Protein AF-A0A9P0KYS7-F1 (afdb_monomer)

Nearest PDB structures (foldseek):
  7zx8-assembly1_c  TM=5.394E-01  e=1.519E-13  Homo sapiens
  7zwc-assembly1_c  TM=5.217E-01  e=3.693E-13  Homo sapiens
  8iuh-assembly1_4  TM=6.454E-01  e=2.682E-11  Homo sapiens
  7xur-assembly1_A  TM=4.101E-01  e=2.513E-07  Homo sapiens
  6kks-assembly1_A  TM=5.461E-01  e=3.068E-04  Arabidopsis thaliana

Foldseek 3Di:
DDDDDDDDDDDDDDDDPDDDPPVPDDDDDLPPDDDPVRVVVLVVDPDPVVSVVSSVVVVVVVVVVVVVVVVVVVVVVVVVVVVVVVVVVVVVVVPPPVPPPPVDPPPDPPPDAPPVRDGDPDDPVRVVCVVVVNDDSVVPDPQDDQDPVNLVLLQVLQLVQQLVLLL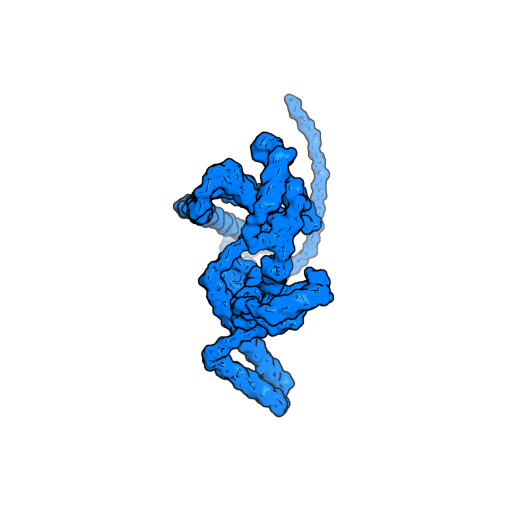VVLVVLLVVLVVVDDDPVSVVVNVVSVVVNVVSVVPDRDFDDQPDCPSGDLCCSCCPRVVVSDHSVRSVVCCNQPRRPLADPDDDDPVLLVLLVVLCVVVVVDDLQVSVVVSVRSHHSVVSNCCCVPPVVQQADPDDDDPVNVVLLVVQQVVQPDDPDGPLVVSVVVPRHHDSVRSVVSVCCVVVVDPDPPVVPVVVVVVPD

Organism: Acanthoscelides obtectus (NCBI:txid200917)

Mean predicted aligned error: 20.01 Å

pLDDT: mean 72.78, std 17.34, range [31.64, 92.88]

Radius of gyration: 39.05 Å; Cα contacts (8 Å, |Δi|>4): 188; chains: 1; bounding box: 80×92×109 Å

Sequence (369 aa):
MISDEDDDGDGYNFEIPELLNIKSVYKYDPLASLRPEEKLVIDSCHDLDLKKLLLLNRTRRLHLIKLYKKLKDLLIECKQNIIEKHELVKKAKNMKLQQIYSKSWRLGAPYFKDTQYYFSPLNVDTLRKKENNELSVYDFVMTQKWSSTDCEKMVSSVTFNYNLNLQMAIKKEIATLTRNGITNGDNEQIRELQRQLERFDDNKTEWPPLNSDEHIDWERISEKFLNTKYSAFECRSFWHMYLHPKINKNQWTAKEDSNLKQLVTKYRFQNWSEISESLGSKRTCLQVCKHYFTDLHRHFKVGSFTQEEDDLLISLIRKYQMGNHIPWAKIVKHFKDRKRTQLYQRSLEYVSGYSCRSYINMRLLHFYI

InterPro domains:
  IPR001005 SANT/Myb domain [PF00249] (249-293)
  IPR001005 SANT/Myb domain [PF00249] (303-346)
  IPR001005 SANT/Myb domain [PS50090] (244-296)
  IPR001005 SANT/Myb domain [PS50090] (297-351)
  IPR001005 SANT/Myb domain [SM00717] (178-245)
  IPR001005 SANT/Myb domain [SM00717] (248-298)
  IPR001005 SANT/Myb domain [SM00717] (301-353)
  IPR001005 SANT/Myb domain [cd00167] (252-293)
  IPR001005 SANT/Myb domain [cd00167] (304-346)
  IPR009057 Homedomain-like superfamily [SSF46689] (246-345)
  IPR017930 Myb domain [PS51294] (244-302)
  IPR051575 Myb-like DNA-binding [PTHR46621] (56-346)

Solvent-accessible surface area (backbone atoms only — not comparable to full-atom values): 22838 Å² total; per-residue (Å²): 139,87,77,87,84,89,90,82,88,78,86,82,84,75,84,79,78,78,81,74,73,71,89,77,77,73,97,71,72,89,75,81,81,61,55,75,68,59,47,51,57,55,68,70,47,84,51,70,67,61,43,50,49,55,53,50,53,50,53,52,52,54,50,50,52,52,53,52,49,52,52,51,53,52,53,50,50,55,52,50,54,50,50,53,52,51,50,52,52,50,48,57,65,67,45,70,68,71,76,76,72,58,90,58,81,72,91,49,84,75,84,57,57,51,102,82,68,48,68,68,79,82,50,69,70,56,51,52,33,55,76,69,69,49,91,48,81,84,72,61,70,81,75,75,83,85,46,73,70,55,51,55,48,49,54,53,46,54,32,53,44,28,50,51,40,46,52,50,51,50,54,48,51,45,53,49,51,69,69,73,57,85,46,79,68,53,54,54,51,43,53,50,52,51,53,54,55,58,54,56,72,64,80,56,83,61,73,76,60,87,94,55,65,78,53,54,60,43,59,60,42,17,50,75,75,47,68,59,74,45,52,32,67,55,52,52,50,46,36,70,64,71,62,47,86,78,51,55,82,70,83,86,47,74,67,57,53,54,52,49,54,54,44,38,62,74,48,68,78,49,63,44,60,61,46,24,59,74,64,66,64,45,45,34,32,64,58,50,49,49,46,38,60,69,66,73,58,55,70,47,71,88,69,84,83,49,72,68,57,48,54,51,49,52,52,48,45,69,72,56,45,57,86,95,46,69,62,55,79,64,55,35,73,75,39,88,37,52,52,63,68,57,54,53,56,55,45,48,54,66,75,63,76,53,95,61,98,64,68,78,63,63,69,63,58,74,78,66,125

Secondary structure (DSSP, 8-state):
-PPP-----------------GGGS----TTTT--HHHHHHHHS---HHHHHHHHHHHHHHHHHHHHHHHHHHHHHHHHHHHHHHHHHHHHHHHS-------SS----S---B-TT-PBPPPPHHHHHHHHTTPPPGGG---PPPPPHHHHHHHHHHHHHHHHHHHHHHHHHHHHHHHHS---HHHHHHHHHHHHHHHHHHSS--PPPPTT--TT--HHHHHHHHSTTSS-HHHHHHHIIIII-TTS--SPPPHHHHHHHHHHHHHTTT--HHHHHHHH-SS--HHHHHHHIIIIIS--S--SPPPHHHHHHHHHHHHHH-BTTB--HHHHHHH-SS--HHHHHHHHHHHHT----TTTTGGGTTSS--

Structure (mmCIF, N/CA/C/O backbone):
data_AF-A0A9P0KYS7-F1
#
_entry.id 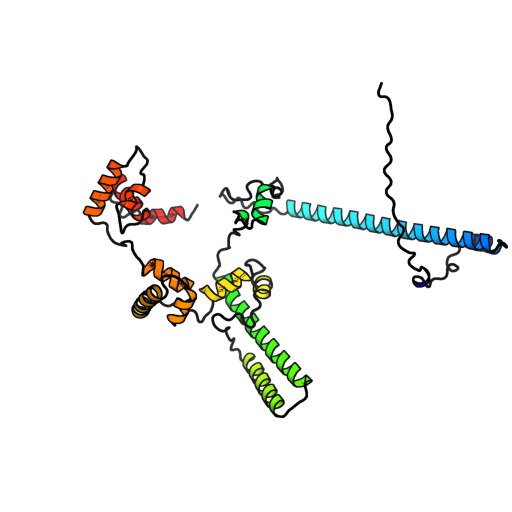  AF-A0A9P0KYS7-F1
#
loop_
_atom_site.group_PDB
_atom_site.id
_atom_site.type_symbol
_atom_site.label_atom_id
_atom_site.label_alt_id
_atom_site.label_comp_id
_atom_site.label_asym_id
_atom_site.label_entity_id
_atom_site.label_seq_id
_atom_site.pdbx_PDB_ins_code
_atom_site.Cartn_x
_atom_site.Cartn_y
_atom_site.Cartn_z
_atom_site.occupancy
_atom_site.B_iso_or_equiv
_atom_site.auth_seq_id
_atom_site.auth_comp_id
_atom_site.auth_asym_id
_atom_site.auth_atom_id
_atom_site.pdbx_PDB_model_num
ATOM 1 N N . MET A 1 1 ? 19.614 66.823 26.997 1.00 35.09 1 MET A N 1
ATOM 2 C CA . MET A 1 1 ? 18.310 67.491 27.151 1.00 35.09 1 MET A CA 1
ATOM 3 C C . MET A 1 1 ? 17.333 66.721 26.290 1.00 35.09 1 MET A C 1
ATOM 5 O O . MET A 1 1 ? 17.270 66.955 25.095 1.00 35.09 1 MET A O 1
ATOM 9 N N . ILE A 1 2 ? 16.727 65.695 26.883 1.00 32.94 2 ILE A N 1
ATOM 10 C CA . ILE A 1 2 ? 15.569 64.992 26.334 1.00 32.94 2 ILE A CA 1
ATOM 11 C C . ILE A 1 2 ? 14.418 65.557 27.153 1.00 32.94 2 ILE A C 1
ATOM 13 O O . ILE A 1 2 ? 14.479 65.504 28.380 1.00 32.94 2 ILE A O 1
ATOM 17 N N . SER A 1 3 ? 13.493 66.215 26.474 1.00 34.06 3 SER A N 1
ATOM 18 C CA . SER A 1 3 ? 12.264 66.757 27.032 1.00 34.06 3 SER A CA 1
ATOM 19 C C . SER A 1 3 ? 11.135 65.772 26.756 1.00 34.06 3 SER A C 1
ATOM 21 O O . SER A 1 3 ? 10.974 65.331 25.616 1.00 34.06 3 SER A O 1
ATOM 23 N N . ASP A 1 4 ? 10.423 65.456 27.834 1.00 36.91 4 ASP A N 1
ATOM 24 C CA . ASP A 1 4 ? 9.061 64.920 27.916 1.00 36.91 4 ASP A CA 1
ATOM 25 C C . ASP A 1 4 ? 8.129 65.719 26.973 1.00 36.91 4 ASP A C 1
ATOM 27 O O . ASP A 1 4 ? 8.432 66.868 26.651 1.00 36.91 4 ASP A O 1
ATOM 31 N N . GLU A 1 5 ? 7.047 65.219 26.390 1.00 37.59 5 GLU A N 1
ATOM 32 C CA . GLU A 1 5 ? 5.890 64.461 26.876 1.00 37.59 5 GLU A CA 1
ATOM 33 C C . GLU A 1 5 ? 5.070 64.169 25.594 1.00 37.59 5 GLU A C 1
ATOM 35 O O . GLU A 1 5 ? 5.115 64.992 24.684 1.00 37.59 5 GLU A O 1
ATOM 40 N N . ASP A 1 6 ? 4.365 63.038 25.498 1.00 34.81 6 ASP A N 1
ATOM 41 C CA . ASP A 1 6 ? 3.056 62.941 24.818 1.00 34.81 6 ASP A CA 1
ATOM 42 C C . ASP A 1 6 ? 2.442 61.565 25.141 1.00 34.81 6 ASP A C 1
ATOM 44 O O . ASP A 1 6 ? 2.893 60.507 24.693 1.00 34.81 6 ASP A O 1
ATOM 48 N N . ASP A 1 7 ? 1.454 61.627 26.033 1.00 36.50 7 ASP A N 1
ATOM 49 C CA . ASP A 1 7 ? 0.603 60.567 26.568 1.00 36.50 7 ASP A CA 1
ATOM 50 C C . ASP A 1 7 ? -0.697 60.549 25.753 1.00 36.50 7 ASP A C 1
ATOM 52 O O . ASP A 1 7 ? -1.575 61.385 25.965 1.00 36.50 7 ASP A O 1
ATOM 56 N N . ASP A 1 8 ? -0.813 59.619 24.802 1.00 37.38 8 ASP A N 1
ATOM 57 C CA . ASP A 1 8 ? -2.058 59.362 24.076 1.00 37.38 8 ASP A CA 1
ATOM 58 C C . ASP A 1 8 ? -2.747 58.124 24.658 1.00 37.38 8 ASP A C 1
ATOM 60 O O . ASP A 1 8 ? -2.317 56.976 24.496 1.00 37.38 8 ASP A O 1
ATOM 64 N N . GLY A 1 9 ? -3.850 58.387 25.356 1.00 37.72 9 GLY A N 1
ATOM 65 C CA . GLY A 1 9 ? -4.782 57.380 25.823 1.00 37.72 9 GLY A CA 1
ATOM 66 C C . GLY A 1 9 ? -5.600 56.783 24.682 1.00 37.72 9 GLY A C 1
ATOM 67 O O . GLY A 1 9 ? -6.242 57.505 23.928 1.00 37.72 9 GLY A O 1
ATOM 68 N N . ASP A 1 10 ? -5.680 55.453 24.653 1.00 35.09 10 ASP A N 1
ATOM 69 C CA . ASP A 1 10 ? -6.738 54.728 23.955 1.00 35.09 10 ASP A CA 1
ATOM 70 C C . ASP A 1 10 ? -7.430 53.762 24.920 1.00 35.09 10 ASP A C 1
ATOM 72 O O . ASP A 1 10 ? -6.844 52.831 25.486 1.00 35.09 10 ASP A O 1
ATOM 76 N N . GLY A 1 11 ? -8.713 54.043 25.142 1.00 35.03 11 GLY A N 1
ATOM 77 C CA . GLY A 1 11 ? -9.594 53.312 26.032 1.00 35.03 11 GLY A CA 1
ATOM 78 C C . GLY A 1 11 ? -9.946 51.928 25.500 1.00 35.03 11 GLY A C 1
ATOM 79 O O . GLY A 1 11 ? -10.516 51.780 24.422 1.00 35.03 11 GLY A O 1
ATOM 80 N N . TYR A 1 12 ? -9.717 50.909 26.327 1.00 34.38 12 TYR A N 1
ATOM 81 C CA . TYR A 1 12 ? -10.378 49.617 26.179 1.00 34.38 12 TYR A CA 1
ATOM 82 C C . TYR A 1 12 ? -11.597 49.561 27.094 1.00 34.38 12 TYR A C 1
ATOM 84 O O . TYR A 1 12 ? -11.515 49.315 28.297 1.00 34.38 12 TYR A O 1
ATOM 92 N N . ASN A 1 13 ? -12.742 49.820 26.473 1.00 34.69 13 ASN A N 1
ATOM 93 C CA . ASN A 1 13 ? -14.074 49.682 27.031 1.00 34.69 13 ASN A CA 1
ATOM 94 C C . ASN A 1 13 ? -14.401 48.181 27.169 1.00 34.69 13 ASN A C 1
ATOM 96 O O . ASN A 1 13 ? -14.653 47.508 26.172 1.00 34.69 13 ASN A O 1
ATOM 100 N N . PHE A 1 14 ? -14.360 47.635 28.387 1.00 31.64 14 PHE A N 1
ATOM 101 C CA . PHE A 1 14 ? -14.895 46.300 28.670 1.00 31.64 14 PHE A CA 1
ATOM 102 C C . PHE A 1 14 ? -16.313 46.444 29.220 1.00 31.64 14 PHE A C 1
ATOM 104 O O . PHE A 1 14 ? -16.513 46.733 30.400 1.00 31.64 14 PHE A O 1
ATOM 111 N N . GLU A 1 15 ? -17.298 46.228 28.352 1.00 33.81 15 GLU A N 1
ATOM 112 C CA . GLU A 1 15 ? -18.671 45.953 28.764 1.00 33.81 15 GLU A CA 1
ATOM 113 C C . GLU A 1 15 ? -18.682 44.734 29.697 1.00 33.81 15 GLU A C 1
ATOM 115 O O . GLU A 1 15 ? -18.071 43.705 29.408 1.00 33.81 15 GLU A O 1
ATOM 120 N N . ILE A 1 16 ? -19.350 44.869 30.844 1.00 35.06 16 ILE A N 1
ATOM 121 C CA . ILE A 1 16 ? -19.498 43.828 31.865 1.00 35.06 16 ILE A CA 1
ATOM 122 C C . ILE A 1 16 ? -20.650 42.908 31.432 1.00 35.06 16 ILE A C 1
ATOM 124 O O . ILE A 1 16 ? -21.796 43.361 31.449 1.00 35.06 16 ILE A O 1
ATOM 128 N N . PRO A 1 17 ? -20.413 41.628 31.088 1.00 35.84 17 PRO A N 1
ATOM 129 C CA . PRO A 1 17 ? -21.502 40.691 30.850 1.00 35.84 17 PRO A CA 1
ATOM 130 C C . PRO A 1 17 ? -22.248 40.406 32.157 1.00 35.84 17 PRO A C 1
ATOM 132 O O . PRO A 1 17 ? -21.639 40.291 33.224 1.00 35.84 17 PRO A O 1
ATOM 135 N N . GLU A 1 18 ? -23.571 40.308 32.044 1.00 37.12 18 GLU A N 1
ATOM 136 C CA . GLU A 1 18 ? -24.545 40.129 33.118 1.00 37.12 18 GLU A CA 1
ATOM 137 C C . GLU A 1 18 ? -24.082 39.223 34.267 1.00 37.12 18 GLU A C 1
ATOM 139 O O . GLU A 1 18 ? -23.594 38.104 34.094 1.00 37.12 18 GLU A O 1
ATOM 144 N N . LEU A 1 19 ? -24.309 39.739 35.476 1.00 40.22 19 LEU A N 1
ATOM 145 C CA . LEU A 1 19 ? -24.118 39.093 36.767 1.00 40.22 19 LEU A CA 1
ATOM 146 C C . LEU A 1 19 ? -24.635 37.645 36.771 1.00 40.22 19 LEU A C 1
ATOM 148 O O . LEU A 1 19 ? -25.825 37.385 36.957 1.00 40.22 19 LEU A O 1
ATOM 152 N N . LEU A 1 20 ? -23.708 36.690 36.683 1.00 36.91 20 LEU A N 1
ATOM 153 C CA . LEU A 1 20 ? -23.935 35.308 37.096 1.00 36.91 20 LEU A CA 1
ATOM 154 C C . LEU A 1 20 ? -24.492 35.303 38.526 1.00 36.91 20 LEU A C 1
ATOM 156 O O . LEU A 1 20 ? -23.838 35.742 39.470 1.00 36.91 20 LEU A O 1
ATOM 160 N N . ASN A 1 21 ? -25.724 34.814 38.671 1.00 40.28 21 ASN A N 1
ATOM 161 C CA . ASN A 1 21 ? -26.480 34.765 39.918 1.00 40.28 21 ASN A CA 1
ATOM 162 C C . ASN A 1 21 ? -25.754 33.918 40.987 1.00 40.28 21 ASN A C 1
ATOM 164 O O . ASN A 1 21 ? -25.852 32.688 41.036 1.00 40.28 21 ASN A O 1
ATOM 168 N N . ILE A 1 22 ? -25.046 34.620 41.877 1.00 39.34 22 ILE A N 1
ATOM 169 C CA . ILE A 1 22 ? -24.164 34.092 42.933 1.00 39.34 22 ILE A CA 1
ATOM 170 C C . ILE A 1 22 ? -24.930 33.279 43.999 1.00 39.34 22 ILE A C 1
ATOM 172 O O . ILE A 1 22 ? -24.318 32.561 44.790 1.00 39.34 22 ILE A O 1
ATOM 176 N N . LYS A 1 23 ? -26.272 33.306 44.015 1.00 39.03 23 LYS A N 1
ATOM 177 C CA . LYS A 1 23 ? -27.077 32.551 44.996 1.00 39.03 23 LYS A CA 1
ATOM 178 C C . LYS A 1 23 ? -27.044 31.029 44.809 1.00 39.03 23 LYS A C 1
ATOM 180 O O . LYS A 1 23 ? -27.479 30.320 45.709 1.00 39.03 23 LYS A O 1
ATOM 185 N N . SER A 1 24 ? -26.534 30.515 43.688 1.00 37.75 24 SER A N 1
ATOM 186 C CA . SER A 1 24 ? -26.600 29.077 43.381 1.00 37.75 24 SER A CA 1
ATOM 187 C C . SER A 1 24 ? -25.355 28.263 43.753 1.00 37.75 24 SER A C 1
ATOM 189 O O . SER A 1 24 ? -25.425 27.038 43.718 1.00 37.75 24 SER A O 1
ATOM 191 N N . VAL A 1 25 ? -24.227 28.887 44.126 1.00 39.12 25 VAL A N 1
ATOM 192 C CA . VAL A 1 25 ? -22.947 28.151 44.096 1.00 39.12 25 VAL A CA 1
ATOM 193 C C . VAL A 1 25 ? -22.444 27.662 45.457 1.00 39.12 25 VAL A C 1
ATOM 195 O O . VAL A 1 25 ? -21.746 26.655 45.473 1.00 39.12 25 VAL A O 1
ATOM 198 N N . TYR A 1 26 ? -22.796 28.242 46.614 1.00 42.28 26 TYR A N 1
ATOM 199 C CA . TYR A 1 26 ? -22.200 27.752 47.873 1.00 42.28 26 TYR A CA 1
ATOM 200 C C . TYR A 1 26 ? -23.136 27.701 49.079 1.00 42.28 26 TYR A C 1
ATOM 202 O O . TYR A 1 26 ? -23.501 28.702 49.688 1.00 42.28 26 TYR A O 1
ATOM 210 N N . LYS A 1 27 ? -23.422 26.456 49.462 1.00 44.34 27 LYS A N 1
ATOM 211 C CA . LYS A 1 27 ? -24.006 26.001 50.720 1.00 44.34 27 LYS A CA 1
ATOM 212 C C . LYS A 1 27 ? -22.870 25.849 51.748 1.00 44.34 27 LYS A C 1
ATOM 214 O O . LYS A 1 27 ? -22.409 24.739 51.970 1.00 44.34 27 LYS A O 1
ATOM 219 N N . TYR A 1 28 ? -22.342 26.945 52.301 1.00 44.84 28 TYR A N 1
ATOM 220 C CA . TYR A 1 28 ? -21.402 26.895 53.436 1.00 44.84 28 TYR A CA 1
ATOM 221 C C . TYR A 1 28 ? -21.565 28.113 54.351 1.00 44.84 28 TYR A C 1
ATOM 223 O O . TYR A 1 28 ? -21.567 29.252 53.887 1.00 44.84 28 TYR A O 1
ATOM 231 N N . ASP A 1 29 ? -21.706 27.835 55.647 1.00 47.44 29 ASP A N 1
ATOM 232 C CA . ASP A 1 29 ? -22.069 28.778 56.705 1.00 47.44 29 ASP A CA 1
ATOM 233 C C . ASP A 1 29 ? -20.899 29.731 57.064 1.00 47.44 29 ASP A C 1
ATOM 235 O O . ASP A 1 29 ? -19.845 29.267 57.520 1.00 47.44 29 ASP A O 1
ATOM 239 N N . PRO A 1 30 ? -21.040 31.059 56.868 1.00 48.50 30 PRO A N 1
ATOM 240 C CA . PRO A 1 30 ? -20.003 32.057 57.155 1.00 48.50 30 PRO A CA 1
ATOM 241 C C . PRO A 1 30 ? -19.582 32.154 58.631 1.00 48.50 30 PRO A C 1
ATOM 243 O O . PRO A 1 30 ? -18.582 32.809 58.933 1.00 48.50 30 PRO A O 1
ATOM 246 N N . LEU A 1 31 ? -20.328 31.534 59.550 1.00 49.84 31 LEU A N 1
ATOM 247 C CA . LEU A 1 31 ? -20.130 31.645 60.999 1.00 49.84 31 LEU A CA 1
ATOM 248 C C . LEU A 1 31 ? -19.216 30.559 61.596 1.00 49.84 31 LEU A C 1
ATOM 250 O O . LEU A 1 31 ? -18.765 30.696 62.732 1.00 49.84 31 LEU A O 1
ATOM 254 N N . ALA A 1 32 ? -18.900 29.497 60.848 1.00 52.81 32 ALA A N 1
ATOM 255 C CA . ALA A 1 32 ? -18.210 28.323 61.395 1.00 52.81 32 ALA A CA 1
ATOM 256 C C . ALA A 1 32 ? -16.689 28.502 61.610 1.00 52.81 32 ALA A C 1
ATOM 258 O O . ALA A 1 32 ? -16.068 27.686 62.283 1.00 52.81 32 ALA A O 1
ATOM 259 N N . SER A 1 33 ? -16.072 29.556 61.056 1.00 54.66 33 SER A N 1
ATOM 260 C CA . SER A 1 33 ? -14.607 29.754 61.058 1.00 54.66 33 SER A CA 1
ATOM 261 C C . SER A 1 33 ? -14.175 31.125 61.608 1.00 54.66 33 SER A C 1
ATOM 263 O O . SER A 1 33 ? -13.232 31.749 61.103 1.00 54.66 33 SER A O 1
ATOM 265 N N . LEU A 1 34 ? -14.887 31.624 62.620 1.00 56.59 34 LEU A N 1
ATOM 266 C CA . LEU A 1 34 ? -14.552 32.858 63.336 1.00 56.59 34 LEU A CA 1
ATOM 267 C C . LEU A 1 34 ? -13.492 32.593 64.412 1.00 56.59 34 LEU A C 1
ATOM 269 O O . LEU A 1 34 ? -13.646 31.678 65.219 1.00 56.59 34 LEU A O 1
ATOM 273 N N . ARG A 1 35 ? -12.443 33.425 64.472 1.00 58.50 35 ARG A N 1
ATOM 274 C CA . ARG A 1 35 ? -11.609 33.492 65.681 1.00 58.50 35 ARG A CA 1
ATOM 275 C C . ARG A 1 35 ? -12.441 34.106 66.818 1.00 58.50 35 ARG A C 1
ATOM 277 O O . ARG A 1 35 ? -13.253 34.988 66.528 1.00 58.50 35 ARG A O 1
ATOM 284 N N . PRO A 1 36 ? -12.254 33.695 68.084 1.00 58.53 36 PRO A N 1
ATOM 285 C CA . PRO A 1 36 ? -13.068 34.171 69.210 1.00 58.53 36 PRO A CA 1
ATOM 286 C C . PRO A 1 36 ? -13.144 35.704 69.314 1.00 58.53 36 PRO A C 1
ATOM 288 O O . PRO A 1 36 ? -14.212 36.258 69.550 1.00 58.53 36 PRO A O 1
ATOM 291 N N . GLU A 1 37 ? -12.037 36.390 69.034 1.00 60.97 37 GLU A N 1
ATOM 292 C CA . GLU A 1 37 ? -11.921 37.856 69.042 1.00 60.97 37 GLU A CA 1
ATOM 293 C C . GLU A 1 37 ? -12.726 38.530 67.916 1.00 60.97 37 GLU A C 1
ATOM 295 O O . GLU A 1 37 ? -13.356 39.563 68.117 1.00 60.97 37 GLU A O 1
ATOM 300 N N . GLU A 1 38 ? -12.764 37.923 66.727 1.00 62.22 38 GLU A N 1
ATOM 301 C CA . GLU A 1 38 ? -13.504 38.444 65.569 1.00 62.22 38 GLU A CA 1
ATOM 302 C C . GLU A 1 38 ? -15.013 38.267 65.750 1.00 62.22 38 GLU A C 1
ATOM 304 O O . GLU A 1 38 ? -15.795 39.120 65.334 1.00 62.22 38 GLU A O 1
ATOM 309 N N . LYS A 1 39 ? -15.416 37.176 66.412 1.00 62.66 39 LYS A N 1
ATOM 310 C CA . LYS A 1 39 ? -16.805 36.938 66.809 1.00 62.66 39 LYS A CA 1
ATOM 311 C C . LYS A 1 39 ? -17.268 37.996 67.812 1.00 62.66 39 LYS A C 1
ATOM 313 O O . LYS A 1 39 ? -18.334 38.569 67.631 1.00 62.66 39 LYS A O 1
ATOM 318 N N . LEU A 1 40 ? -16.414 38.340 68.779 1.00 65.38 40 LEU A N 1
ATOM 319 C CA . LEU A 1 40 ? -16.687 39.378 69.775 1.00 65.38 40 LEU A CA 1
ATOM 320 C C . LEU A 1 40 ? -16.900 40.770 69.148 1.00 65.38 40 LEU A C 1
ATOM 322 O O . LEU A 1 40 ? -17.782 41.505 69.576 1.00 65.38 40 LEU A O 1
ATOM 326 N N . VAL A 1 41 ? -16.121 41.125 68.120 1.00 67.88 41 VAL A N 1
ATOM 327 C CA . VAL A 1 41 ? -16.233 42.413 67.400 1.00 67.88 41 VAL A CA 1
ATOM 328 C C . VAL A 1 41 ? -17.473 42.468 66.499 1.00 67.88 41 VAL A C 1
ATOM 330 O O . VAL A 1 41 ? -18.102 43.512 66.356 1.00 67.88 41 VAL A O 1
ATOM 333 N N . ILE A 1 42 ? -17.849 41.342 65.891 1.00 64.12 42 ILE A N 1
ATOM 334 C CA . ILE A 1 42 ? -19.049 41.241 65.046 1.00 64.12 42 ILE A CA 1
ATOM 335 C C . ILE A 1 42 ? -20.330 41.210 65.897 1.00 64.12 42 ILE A C 1
ATOM 337 O O . ILE A 1 42 ? -21.377 41.694 65.456 1.00 64.12 42 ILE A O 1
ATOM 341 N N . ASP A 1 43 ? -20.262 40.659 67.109 1.00 66.50 43 ASP A N 1
ATOM 342 C CA . ASP A 1 43 ? -21.394 40.568 68.035 1.00 66.50 43 ASP A CA 1
ATOM 343 C C . ASP A 1 43 ? -21.564 41.821 68.909 1.00 66.50 43 ASP A C 1
ATOM 345 O O . ASP A 1 43 ? -22.685 42.118 69.310 1.00 66.50 43 ASP A O 1
ATOM 349 N N . SER A 1 44 ? -20.511 42.618 69.126 1.00 68.44 44 SER A N 1
ATOM 350 C CA . SER A 1 44 ? -20.610 43.930 69.790 1.00 68.44 44 SER A CA 1
ATOM 351 C C . SER A 1 44 ? -21.157 45.044 68.884 1.00 68.44 44 SER A C 1
ATOM 353 O O . SER A 1 44 ? -21.560 46.108 69.365 1.00 68.44 44 SER A O 1
ATOM 355 N N . CYS A 1 45 ? -21.219 44.806 67.572 1.00 66.81 45 CYS A N 1
ATOM 356 C CA . CYS A 1 45 ? -21.690 45.769 66.586 1.00 66.81 45 CYS A CA 1
ATOM 357 C C . CYS A 1 45 ? -23.226 45.721 66.452 1.00 66.81 45 CYS A C 1
ATOM 359 O O . CYS A 1 45 ? -23.779 44.755 65.926 1.00 66.81 45 CYS A O 1
ATOM 361 N N . HIS A 1 46 ? -23.911 46.762 66.940 1.00 64.88 46 HIS A N 1
ATOM 362 C CA . HIS A 1 46 ? -25.381 46.857 66.957 1.00 64.88 46 HIS A CA 1
ATOM 363 C C . HIS A 1 46 ? -25.977 47.413 65.649 1.00 64.88 46 HIS A C 1
ATOM 365 O O . HIS A 1 46 ? -27.176 47.275 65.414 1.00 64.88 46 HIS A O 1
ATOM 371 N N . ASP A 1 47 ? -25.149 48.017 64.790 1.00 77.12 47 ASP A N 1
ATOM 372 C CA . ASP A 1 47 ? -25.554 48.519 63.476 1.00 77.12 47 ASP A CA 1
ATOM 373 C C . ASP A 1 47 ? -25.551 47.384 62.436 1.00 77.12 47 ASP A C 1
ATOM 375 O O . ASP A 1 47 ? -24.530 46.737 62.165 1.00 77.12 47 ASP A O 1
ATOM 379 N N . LEU A 1 48 ? -26.726 47.137 61.855 1.00 73.31 48 LEU A N 1
ATOM 380 C CA . LEU A 1 48 ? -26.980 46.023 60.951 1.00 73.31 48 LEU A CA 1
ATOM 381 C C . LEU A 1 48 ? -26.219 46.154 59.623 1.00 73.31 48 LEU A C 1
ATOM 383 O O . LEU A 1 48 ? -25.791 45.139 59.064 1.00 73.31 48 LEU A O 1
ATOM 387 N N . ASP A 1 49 ? -26.028 47.370 59.113 1.00 75.88 49 ASP A N 1
ATOM 388 C CA . ASP A 1 49 ? -25.375 47.580 57.818 1.00 75.88 49 ASP A CA 1
ATOM 389 C C . ASP A 1 49 ? -23.853 47.505 57.939 1.00 75.88 49 ASP A C 1
ATOM 391 O O . ASP A 1 49 ? -23.187 46.881 57.103 1.00 75.88 49 ASP A O 1
ATOM 395 N N . LEU A 1 50 ? -23.305 47.996 59.051 1.00 73.62 50 LEU A N 1
ATOM 396 C CA . LEU A 1 50 ? -21.895 47.812 59.383 1.00 73.62 50 LEU A CA 1
ATOM 397 C C . LEU A 1 50 ? -21.557 46.324 59.588 1.00 73.62 50 LEU A C 1
ATOM 399 O O . LEU A 1 50 ? -20.549 45.836 59.067 1.00 73.62 50 LEU A O 1
ATOM 403 N N . LYS A 1 51 ? -22.440 45.558 60.246 1.00 75.69 51 LYS A N 1
ATOM 404 C CA . LYS A 1 51 ? -22.284 44.102 60.418 1.00 75.69 51 LYS A CA 1
ATOM 405 C C . LYS A 1 51 ? -22.256 43.354 59.078 1.00 75.69 51 LYS A C 1
ATOM 407 O O . LYS A 1 51 ? -21.409 42.475 58.883 1.00 75.69 51 LYS A O 1
ATOM 412 N N . LYS A 1 52 ? -23.115 43.727 58.118 1.00 74.75 52 LYS A N 1
ATOM 413 C CA . LYS A 1 52 ? -23.095 43.168 56.749 1.00 74.75 52 LYS A CA 1
ATOM 414 C C . LYS A 1 52 ? -21.787 43.483 56.022 1.00 74.75 52 LYS A C 1
ATOM 416 O O . LYS A 1 52 ? -21.226 42.592 55.382 1.00 74.75 52 LYS A O 1
ATOM 421 N N . LEU A 1 53 ? -21.280 44.713 56.125 1.00 76.69 53 LEU A N 1
ATOM 422 C CA . LEU A 1 53 ? -20.028 45.118 55.475 1.00 76.69 53 LEU A CA 1
ATOM 423 C C . LEU A 1 53 ? -18.807 44.390 56.050 1.00 76.69 53 LEU A C 1
ATOM 425 O O . LEU A 1 53 ? -17.941 43.959 55.285 1.00 76.69 53 LEU A O 1
ATOM 429 N N . LEU A 1 54 ? -18.755 44.184 57.369 1.00 74.12 54 LEU A N 1
ATOM 430 C CA . LEU A 1 54 ? -17.690 43.417 58.024 1.00 74.12 54 LEU A CA 1
ATOM 431 C C . LEU A 1 54 ? -17.679 41.951 57.565 1.00 74.12 54 LEU A C 1
ATOM 433 O O . LEU A 1 54 ? -16.622 41.415 57.213 1.00 74.12 54 LEU A O 1
ATOM 437 N N . LEU A 1 55 ? -18.855 41.320 57.482 1.00 73.75 55 LEU A N 1
ATOM 438 C CA . LEU A 1 55 ? -19.003 39.967 56.937 1.00 73.75 55 LEU A CA 1
ATOM 439 C C . LEU A 1 55 ? -18.609 39.904 55.453 1.00 73.75 55 LEU A C 1
ATOM 441 O O . LEU A 1 55 ? -17.869 39.006 55.046 1.00 73.75 55 LEU A O 1
ATOM 445 N N . LEU A 1 56 ? -19.026 40.882 54.645 1.00 76.62 56 LEU A N 1
ATOM 446 C CA . LEU A 1 56 ? -18.683 40.946 53.224 1.00 76.62 56 LEU A CA 1
ATOM 447 C C . LEU A 1 56 ? -17.169 41.101 53.015 1.00 76.62 56 LEU A C 1
ATOM 449 O O . LEU A 1 56 ? -16.567 40.353 52.242 1.00 76.62 56 LEU A O 1
ATOM 453 N N . ASN A 1 57 ? -16.521 42.015 53.738 1.00 79.12 57 ASN A N 1
ATOM 454 C CA . ASN A 1 57 ? -15.072 42.209 53.673 1.00 79.12 57 ASN A CA 1
ATOM 455 C C . ASN A 1 57 ? -14.325 40.917 54.048 1.00 79.12 57 ASN A C 1
ATOM 457 O O . ASN A 1 57 ? -13.417 40.478 53.337 1.00 79.12 57 ASN A O 1
ATOM 461 N N . ARG A 1 58 ? -14.792 40.219 55.091 1.00 70.00 58 ARG A N 1
ATOM 462 C CA . ARG A 1 58 ? -14.255 38.918 55.499 1.00 70.00 58 ARG A CA 1
ATOM 463 C C . ARG A 1 58 ? -14.395 37.859 54.408 1.00 70.00 58 ARG A C 1
ATOM 465 O O . ARG A 1 58 ? -13.417 37.172 54.107 1.00 70.00 58 ARG A O 1
ATOM 472 N N . THR A 1 59 ? -15.573 37.729 53.798 1.00 73.50 59 THR A N 1
ATOM 473 C CA . THR A 1 59 ? -15.786 36.763 52.705 1.00 73.50 59 THR A CA 1
ATOM 474 C C . THR A 1 59 ? -14.884 37.046 51.506 1.00 73.50 59 THR A C 1
ATOM 476 O O . THR A 1 59 ? -14.277 36.117 50.969 1.00 73.50 59 THR A O 1
ATOM 479 N N . ARG A 1 60 ? -14.694 38.325 51.148 1.00 75.69 60 ARG A N 1
ATOM 480 C CA . ARG A 1 60 ? -13.766 38.741 50.086 1.00 75.69 60 ARG A CA 1
ATOM 481 C C . ARG A 1 60 ? -12.322 38.396 50.436 1.00 75.69 60 ARG A C 1
ATOM 483 O O . ARG A 1 60 ? -11.609 37.837 49.607 1.00 75.69 60 ARG A O 1
ATOM 490 N N . ARG A 1 61 ? -11.904 38.639 51.681 1.00 71.81 61 ARG A N 1
ATOM 491 C CA . ARG A 1 61 ? -10.563 38.288 52.165 1.00 71.81 61 ARG A CA 1
ATOM 492 C C . ARG A 1 61 ? -10.308 36.779 52.118 1.00 71.81 61 ARG A C 1
ATOM 494 O O . ARG A 1 61 ? -9.244 36.357 51.676 1.00 71.81 61 ARG A O 1
ATOM 501 N N . LEU A 1 62 ? -11.279 35.955 52.518 1.00 70.62 62 LEU A N 1
ATOM 502 C CA . LEU A 1 62 ? -11.170 34.494 52.415 1.00 70.62 62 LEU A CA 1
ATOM 503 C C . LEU A 1 62 ? -11.095 34.025 50.957 1.00 70.62 62 LEU A C 1
ATOM 505 O O . LEU A 1 62 ? -10.326 33.115 50.646 1.00 70.62 62 LEU A O 1
ATOM 509 N N . HIS A 1 63 ? -11.858 34.651 50.061 1.00 75.56 63 HIS A N 1
ATOM 510 C CA . HIS A 1 63 ? -11.799 34.351 48.633 1.00 75.56 63 HIS A CA 1
ATOM 511 C C . HIS A 1 63 ? -10.425 34.690 48.035 1.00 75.56 63 HIS A C 1
ATOM 513 O O . HIS A 1 63 ? -9.831 33.849 47.361 1.00 75.56 63 HIS A O 1
ATOM 519 N N . LEU A 1 64 ? -9.871 35.861 48.365 1.00 74.19 64 LEU A N 1
ATOM 520 C CA . LEU A 1 64 ? -8.523 36.268 47.955 1.00 74.19 64 LEU A CA 1
ATOM 521 C C . LEU A 1 64 ? -7.449 35.285 48.436 1.00 74.19 64 LEU A C 1
ATOM 523 O O . LEU A 1 64 ? -6.580 34.899 47.659 1.00 74.19 64 LEU A O 1
ATOM 527 N N . ILE A 1 65 ? -7.535 34.816 49.685 1.00 70.69 65 ILE A N 1
ATOM 528 C CA . ILE A 1 65 ? -6.597 33.820 50.227 1.00 70.69 65 ILE A CA 1
ATOM 529 C C . ILE A 1 65 ? -6.693 32.492 49.460 1.00 70.69 65 ILE A C 1
ATOM 531 O O . ILE A 1 65 ? -5.667 31.884 49.152 1.00 70.69 65 ILE A O 1
ATOM 535 N N . LYS A 1 66 ? -7.907 32.044 49.109 1.00 71.25 66 LYS A N 1
ATOM 536 C CA . LYS A 1 66 ? -8.107 30.823 48.308 1.00 71.25 66 LYS A CA 1
ATOM 537 C C . LYS A 1 66 ? -7.542 30.963 46.893 1.00 71.25 66 LYS A C 1
ATOM 539 O O . LYS A 1 66 ? -6.860 30.051 46.431 1.00 71.25 66 LYS A O 1
ATOM 544 N N . LEU A 1 67 ? -7.789 32.092 46.225 1.00 74.19 67 LEU A N 1
ATOM 545 C CA . LEU A 1 67 ? -7.240 32.368 44.893 1.00 74.19 67 LEU A CA 1
ATOM 546 C C . LEU A 1 67 ? -5.712 32.420 44.916 1.00 74.19 67 LEU A C 1
ATOM 548 O O . LEU A 1 67 ? -5.066 31.791 44.082 1.00 74.19 67 LEU A O 1
ATOM 552 N N . TYR A 1 68 ? -5.135 33.094 45.910 1.00 70.81 68 TYR A N 1
ATOM 553 C CA . TYR A 1 68 ? -3.689 33.160 46.092 1.00 70.81 68 TYR A CA 1
ATOM 554 C C . TYR A 1 68 ? -3.067 31.774 46.298 1.00 70.81 68 TYR A C 1
ATOM 556 O O . TYR A 1 68 ? -2.033 31.469 45.705 1.00 70.81 68 TYR A O 1
ATOM 564 N N . LYS A 1 69 ? -3.716 30.909 47.090 1.00 69.94 69 LYS A N 1
ATOM 565 C CA . LYS A 1 69 ? -3.280 29.519 47.269 1.00 69.94 69 LYS A CA 1
ATOM 566 C C . LYS A 1 69 ? -3.314 28.750 45.945 1.00 69.94 69 LYS A C 1
ATOM 568 O O . LYS A 1 69 ? -2.303 28.176 45.566 1.00 69.94 69 LYS A O 1
ATOM 573 N N . LYS A 1 70 ? -4.418 28.834 45.195 1.00 78.31 70 LYS A N 1
ATOM 574 C CA . LYS A 1 70 ? -4.554 28.170 43.887 1.00 78.31 70 LYS A CA 1
ATOM 575 C C . LYS A 1 70 ? -3.490 28.630 42.883 1.00 78.31 70 LYS A C 1
ATOM 577 O O . LYS A 1 70 ? -2.940 27.814 42.154 1.00 78.31 70 LYS A O 1
ATOM 582 N N . LEU A 1 71 ? -3.183 29.927 42.859 1.00 72.00 71 LEU A N 1
ATOM 583 C CA . LEU A 1 71 ? -2.169 30.494 41.967 1.00 72.00 71 LEU A CA 1
ATOM 584 C C . LEU A 1 71 ? -0.758 30.023 42.355 1.00 72.00 71 LEU A C 1
ATOM 586 O O . LEU A 1 71 ? 0.040 29.687 41.482 1.00 72.00 71 LEU A O 1
ATOM 590 N N . LYS A 1 72 ? -0.467 29.920 43.658 1.00 66.88 72 LYS A N 1
ATOM 591 C CA . LYS A 1 72 ? 0.777 29.312 44.151 1.00 66.88 72 LYS A CA 1
ATOM 592 C C . LYS A 1 72 ? 0.901 27.839 43.777 1.00 66.88 72 LYS A C 1
ATOM 594 O O . LYS A 1 72 ? 1.971 27.442 43.328 1.00 66.88 72 LYS A O 1
ATOM 599 N N . ASP A 1 73 ? -0.167 27.065 43.935 1.00 71.00 73 ASP A N 1
ATOM 600 C CA . ASP A 1 73 ? -0.172 25.635 43.615 1.00 71.00 73 ASP A CA 1
ATOM 601 C C . ASP A 1 73 ? 0.090 25.414 42.111 1.00 71.00 73 ASP A C 1
ATOM 603 O O . ASP A 1 73 ? 0.980 24.647 41.748 1.00 71.00 73 ASP A O 1
ATOM 607 N N . LEU A 1 74 ? -0.566 26.191 41.238 1.00 80.88 74 LEU A N 1
ATOM 608 C CA . LEU A 1 74 ? -0.307 26.180 39.789 1.00 80.88 74 LEU A CA 1
ATOM 609 C C . LEU A 1 74 ? 1.131 26.587 39.438 1.00 80.88 74 LEU A C 1
ATOM 611 O O . LEU A 1 74 ? 1.748 26.021 38.539 1.00 80.88 74 LEU A O 1
ATOM 615 N N . LEU A 1 75 ? 1.697 27.569 40.144 1.00 77.38 75 LEU A N 1
ATOM 616 C CA . LEU A 1 75 ? 3.077 27.997 39.918 1.00 77.38 75 LEU A CA 1
ATOM 617 C C . LEU A 1 75 ? 4.087 26.909 40.315 1.00 77.38 75 LEU A C 1
ATOM 619 O O . LEU A 1 75 ? 5.125 26.773 39.666 1.00 77.38 75 LEU A O 1
ATOM 623 N N . ILE A 1 76 ? 3.791 26.133 41.360 1.00 76.19 76 ILE A N 1
ATOM 624 C CA . ILE A 1 76 ? 4.595 24.972 41.759 1.00 76.19 76 ILE A CA 1
ATOM 625 C C . ILE A 1 76 ? 4.518 23.886 40.680 1.00 76.19 76 ILE A C 1
ATOM 627 O O . ILE A 1 76 ? 5.562 23.393 40.253 1.00 76.19 76 ILE A O 1
ATOM 631 N N . GLU A 1 77 ? 3.319 23.580 40.185 1.00 80.06 77 GLU A N 1
ATOM 632 C CA . GLU A 1 77 ? 3.100 22.596 39.119 1.00 80.06 77 GLU A CA 1
ATOM 633 C C . GLU A 1 77 ? 3.835 22.981 37.824 1.00 80.06 77 GLU A C 1
ATOM 635 O O . GLU A 1 77 ? 4.575 22.182 37.251 1.00 80.06 77 GLU A O 1
ATOM 640 N N . CYS A 1 78 ? 3.741 24.245 37.398 1.00 74.62 78 CYS A N 1
ATOM 641 C CA . CYS A 1 78 ? 4.483 24.751 36.242 1.00 74.62 78 CYS A CA 1
ATOM 642 C C . CYS A 1 78 ? 6.001 24.593 36.410 1.00 74.62 78 CYS A C 1
ATOM 644 O O . CYS A 1 78 ? 6.687 24.192 35.469 1.00 74.62 78 CYS A O 1
ATOM 646 N N . LYS A 1 79 ? 6.542 24.876 37.603 1.00 78.44 79 LYS A N 1
ATOM 647 C CA . LYS A 1 79 ? 7.974 24.690 37.884 1.00 78.44 79 LYS A CA 1
ATOM 648 C C . LYS A 1 79 ? 8.382 23.218 37.825 1.00 78.44 79 LYS A C 1
ATOM 650 O O . LYS A 1 79 ? 9.425 22.917 37.251 1.00 78.44 79 LYS A O 1
ATOM 655 N N . GLN A 1 80 ? 7.568 22.315 38.370 1.00 79.44 80 GLN A N 1
ATOM 656 C CA . GLN A 1 80 ? 7.810 20.870 38.305 1.00 79.44 80 GLN A CA 1
ATOM 657 C C . GLN A 1 80 ? 7.798 20.366 36.857 1.00 79.44 80 GLN A C 1
ATOM 659 O O . GLN A 1 80 ? 8.748 19.709 36.437 1.00 79.44 80 GLN A O 1
ATOM 664 N N . ASN A 1 81 ? 6.811 20.784 36.061 1.00 80.00 81 ASN A N 1
ATOM 665 C CA . ASN A 1 81 ? 6.716 20.446 34.639 1.00 80.00 81 ASN A CA 1
ATOM 666 C C . ASN A 1 81 ? 7.931 20.931 33.832 1.00 80.00 81 ASN A C 1
ATOM 668 O O . ASN A 1 81 ? 8.392 20.243 32.920 1.00 80.00 81 ASN A O 1
ATOM 672 N N . ILE A 1 82 ? 8.464 22.118 34.145 1.00 79.50 82 ILE A N 1
ATOM 673 C CA . ILE A 1 82 ? 9.687 22.623 33.507 1.00 79.50 82 ILE A CA 1
ATOM 674 C C . ILE A 1 82 ? 10.879 21.729 33.858 1.00 79.50 82 ILE A C 1
ATOM 676 O O . ILE A 1 82 ? 11.630 21.363 32.957 1.00 79.50 82 ILE A O 1
ATOM 680 N N . ILE A 1 83 ? 11.040 21.358 35.133 1.00 81.12 83 ILE A N 1
ATOM 681 C CA . ILE A 1 83 ? 12.139 20.497 35.596 1.00 81.12 83 ILE A CA 1
ATOM 682 C C . ILE A 1 83 ? 12.068 19.125 34.921 1.00 81.12 83 ILE A C 1
ATOM 684 O O . ILE A 1 83 ? 13.058 18.693 34.333 1.00 81.12 83 ILE A O 1
ATOM 688 N N . GLU A 1 84 ? 10.898 18.484 34.920 1.00 82.06 84 GLU A N 1
ATOM 689 C CA . GLU A 1 84 ? 10.690 17.171 34.301 1.00 82.06 84 GLU A CA 1
ATOM 690 C C . GLU A 1 84 ? 11.017 17.198 32.800 1.00 82.06 84 GLU A C 1
ATOM 692 O O . GLU A 1 84 ? 11.782 16.370 32.300 1.00 82.06 84 GLU A O 1
ATOM 697 N N . LYS A 1 85 ? 10.534 18.215 32.072 1.00 78.38 85 LYS A N 1
ATOM 698 C CA . LYS A 1 85 ? 10.884 18.404 30.655 1.00 78.38 85 LYS A CA 1
ATOM 699 C C . LYS A 1 85 ? 12.384 18.616 30.458 1.00 78.38 85 LYS A C 1
ATOM 701 O O . LYS A 1 85 ? 12.959 18.071 29.515 1.00 78.38 85 LYS A O 1
ATOM 706 N N . HIS A 1 86 ? 13.037 19.376 31.335 1.00 78.19 86 HIS A N 1
ATOM 707 C CA . HIS A 1 86 ? 14.479 19.609 31.258 1.00 78.19 86 HIS A CA 1
ATOM 708 C C . HIS A 1 86 ? 15.285 18.322 31.493 1.00 78.19 86 HIS A C 1
ATOM 710 O O . HIS A 1 86 ? 16.294 18.092 30.817 1.00 78.19 86 HIS A O 1
ATOM 716 N N . GLU A 1 87 ? 14.838 17.463 32.410 1.00 80.25 87 GLU A N 1
ATOM 717 C CA . GLU A 1 87 ? 15.432 16.148 32.653 1.00 80.25 87 GLU A CA 1
ATOM 718 C C . GLU A 1 87 ? 15.224 15.195 31.478 1.00 80.25 87 GLU A C 1
ATOM 720 O O . GLU A 1 87 ? 16.179 14.532 31.069 1.00 80.25 87 GLU A O 1
ATOM 725 N N . LEU A 1 88 ? 14.034 15.176 30.870 1.00 77.00 88 LEU A N 1
ATOM 726 C CA . LEU A 1 88 ? 13.770 14.412 29.648 1.00 77.00 88 LEU A CA 1
ATOM 727 C C . LEU A 1 88 ? 14.697 14.844 28.507 1.00 77.00 88 LEU A C 1
ATOM 729 O O . LEU A 1 88 ? 15.308 13.993 27.860 1.00 77.00 88 LEU A O 1
ATOM 733 N N . VAL A 1 89 ? 14.886 16.152 28.305 1.00 73.00 89 VAL A N 1
ATOM 734 C CA . VAL A 1 89 ? 15.826 16.687 27.304 1.00 73.00 89 VAL A CA 1
ATOM 735 C C . VAL A 1 89 ? 17.269 16.300 27.635 1.00 73.00 89 VAL A C 1
ATOM 737 O O . VAL A 1 89 ? 18.025 15.907 26.747 1.00 73.00 89 VAL A O 1
ATOM 740 N N . LYS A 1 90 ? 17.677 16.365 28.907 1.00 75.94 90 LYS A N 1
ATOM 741 C CA . LYS A 1 90 ? 19.023 15.954 29.340 1.00 75.94 90 LYS A CA 1
ATOM 742 C C . LYS A 1 90 ? 19.244 14.452 29.138 1.00 75.94 90 LYS A C 1
ATOM 744 O O . LYS A 1 90 ? 20.305 14.048 28.666 1.00 75.94 90 LYS A O 1
ATOM 749 N N . LYS A 1 91 ? 18.238 13.626 29.429 1.00 76.19 91 LYS A N 1
ATOM 750 C CA . LYS A 1 91 ? 18.258 12.178 29.197 1.00 76.19 91 LYS A CA 1
ATOM 751 C C . LYS A 1 91 ? 18.296 11.855 27.705 1.00 76.19 91 LYS A C 1
ATOM 753 O O . LYS A 1 91 ? 19.071 10.990 27.321 1.00 76.19 91 LYS A O 1
ATOM 758 N N . ALA A 1 92 ? 17.564 12.591 26.869 1.00 66.88 92 ALA A N 1
ATOM 759 C CA . ALA A 1 92 ? 17.616 12.473 25.412 1.00 66.88 92 ALA A CA 1
ATOM 760 C C . ALA A 1 92 ? 18.976 12.889 24.824 1.00 66.88 92 ALA A C 1
ATOM 762 O O . ALA A 1 92 ? 19.410 12.304 23.840 1.00 66.88 92 ALA A O 1
ATOM 763 N N . LYS A 1 93 ? 19.675 13.858 25.434 1.00 65.12 93 LYS A N 1
ATOM 764 C CA . LYS A 1 93 ? 21.057 14.225 25.064 1.00 65.12 93 LYS A CA 1
ATOM 765 C C . LYS A 1 93 ? 22.092 13.187 25.520 1.00 65.12 93 LYS A C 1
ATOM 767 O O . LYS A 1 93 ? 23.081 12.971 24.827 1.00 65.12 93 LYS A O 1
ATOM 772 N N . ASN A 1 94 ? 21.880 12.569 26.686 1.00 63.75 94 ASN A N 1
ATOM 773 C CA . ASN A 1 94 ? 22.788 11.570 27.268 1.00 63.75 94 ASN A CA 1
ATOM 774 C C . ASN A 1 94 ? 22.593 10.167 26.690 1.00 63.75 94 ASN A C 1
ATOM 776 O O . ASN A 1 94 ? 23.555 9.405 26.578 1.00 63.75 94 ASN A O 1
ATOM 780 N N . MET A 1 95 ? 21.364 9.822 26.301 1.00 58.16 95 MET A N 1
ATOM 781 C CA . MET A 1 95 ? 21.143 8.792 25.303 1.00 58.16 95 MET A CA 1
ATOM 782 C C . MET A 1 95 ? 21.885 9.285 24.075 1.00 58.16 95 MET A C 1
ATOM 784 O O . MET A 1 95 ? 21.427 10.189 23.388 1.00 58.16 95 MET A O 1
ATOM 788 N N . LYS A 1 96 ? 23.064 8.716 23.821 1.00 48.69 96 LYS A N 1
ATOM 789 C CA . LYS A 1 96 ? 23.650 8.739 22.492 1.00 48.69 96 LYS A CA 1
ATOM 790 C C . LYS A 1 96 ? 22.549 8.214 21.573 1.00 48.69 96 LYS A C 1
ATOM 792 O O . LYS A 1 96 ? 22.423 7.003 21.408 1.00 48.69 96 LYS A O 1
ATOM 797 N N . LEU A 1 97 ? 21.749 9.108 20.983 1.00 48.34 97 LEU A N 1
ATOM 798 C CA . LEU A 1 97 ? 21.267 8.917 19.630 1.00 48.34 97 LEU A CA 1
ATOM 799 C C . LEU A 1 97 ? 22.529 8.453 18.939 1.00 48.34 97 LEU A C 1
ATOM 801 O O . LEU A 1 97 ? 23.489 9.224 18.855 1.00 48.34 97 LEU A O 1
ATOM 805 N N . GLN A 1 98 ? 22.602 7.157 18.622 1.00 45.25 98 GLN A N 1
ATOM 806 C CA . GLN A 1 98 ? 23.599 6.678 17.695 1.00 45.25 98 GLN A CA 1
ATOM 807 C C . GLN A 1 98 ? 23.500 7.691 16.576 1.00 45.25 98 GLN A C 1
ATOM 809 O O . GLN A 1 98 ? 22.452 7.793 15.936 1.00 45.25 98 GLN A O 1
ATOM 814 N N . GLN A 1 99 ? 24.509 8.554 16.457 1.00 45.72 99 GLN A N 1
ATOM 815 C CA . GLN A 1 99 ? 24.645 9.370 15.282 1.00 45.72 99 GLN A CA 1
ATOM 816 C C . GLN A 1 99 ? 24.707 8.311 14.209 1.00 45.72 99 GLN A C 1
ATOM 818 O O . GLN A 1 99 ? 25.710 7.611 14.060 1.00 45.72 99 GLN A O 1
ATOM 823 N N . ILE A 1 100 ? 23.576 8.110 13.541 1.00 40.62 100 ILE A N 1
ATOM 824 C CA . ILE A 1 100 ? 23.536 7.400 12.295 1.00 40.62 100 ILE A CA 1
ATOM 825 C C . ILE A 1 100 ? 24.280 8.373 11.397 1.00 40.62 100 ILE A C 1
ATOM 827 O O . ILE A 1 100 ? 23.680 9.203 10.715 1.00 40.62 100 ILE A O 1
ATOM 831 N N . TYR A 1 101 ? 25.610 8.312 11.454 1.00 43.72 101 TYR A N 1
ATOM 832 C CA . TYR A 1 101 ? 26.478 8.734 10.387 1.00 43.72 101 TYR A CA 1
ATOM 833 C C . TYR A 1 101 ? 26.102 7.814 9.233 1.00 43.72 101 TYR A C 1
ATOM 835 O O . TYR A 1 101 ? 26.755 6.814 8.946 1.00 43.72 101 TYR A O 1
ATOM 843 N N . SER A 1 102 ? 24.967 8.119 8.604 1.00 42.03 102 SER A N 1
ATOM 844 C CA . SER A 1 102 ? 24.735 7.726 7.236 1.00 42.03 102 SER A CA 1
ATOM 845 C C . SER A 1 102 ? 25.927 8.348 6.520 1.00 42.03 102 SER A C 1
ATOM 847 O O . SER A 1 102 ? 26.002 9.566 6.396 1.00 42.03 102 SER A O 1
ATOM 849 N N . LYS A 1 103 ? 26.904 7.529 6.117 1.00 44.91 103 LYS A N 1
ATOM 850 C CA . LYS A 1 103 ? 28.023 7.957 5.261 1.00 44.91 103 LYS A CA 1
ATOM 851 C C . LYS A 1 103 ? 27.545 8.470 3.892 1.00 44.91 103 LYS A C 1
ATOM 853 O O . LYS A 1 103 ? 28.349 8.818 3.042 1.00 44.91 103 LYS A O 1
ATOM 858 N N . SER A 1 104 ? 26.238 8.556 3.687 1.00 42.28 104 SER A N 1
ATOM 859 C CA . SER A 1 104 ? 25.580 9.359 2.680 1.00 42.28 104 SER A CA 1
ATOM 860 C C . SER A 1 104 ? 25.201 10.711 3.279 1.00 42.28 104 SER A C 1
ATOM 862 O O . SER A 1 104 ? 24.264 10.828 4.072 1.00 42.28 104 SER A O 1
ATOM 864 N N . TRP A 1 105 ? 25.906 11.757 2.851 1.00 40.41 105 TRP A N 1
ATOM 865 C CA . TRP A 1 105 ? 25.362 13.108 2.826 1.00 40.41 105 TRP A CA 1
ATOM 866 C C . TRP A 1 105 ? 23.942 13.025 2.264 1.00 40.41 105 TRP A C 1
ATOM 868 O O . TRP A 1 105 ? 23.758 12.774 1.072 1.00 40.41 105 TRP A O 1
ATOM 878 N N . ARG A 1 106 ? 22.918 13.183 3.106 1.00 47.59 106 ARG A N 1
ATOM 879 C CA . ARG A 1 106 ? 21.556 13.356 2.603 1.00 47.59 106 ARG A CA 1
ATOM 880 C C . ARG A 1 106 ? 21.461 14.792 2.106 1.00 47.59 106 ARG A C 1
ATOM 882 O O . ARG A 1 106 ? 20.948 15.658 2.802 1.00 47.59 106 ARG A O 1
ATOM 889 N N . LEU A 1 107 ? 21.987 15.037 0.904 1.00 44.88 107 LEU A N 1
ATOM 890 C CA . LEU A 1 107 ? 21.552 16.136 0.042 1.00 44.88 107 LEU A CA 1
ATOM 891 C C . LEU A 1 107 ? 20.089 15.858 -0.319 1.00 44.88 107 LEU A C 1
ATOM 893 O O . LEU A 1 107 ? 19.765 15.351 -1.386 1.00 44.88 107 LEU A O 1
ATOM 897 N N . GLY A 1 108 ? 19.208 16.073 0.645 1.00 53.69 108 GLY A N 1
ATOM 898 C CA . GLY A 1 108 ? 17.802 15.745 0.554 1.00 53.69 108 GLY A CA 1
ATOM 899 C C . GLY A 1 108 ? 17.056 16.579 1.572 1.00 53.69 108 GLY A C 1
ATOM 900 O O . GLY A 1 108 ? 17.474 16.675 2.726 1.00 53.69 108 GLY A O 1
ATOM 901 N N . ALA A 1 109 ? 15.988 17.216 1.105 1.00 54.84 109 ALA A N 1
ATOM 902 C CA . ALA A 1 109 ? 15.146 18.085 1.899 1.00 54.84 109 ALA A CA 1
ATOM 903 C C . ALA A 1 109 ? 14.731 17.426 3.236 1.00 54.84 109 ALA A C 1
ATOM 905 O O . ALA A 1 109 ? 14.500 16.213 3.279 1.00 54.84 109 ALA A O 1
ATOM 906 N N . PRO A 1 110 ? 14.602 18.203 4.324 1.00 58.88 110 PRO A N 1
ATOM 907 C CA . PRO A 1 110 ? 14.815 19.649 4.407 1.00 58.88 110 PRO A CA 1
ATOM 908 C C . PRO A 1 110 ? 16.302 20.017 4.510 1.00 58.88 110 PRO A C 1
ATOM 910 O O . PRO A 1 110 ? 17.049 19.449 5.310 1.00 58.88 110 PRO A O 1
ATOM 913 N N . TYR A 1 111 ? 16.703 20.974 3.666 1.00 60.50 111 TYR A N 1
ATOM 914 C CA . TYR A 1 111 ? 18.093 21.390 3.447 1.00 60.50 111 TYR A CA 1
ATOM 915 C C . TYR A 1 111 ? 18.703 22.126 4.645 1.00 60.50 111 TYR A C 1
ATOM 917 O O . TYR A 1 111 ? 19.908 22.037 4.865 1.00 60.50 111 TYR A O 1
ATOM 925 N N . PHE A 1 112 ? 17.871 22.817 5.428 1.00 65.19 112 PHE A N 1
ATOM 926 C CA . PHE A 1 112 ? 18.287 23.575 6.602 1.00 65.19 112 PHE A CA 1
ATOM 927 C C . PHE A 1 112 ? 17.677 22.952 7.852 1.00 65.19 112 PHE A C 1
ATOM 929 O O . PHE A 1 112 ? 16.455 22.849 7.985 1.00 65.19 112 PHE A O 1
ATOM 936 N N . LYS A 1 113 ? 18.554 22.514 8.749 1.00 64.94 113 LYS A N 1
ATOM 937 C CA . LYS A 1 113 ? 18.212 22.028 10.081 1.00 64.94 113 LYS A CA 1
ATOM 938 C C . LYS A 1 113 ? 19.030 22.835 11.073 1.00 64.94 113 LYS A C 1
ATOM 940 O O . LYS A 1 113 ? 20.215 23.065 10.822 1.00 64.94 113 LYS A O 1
ATOM 945 N N . ASP A 1 114 ? 18.414 23.280 12.158 1.00 63.22 114 ASP A N 1
ATOM 946 C CA . ASP A 1 114 ? 19.172 23.892 13.246 1.00 63.22 114 ASP A CA 1
ATOM 947 C C . ASP A 1 114 ? 20.017 22.834 13.988 1.00 63.22 114 ASP A C 1
ATOM 949 O O . ASP A 1 114 ? 19.968 21.633 13.697 1.00 63.22 114 ASP A O 1
ATOM 953 N N . THR A 1 115 ? 20.812 23.264 14.969 1.00 67.44 115 THR A N 1
ATOM 954 C CA . THR A 1 115 ? 21.642 22.364 15.795 1.00 67.44 115 THR A CA 1
ATOM 955 C C . THR A 1 115 ? 20.829 21.336 16.594 1.00 67.44 115 THR A C 1
ATOM 957 O O . THR A 1 115 ? 21.407 20.409 17.165 1.00 67.44 115 THR A O 1
ATOM 960 N N . GLN A 1 116 ? 19.501 21.473 16.625 1.00 66.69 116 GLN A N 1
ATOM 961 C CA . GLN A 1 116 ? 18.544 20.607 17.307 1.00 66.69 116 GLN A CA 1
ATOM 962 C C . GLN A 1 116 ? 17.677 19.791 16.326 1.00 66.69 116 GLN A C 1
ATOM 964 O O . GLN A 1 116 ? 16.769 19.092 16.765 1.00 66.69 116 GLN A O 1
ATOM 969 N N . TYR A 1 117 ? 17.999 19.803 15.026 1.00 60.78 117 TYR A N 1
ATOM 970 C CA . TYR A 1 117 ? 17.270 19.123 13.948 1.00 60.78 117 TYR A CA 1
ATOM 971 C C . TYR A 1 117 ? 15.855 19.657 13.657 1.00 60.78 117 TYR A C 1
ATOM 973 O O . TYR A 1 117 ? 15.117 19.010 12.907 1.00 60.78 117 TYR A O 1
ATOM 981 N N . TYR A 1 118 ? 15.483 20.834 14.164 1.00 61.47 118 TYR A N 1
ATOM 982 C CA . TYR A 1 118 ? 14.245 21.498 13.764 1.00 61.47 118 TYR A CA 1
ATOM 983 C C . TYR A 1 118 ? 14.370 22.091 12.364 1.00 61.47 118 TYR A C 1
ATOM 985 O O . TYR A 1 118 ? 15.430 22.561 11.937 1.00 61.47 118 TYR A O 1
ATOM 993 N N . PHE A 1 119 ? 13.258 22.048 11.639 1.00 67.50 119 PHE A N 1
ATOM 994 C CA . PHE A 1 119 ? 13.146 22.614 10.303 1.00 67.50 119 PHE A CA 1
ATOM 995 C C . PHE A 1 119 ? 12.873 24.112 10.394 1.00 67.50 119 PHE A C 1
ATOM 997 O O . PHE A 1 119 ? 12.190 24.573 11.309 1.00 67.50 119 PHE A O 1
ATOM 1004 N N . SER A 1 120 ? 13.377 24.872 9.424 1.00 69.56 120 SER A N 1
ATOM 1005 C CA . SER A 1 120 ? 12.998 26.276 9.288 1.00 69.56 120 SER A CA 1
ATOM 1006 C C . SER A 1 120 ? 11.478 26.408 9.093 1.00 69.56 120 SER A C 1
ATOM 1008 O O . SER A 1 120 ? 10.884 25.548 8.431 1.00 69.56 120 SER A O 1
ATOM 1010 N N . PRO A 1 121 ?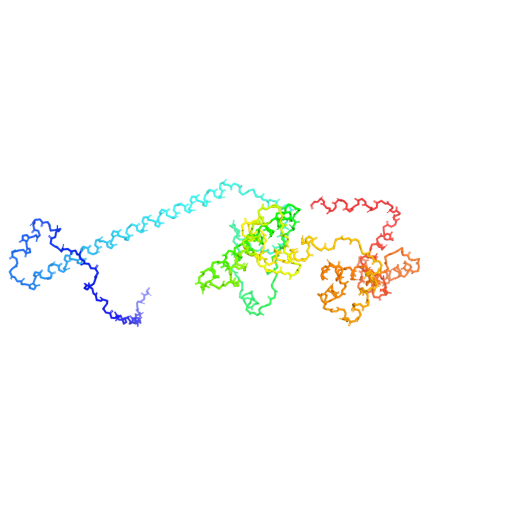 10.851 27.493 9.584 1.00 76.56 121 PRO A N 1
ATOM 1011 C CA . PRO A 1 121 ? 9.470 27.824 9.246 1.00 76.56 121 PRO A CA 1
ATOM 1012 C C . PRO A 1 121 ? 9.234 27.795 7.730 1.00 76.56 121 PRO A C 1
ATOM 1014 O O . PRO A 1 121 ? 10.144 28.072 6.941 1.00 76.56 121 PRO A O 1
ATOM 1017 N N . LEU A 1 122 ? 8.012 27.450 7.316 1.00 75.75 122 LEU A N 1
ATOM 1018 C CA . LEU A 1 122 ? 7.649 27.421 5.899 1.00 75.75 122 LEU A CA 1
ATOM 1019 C C . LEU A 1 122 ? 7.765 28.833 5.312 1.00 75.75 122 LEU A C 1
ATOM 1021 O O . LEU A 1 122 ? 7.202 29.783 5.851 1.00 75.75 122 LEU A O 1
ATOM 1025 N N . ASN A 1 123 ? 8.484 28.964 4.197 1.00 80.56 123 ASN A N 1
ATOM 1026 C CA . ASN A 1 123 ? 8.546 30.222 3.457 1.00 80.56 123 ASN A CA 1
ATOM 1027 C C . ASN A 1 123 ? 7.151 30.569 2.897 1.00 80.56 123 ASN A C 1
ATOM 1029 O O . ASN A 1 123 ? 6.383 29.668 2.552 1.00 80.56 123 ASN A O 1
ATOM 1033 N N . VAL A 1 124 ? 6.861 31.861 2.730 1.00 83.38 124 VAL A N 1
ATOM 1034 C CA . VAL A 1 124 ? 5.634 32.404 2.119 1.00 83.38 124 VAL A CA 1
ATOM 1035 C C . VAL A 1 124 ? 5.329 31.723 0.782 1.00 83.38 124 VAL A C 1
ATOM 1037 O O . VAL A 1 124 ? 4.201 31.315 0.527 1.00 83.38 124 VAL A O 1
ATOM 1040 N N . ASP A 1 125 ? 6.356 31.484 -0.034 1.00 79.31 125 ASP A N 1
ATOM 1041 C CA . ASP A 1 125 ? 6.224 30.760 -1.301 1.00 79.31 125 ASP A CA 1
ATOM 1042 C C . ASP A 1 125 ? 5.752 29.310 -1.134 1.00 79.31 125 ASP A C 1
ATOM 1044 O O . ASP A 1 125 ? 5.012 28.796 -1.967 1.00 79.31 125 ASP A O 1
ATOM 1048 N N . THR A 1 126 ? 6.171 28.637 -0.061 1.00 74.50 126 THR A N 1
ATOM 1049 C CA . THR A 1 126 ? 5.744 27.259 0.233 1.00 74.50 126 THR A CA 1
ATOM 1050 C C . THR A 1 126 ? 4.303 27.228 0.737 1.00 74.50 126 THR A C 1
ATOM 1052 O O . THR A 1 126 ? 3.561 26.319 0.377 1.00 74.50 1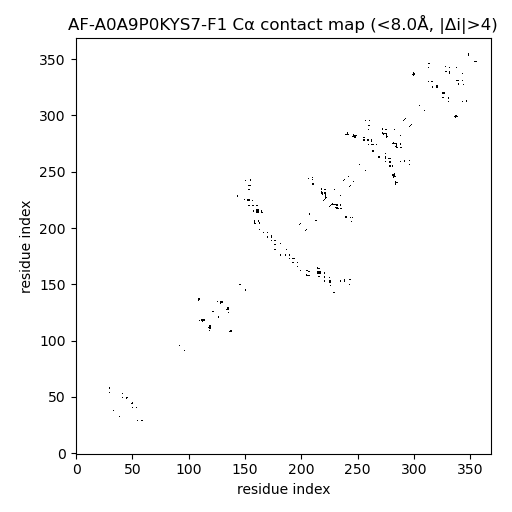26 THR A O 1
ATOM 1055 N N . LEU A 1 127 ? 3.891 28.235 1.515 1.00 81.81 127 LEU A N 1
ATOM 1056 C CA . LEU A 1 127 ? 2.502 28.400 1.955 1.00 81.81 127 LEU A CA 1
ATOM 1057 C C . LEU A 1 127 ? 1.570 28.666 0.766 1.00 81.81 127 LEU A C 1
ATOM 1059 O O . LEU A 1 127 ? 0.601 27.936 0.596 1.00 81.81 127 LEU A O 1
ATOM 1063 N N . ARG A 1 128 ? 1.929 29.601 -0.122 1.00 84.12 128 ARG A N 1
ATOM 1064 C CA . ARG A 1 128 ? 1.174 29.890 -1.352 1.00 84.12 128 ARG A CA 1
ATOM 1065 C C . ARG A 1 128 ? 1.020 28.658 -2.248 1.00 84.12 128 ARG A C 1
ATOM 1067 O O . ARG A 1 128 ? -0.062 28.381 -2.749 1.00 84.12 128 ARG A O 1
ATOM 1074 N N . LYS A 1 129 ? 2.097 27.888 -2.438 1.00 83.69 129 LYS A N 1
ATOM 1075 C CA . LYS A 1 129 ? 2.051 26.637 -3.216 1.00 83.69 129 LYS A CA 1
ATOM 1076 C C . LYS A 1 129 ? 1.112 25.607 -2.599 1.00 83.69 129 LYS A C 1
ATOM 1078 O O . LYS A 1 129 ? 0.359 24.960 -3.319 1.00 83.69 129 LYS A O 1
ATOM 1083 N N . LYS A 1 130 ? 1.134 25.491 -1.269 1.00 81.62 130 LYS A N 1
ATOM 1084 C CA . LYS A 1 130 ? 0.227 24.615 -0.528 1.00 81.62 130 LYS A CA 1
ATOM 1085 C C . LYS A 1 130 ? -1.233 25.055 -0.684 1.00 81.62 130 LYS A C 1
ATOM 1087 O O . LYS A 1 130 ? -2.084 24.202 -0.901 1.00 81.62 130 LYS A O 1
ATOM 1092 N N . GLU A 1 131 ? -1.517 26.356 -0.627 1.00 85.94 131 GLU A N 1
ATOM 1093 C CA . GLU A 1 131 ? -2.859 26.914 -0.878 1.00 85.94 131 GLU A CA 1
ATOM 1094 C C . GLU A 1 131 ? -3.344 26.641 -2.309 1.00 85.94 131 GLU A C 1
ATOM 1096 O O . GLU A 1 131 ? -4.508 26.306 -2.518 1.00 85.94 131 GLU A O 1
ATOM 1101 N N . ASN A 1 132 ? -2.439 26.689 -3.288 1.00 87.62 132 ASN A N 1
ATOM 1102 C CA . ASN A 1 132 ? -2.731 26.379 -4.689 1.00 87.62 132 ASN A CA 1
ATOM 1103 C C . ASN A 1 132 ? -2.802 24.868 -5.001 1.00 87.62 132 ASN A C 1
ATOM 1105 O O . ASN A 1 132 ? -3.004 24.501 -6.159 1.00 87.62 132 ASN A O 1
ATOM 1109 N N . ASN A 1 133 ? -2.623 23.983 -4.009 1.00 79.19 133 ASN A N 1
ATOM 1110 C CA . ASN A 1 133 ? -2.477 22.530 -4.189 1.00 79.19 133 ASN A CA 1
ATOM 1111 C C . ASN A 1 133 ? -1.379 22.138 -5.201 1.00 79.19 133 ASN A C 1
ATOM 1113 O O . ASN A 1 133 ? -1.468 21.110 -5.878 1.00 79.19 133 ASN A O 1
ATOM 1117 N N . GLU A 1 134 ? -0.334 22.957 -5.320 1.00 82.25 134 GLU A N 1
ATOM 1118 C CA . GLU A 1 134 ? 0.831 22.634 -6.136 1.00 82.25 134 GLU A CA 1
ATOM 1119 C C . GLU A 1 134 ? 1.663 21.558 -5.434 1.00 82.25 134 GLU A C 1
ATOM 1121 O O . GLU A 1 134 ? 2.064 21.734 -4.282 1.00 82.25 134 GLU A O 1
ATOM 1126 N N . LEU A 1 135 ? 1.967 20.461 -6.140 1.00 69.00 135 LEU A N 1
ATOM 1127 C CA . LEU A 1 135 ? 2.818 19.405 -5.591 1.00 69.00 135 LEU A CA 1
ATOM 1128 C C . LEU A 1 135 ? 4.199 19.960 -5.234 1.00 69.00 135 LEU A C 1
ATOM 1130 O O . LEU A 1 135 ? 4.954 20.427 -6.092 1.00 69.00 135 LEU A O 1
ATOM 1134 N N . SER A 1 136 ? 4.555 19.830 -3.964 1.00 68.44 136 SER A N 1
ATOM 1135 C CA . SER A 1 136 ? 5.859 20.184 -3.441 1.00 68.44 136 SER A CA 1
ATOM 1136 C C . SER A 1 136 ? 6.733 18.950 -3.254 1.00 68.44 136 SER A C 1
ATOM 1138 O O . SER A 1 136 ? 6.258 17.848 -2.992 1.00 68.44 136 SER A O 1
ATOM 1140 N N . VAL A 1 137 ? 8.056 19.134 -3.316 1.00 63.59 137 VAL A N 1
ATOM 1141 C CA . VAL A 1 137 ? 9.021 18.058 -3.020 1.00 63.59 137 VAL A CA 1
ATOM 1142 C C . VAL A 1 137 ? 8.815 17.505 -1.596 1.00 63.59 137 VAL A C 1
ATOM 1144 O O . VAL A 1 137 ? 9.057 16.326 -1.357 1.00 63.59 137 VAL A O 1
ATOM 1147 N N . TYR A 1 138 ? 8.319 18.339 -0.672 1.00 61.75 138 TYR A N 1
ATOM 1148 C CA . TYR A 1 138 ? 7.995 17.962 0.709 1.00 61.75 138 TYR A CA 1
ATOM 1149 C C . TYR A 1 138 ? 6.763 17.053 0.838 1.00 61.75 138 TYR A C 1
ATOM 1151 O O . TYR A 1 138 ? 6.641 16.363 1.846 1.00 61.75 138 TYR A O 1
ATOM 1159 N N . ASP A 1 139 ? 5.882 17.025 -0.166 1.00 64.44 139 ASP A N 1
ATOM 1160 C CA . ASP A 1 139 ? 4.677 16.185 -0.152 1.00 64.44 139 ASP A CA 1
ATOM 1161 C C . ASP A 1 139 ? 4.992 14.735 -0.543 1.00 64.44 139 ASP A C 1
ATOM 1163 O O . ASP A 1 139 ? 4.229 13.815 -0.242 1.00 64.44 139 ASP A O 1
ATOM 1167 N N . PHE A 1 140 ? 6.147 14.499 -1.174 1.00 59.44 140 PHE A N 1
ATOM 1168 C CA . PHE A 1 140 ? 6.628 13.151 -1.449 1.00 59.44 140 PHE A CA 1
ATOM 1169 C C . PHE A 1 140 ? 7.214 12.545 -0.173 1.00 59.44 140 PHE A C 1
ATOM 1171 O O . PHE A 1 140 ? 8.420 12.585 0.081 1.00 59.44 140 PHE A O 1
ATOM 1178 N N . VAL A 1 141 ? 6.348 11.932 0.631 1.00 61.34 141 VAL A N 1
ATOM 1179 C CA . VAL A 1 141 ? 6.784 11.023 1.690 1.00 61.34 141 VAL A CA 1
ATOM 1180 C C . VAL A 1 141 ? 7.545 9.881 1.021 1.00 61.34 141 VAL A C 1
ATOM 1182 O O . VAL A 1 141 ? 7.003 9.164 0.181 1.00 61.34 141 VAL A O 1
ATOM 1185 N N . MET A 1 142 ? 8.826 9.720 1.361 1.00 58.31 142 MET A N 1
ATOM 1186 C CA . MET A 1 142 ? 9.599 8.567 0.906 1.00 58.31 142 MET A CA 1
ATOM 1187 C C . MET A 1 142 ? 8.939 7.300 1.454 1.00 58.31 142 MET A C 1
ATOM 1189 O O . MET A 1 142 ? 9.109 6.963 2.627 1.00 58.31 142 MET A O 1
ATOM 1193 N N . THR A 1 143 ? 8.184 6.609 0.602 1.00 62.94 143 THR A N 1
ATOM 1194 C CA . THR A 1 143 ? 7.500 5.364 0.952 1.00 62.94 143 THR A CA 1
ATOM 1195 C C . THR A 1 143 ? 8.541 4.336 1.378 1.00 62.94 143 THR A C 1
ATOM 1197 O O . THR A 1 143 ? 9.478 4.035 0.624 1.00 62.94 143 THR A O 1
ATOM 1200 N N . GLN A 1 144 ? 8.406 3.804 2.590 1.00 72.44 144 GLN A N 1
ATOM 1201 C CA . GLN A 1 144 ? 9.312 2.774 3.088 1.00 72.44 144 GLN A CA 1
ATOM 1202 C C . GLN A 1 144 ? 9.176 1.509 2.237 1.00 72.44 144 GLN A C 1
ATOM 1204 O O . GLN A 1 144 ? 8.085 1.137 1.805 1.00 72.44 144 GLN A O 1
ATOM 1209 N N . LYS A 1 145 ? 10.290 0.811 1.999 1.00 79.75 145 LYS A N 1
ATOM 1210 C CA . LYS A 1 145 ? 10.235 -0.481 1.306 1.00 79.75 145 LYS A CA 1
ATOM 1211 C C . LYS A 1 145 ? 9.513 -1.499 2.194 1.00 79.75 145 LYS A C 1
ATOM 1213 O O . LYS A 1 145 ? 9.794 -1.591 3.389 1.00 79.75 145 LYS A O 1
ATOM 1218 N N . TRP A 1 146 ? 8.597 -2.262 1.606 1.00 83.94 146 TRP A N 1
ATOM 1219 C CA . TRP A 1 146 ? 7.913 -3.364 2.282 1.00 83.94 146 TRP A CA 1
ATOM 1220 C C . TRP A 1 146 ? 8.883 -4.529 2.486 1.00 83.94 146 TRP A C 1
ATOM 1222 O O . TRP A 1 146 ? 9.493 -5.005 1.527 1.00 83.94 146 TRP A O 1
ATOM 1232 N N . SER A 1 147 ? 9.055 -4.965 3.735 1.00 87.62 147 SER A N 1
ATOM 1233 C CA . SER A 1 147 ? 9.836 -6.165 4.051 1.00 87.62 147 SER A CA 1
ATOM 1234 C C . SER A 1 147 ? 8.958 -7.419 3.991 1.00 87.62 147 SER A C 1
ATOM 1236 O O . SER A 1 147 ? 7.742 -7.328 4.145 1.00 87.62 147 SER A O 1
ATOM 1238 N N . SER A 1 148 ? 9.559 -8.604 3.818 1.00 87.06 148 SER A N 1
ATOM 1239 C CA . SER A 1 148 ? 8.804 -9.875 3.819 1.00 87.06 148 SER A CA 1
ATOM 1240 C C . SER A 1 148 ? 8.013 -10.069 5.115 1.00 87.06 148 SER A C 1
ATOM 1242 O O . SER A 1 148 ? 6.844 -10.439 5.081 1.00 87.06 148 SER A O 1
ATOM 1244 N N . THR A 1 149 ? 8.614 -9.718 6.255 1.00 88.38 149 THR A N 1
ATOM 1245 C CA . THR A 1 149 ? 7.955 -9.796 7.563 1.00 88.38 149 THR A CA 1
ATOM 1246 C C . THR A 1 149 ? 6.787 -8.823 7.685 1.00 88.38 149 THR A C 1
ATOM 1248 O O . THR A 1 149 ? 5.788 -9.146 8.321 1.00 88.38 149 THR A O 1
ATOM 1251 N N . ASP A 1 150 ? 6.886 -7.635 7.079 1.00 87.81 150 ASP A N 1
ATOM 1252 C CA . ASP A 1 150 ? 5.775 -6.678 7.071 1.00 87.81 150 ASP A CA 1
ATOM 1253 C C . ASP A 1 150 ? 4.632 -7.185 6.184 1.00 87.81 150 ASP A C 1
ATOM 1255 O O . ASP A 1 150 ? 3.471 -7.044 6.554 1.00 87.81 150 ASP A O 1
ATOM 1259 N N . CYS A 1 151 ? 4.943 -7.837 5.058 1.00 88.88 151 CYS A N 1
ATOM 1260 C CA . CYS A 1 151 ? 3.947 -8.471 4.194 1.00 88.88 151 CYS A CA 1
ATOM 1261 C C . CYS A 1 151 ? 3.183 -9.592 4.918 1.00 88.88 151 CYS A C 1
ATOM 1263 O O . CYS A 1 151 ? 1.959 -9.643 4.841 1.00 88.88 151 CYS A O 1
ATOM 1265 N N . GLU A 1 152 ? 3.877 -10.475 5.638 1.00 89.19 152 GLU A N 1
ATOM 1266 C CA . GLU A 1 152 ? 3.254 -11.573 6.397 1.00 89.19 152 GLU A CA 1
ATOM 1267 C C . GLU A 1 152 ? 2.374 -11.061 7.541 1.00 89.19 152 GLU A C 1
ATOM 1269 O O . GLU A 1 152 ? 1.245 -11.530 7.728 1.00 89.19 152 GLU A O 1
ATOM 1274 N N . LYS A 1 153 ? 2.864 -10.051 8.272 1.00 90.25 153 LYS A N 1
ATOM 1275 C CA . LYS A 1 153 ? 2.078 -9.359 9.298 1.00 90.25 153 LYS A CA 1
ATOM 1276 C C . LYS A 1 153 ? 0.838 -8.739 8.686 1.00 90.25 153 LYS A C 1
ATOM 1278 O O . LYS A 1 153 ? -0.251 -8.995 9.170 1.00 90.25 153 LYS A O 1
ATOM 1283 N N . MET A 1 154 ? 0.989 -8.007 7.586 1.00 90.19 154 MET A N 1
ATOM 1284 C CA . MET A 1 154 ? -0.121 -7.369 6.888 1.00 90.19 154 MET A CA 1
ATOM 1285 C C . MET A 1 154 ? -1.197 -8.383 6.486 1.00 90.19 154 MET A C 1
ATOM 1287 O O . MET A 1 154 ? -2.376 -8.166 6.753 1.00 90.19 154 MET A O 1
ATOM 1291 N N . VAL A 1 155 ? -0.799 -9.528 5.923 1.00 90.19 155 VAL A N 1
ATOM 1292 C CA . VAL A 1 155 ? -1.731 -10.608 5.571 1.00 90.19 155 VAL A CA 1
ATOM 1293 C C . VAL A 1 155 ? -2.456 -11.144 6.802 1.00 90.19 155 VAL A C 1
ATOM 1295 O O . VAL A 1 155 ? -3.682 -11.231 6.801 1.00 90.19 155 VAL A O 1
ATOM 1298 N N . SER A 1 156 ? -1.731 -11.439 7.877 1.00 88.81 156 SER A N 1
ATOM 1299 C CA . SER A 1 156 ? -2.327 -11.939 9.122 1.00 88.81 156 SER A CA 1
ATOM 1300 C C . SER A 1 156 ? -3.284 -10.918 9.752 1.00 88.81 156 SER A C 1
ATOM 1302 O O . SER A 1 156 ? -4.388 -11.265 10.166 1.00 88.81 156 SER A O 1
ATOM 1304 N N . SER A 1 157 ? -2.893 -9.644 9.769 1.00 88.62 157 SER A N 1
ATOM 1305 C CA . SER A 1 157 ? -3.640 -8.537 10.367 1.00 88.62 157 SER A CA 1
ATOM 1306 C C . SER A 1 157 ? -4.917 -8.202 9.618 1.00 88.62 157 SER A C 1
ATOM 1308 O O . SER A 1 157 ? -5.956 -8.057 10.257 1.00 88.62 157 SER A O 1
ATOM 1310 N N . VAL A 1 158 ? -4.866 -8.107 8.285 1.00 90.06 158 VAL A N 1
ATOM 1311 C CA . VAL A 1 158 ? -6.059 -7.873 7.453 1.00 90.06 158 VAL A CA 1
ATOM 1312 C C . VAL A 1 158 ? -7.072 -8.981 7.682 1.00 90.06 158 VAL A C 1
ATOM 1314 O O . VAL A 1 158 ? -8.259 -8.731 7.857 1.00 90.06 158 VAL A O 1
ATOM 1317 N N . THR A 1 159 ? -6.586 -10.212 7.742 1.00 88.25 159 THR A N 1
ATOM 1318 C CA . THR A 1 159 ? -7.449 -11.378 7.850 1.00 88.25 159 THR A CA 1
ATOM 1319 C C . THR A 1 159 ? -8.075 -11.468 9.231 1.00 88.25 159 THR A C 1
ATOM 1321 O O . THR A 1 159 ? -9.286 -11.627 9.348 1.00 88.25 159 THR A O 1
ATOM 1324 N N . PHE A 1 160 ? -7.290 -11.263 10.286 1.00 87.94 160 PHE A N 1
ATOM 1325 C CA . PHE A 1 160 ? -7.820 -11.158 11.640 1.00 87.94 160 PHE A CA 1
ATOM 1326 C C . PHE A 1 160 ? -8.846 -10.020 11.769 1.00 87.94 160 PHE A C 1
ATOM 1328 O O . PHE A 1 160 ? -9.916 -10.216 12.338 1.00 87.94 160 PHE A O 1
ATOM 1335 N N . ASN A 1 161 ? -8.542 -8.840 11.220 1.00 90.25 161 ASN A N 1
ATOM 1336 C CA . ASN A 1 161 ? -9.429 -7.680 11.269 1.00 90.25 161 ASN A CA 1
ATOM 1337 C C . ASN A 1 161 ? -10.757 -7.937 10.545 1.00 90.25 161 ASN A C 1
ATOM 1339 O O . ASN A 1 161 ? -11.810 -7.668 11.116 1.00 90.25 161 ASN A O 1
ATOM 1343 N N . TYR A 1 162 ? -10.698 -8.512 9.344 1.00 89.56 162 TYR A N 1
ATOM 1344 C CA . TYR A 1 162 ? -11.870 -8.872 8.555 1.00 89.56 162 TYR A CA 1
ATOM 1345 C C . TYR A 1 162 ? -12.774 -9.863 9.291 1.00 89.56 162 TYR A C 1
ATOM 1347 O O . TYR A 1 162 ? -13.954 -9.585 9.485 1.00 89.56 162 TYR A O 1
ATOM 1355 N N . ASN A 1 163 ? -12.212 -10.978 9.774 1.00 86.69 163 ASN A N 1
ATOM 1356 C CA . ASN A 1 163 ? -12.984 -11.999 10.489 1.00 86.69 163 ASN A CA 1
ATOM 1357 C C . ASN A 1 163 ? -13.600 -11.429 11.777 1.00 86.69 163 ASN A C 1
ATOM 1359 O O . ASN A 1 163 ? -14.771 -11.669 12.062 1.00 86.69 163 ASN A O 1
ATOM 1363 N N . LEU A 1 164 ? -12.853 -10.608 12.525 1.00 87.31 164 LEU A N 1
ATOM 1364 C CA . LEU A 1 164 ? -13.369 -9.951 13.725 1.00 87.31 164 LEU A CA 1
ATOM 1365 C C . LEU A 1 164 ? -14.541 -9.012 13.403 1.00 87.31 164 LEU A C 1
ATOM 1367 O O . LEU A 1 164 ? -15.573 -9.056 14.069 1.00 87.31 164 LEU A O 1
ATOM 1371 N N . ASN A 1 165 ? -14.395 -8.164 12.386 1.00 88.25 165 ASN A N 1
ATOM 1372 C CA . ASN A 1 165 ? -15.427 -7.207 11.998 1.00 88.25 165 ASN A CA 1
ATOM 1373 C C . ASN A 1 165 ? -16.670 -7.901 11.424 1.00 88.25 165 ASN A C 1
ATOM 1375 O O . ASN A 1 165 ? -17.787 -7.458 11.693 1.00 88.25 165 ASN A O 1
ATOM 1379 N N . LEU A 1 166 ? -16.491 -9.001 10.692 1.00 86.69 166 LEU A N 1
ATOM 1380 C CA . LEU A 1 166 ? -17.579 -9.827 10.178 1.00 86.69 166 LEU A CA 1
ATOM 1381 C C . LEU A 1 166 ? -18.362 -10.487 11.323 1.00 86.69 166 LEU A C 1
ATOM 1383 O O . LEU A 1 166 ? -19.581 -10.348 11.395 1.00 86.69 166 LEU A O 1
ATOM 1387 N N . GLN A 1 167 ? -17.671 -11.097 12.293 1.00 85.81 167 GLN A N 1
ATOM 1388 C CA . GLN A 1 167 ? -18.307 -11.631 13.503 1.00 85.81 167 GLN A CA 1
ATOM 1389 C C . GLN A 1 167 ? -19.059 -10.547 14.287 1.00 85.81 167 GLN A C 1
ATOM 1391 O O . GLN A 1 167 ? -20.151 -10.790 14.802 1.00 85.81 167 GLN A O 1
ATOM 1396 N N . MET A 1 168 ? -18.490 -9.342 14.398 1.00 86.88 168 MET A N 1
ATOM 1397 C CA . MET A 1 168 ? -19.154 -8.215 15.058 1.00 86.88 168 MET A CA 1
ATOM 1398 C C . MET A 1 168 ? -20.404 -7.753 14.300 1.00 86.88 168 MET A C 1
ATOM 1400 O O . MET A 1 168 ? -21.401 -7.423 14.943 1.00 86.88 168 MET A O 1
ATOM 1404 N N . ALA A 1 169 ? -20.374 -7.750 12.965 1.00 88.00 169 ALA A N 1
ATOM 1405 C CA . ALA A 1 169 ? -21.528 -7.416 12.134 1.00 88.00 169 ALA A CA 1
ATOM 1406 C C . ALA A 1 169 ? -22.666 -8.430 12.324 1.00 88.00 169 ALA A C 1
ATOM 1408 O O . ALA A 1 169 ? -23.778 -8.024 12.655 1.00 88.00 169 ALA A O 1
ATOM 1409 N N . ILE A 1 170 ? -22.358 -9.730 12.260 1.00 86.38 170 ILE A N 1
ATOM 1410 C CA . ILE A 1 170 ? -23.316 -10.824 12.501 1.00 86.38 170 ILE A CA 1
ATOM 1411 C C . ILE A 1 170 ? -23.923 -10.720 13.909 1.00 86.38 170 ILE A C 1
ATOM 1413 O O . ILE A 1 170 ? -25.140 -10.756 14.082 1.00 86.38 170 ILE A O 1
ATOM 1417 N N . LYS A 1 171 ? -23.093 -10.515 14.944 1.00 87.88 171 LYS A N 1
ATOM 1418 C CA . LYS A 1 171 ? -23.572 -10.331 16.330 1.00 87.88 171 LYS A CA 1
ATOM 1419 C C . LYS A 1 171 ? -24.498 -9.122 16.469 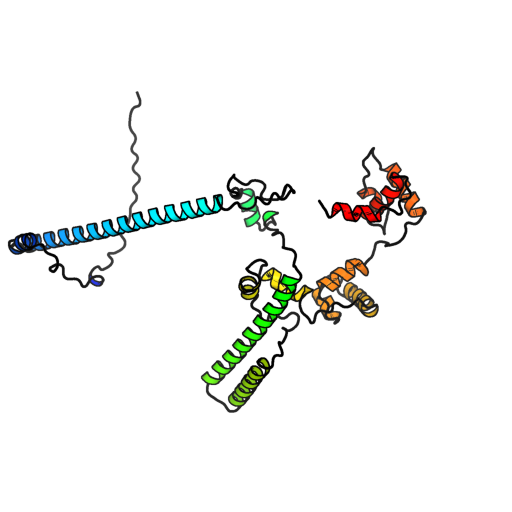1.00 87.88 171 LYS A C 1
ATOM 1421 O O . LYS A 1 171 ? -25.480 -9.179 17.210 1.00 87.88 171 LYS A O 1
ATOM 1426 N N . LYS A 1 172 ? -24.191 -8.023 15.775 1.00 88.50 172 LYS A N 1
ATOM 1427 C CA . LYS A 1 172 ? -25.027 -6.818 15.764 1.00 88.50 172 LYS A CA 1
ATOM 1428 C C . LYS A 1 172 ? -26.369 -7.085 15.082 1.00 88.50 172 LYS A C 1
ATOM 1430 O O . LYS A 1 172 ? -27.387 -6.639 15.601 1.00 88.50 172 LYS A O 1
ATOM 1435 N N . GLU A 1 173 ? -26.370 -7.832 13.983 1.00 86.69 173 GLU A N 1
ATOM 1436 C CA . GLU A 1 173 ? -27.575 -8.217 13.245 1.00 86.69 173 GLU A CA 1
ATOM 1437 C C . GLU A 1 173 ? -28.503 -9.100 14.094 1.00 86.69 173 GLU A C 1
ATOM 1439 O O . GLU A 1 173 ? -29.687 -8.792 14.251 1.00 86.69 173 GLU A O 1
ATOM 1444 N N . ILE A 1 174 ? -27.946 -10.103 14.782 1.00 86.25 174 ILE A N 1
ATOM 1445 C CA . ILE A 1 174 ? -28.681 -10.919 15.763 1.00 86.25 174 ILE A CA 1
ATOM 1446 C C . ILE A 1 174 ? -29.307 -10.030 16.849 1.00 86.25 174 ILE A C 1
ATOM 1448 O O . ILE A 1 174 ? -30.484 -10.182 17.184 1.00 86.25 174 ILE A O 1
ATOM 1452 N N . ALA A 1 175 ? -28.549 -9.072 17.391 1.00 85.81 175 ALA A N 1
ATOM 1453 C CA . ALA A 1 175 ? -29.046 -8.166 18.424 1.00 85.81 175 ALA A CA 1
ATOM 1454 C C . ALA A 1 175 ? -30.175 -7.247 17.921 1.00 85.81 175 ALA A C 1
ATOM 1456 O O . ALA A 1 175 ? -31.093 -6.937 18.683 1.00 85.81 175 ALA A O 1
ATOM 1457 N N . THR A 1 176 ? -30.133 -6.815 16.655 1.00 86.44 176 THR A N 1
ATOM 1458 C CA . THR A 1 176 ? -31.212 -6.020 16.048 1.00 86.44 176 THR A CA 1
ATOM 1459 C C . THR A 1 176 ? -32.473 -6.841 15.808 1.00 86.44 176 THR A C 1
ATOM 1461 O O . THR A 1 176 ? -33.553 -6.388 16.184 1.00 86.44 176 THR A O 1
ATOM 1464 N N . LEU A 1 177 ? -32.344 -8.064 15.284 1.00 82.75 177 LEU A N 1
ATOM 1465 C CA . LEU A 1 177 ? -33.475 -8.974 15.072 1.00 82.75 177 LEU A CA 1
ATOM 1466 C C . LEU A 1 177 ? -34.135 -9.358 16.405 1.00 82.75 177 LEU A C 1
ATOM 1468 O O . LEU A 1 177 ? -35.354 -9.366 16.525 1.00 82.75 177 LEU A O 1
ATOM 1472 N N . THR A 1 178 ? -33.333 -9.549 17.455 1.00 81.94 178 THR A N 1
ATOM 1473 C CA . THR A 1 178 ? -33.839 -9.830 18.809 1.00 81.94 178 THR A CA 1
ATOM 1474 C C . THR A 1 178 ? -34.604 -8.639 19.411 1.00 81.94 178 THR A C 1
ATOM 1476 O O . THR A 1 178 ? -35.536 -8.838 20.188 1.00 81.94 178 THR A O 1
ATOM 1479 N N . ARG A 1 179 ? -34.242 -7.392 19.068 1.00 78.31 179 ARG A N 1
ATOM 1480 C CA . ARG A 1 179 ? -34.919 -6.178 19.569 1.00 78.31 179 ARG A CA 1
ATOM 1481 C C . ARG A 1 179 ? -36.225 -5.852 18.849 1.00 78.31 179 ARG A C 1
ATOM 1483 O O . ARG A 1 179 ? -37.106 -5.280 19.483 1.00 78.31 179 ARG A O 1
ATOM 1490 N N . ASN A 1 180 ? -36.345 -6.175 17.563 1.00 76.06 180 ASN A N 1
ATOM 1491 C CA . ASN A 1 180 ? -37.479 -5.747 16.734 1.00 76.06 180 ASN A CA 1
ATOM 1492 C C . ASN A 1 180 ? -38.751 -6.606 16.903 1.00 76.06 180 ASN A C 1
ATOM 1494 O O . ASN A 1 180 ? -39.771 -6.300 16.292 1.00 76.06 180 ASN A O 1
ATOM 1498 N N . GLY A 1 181 ? -38.727 -7.612 17.784 1.00 63.41 181 GLY A N 1
ATOM 1499 C CA . GLY A 1 181 ? -39.847 -8.527 18.012 1.00 63.41 181 GLY A CA 1
ATOM 1500 C C . GLY A 1 181 ? -39.794 -9.724 17.063 1.00 63.41 181 GLY A C 1
ATOM 1501 O O . GLY A 1 181 ? -39.478 -9.591 15.890 1.00 63.41 181 GLY A O 1
ATOM 1502 N N . ILE A 1 182 ? -40.056 -10.914 17.601 1.00 63.75 182 ILE A N 1
ATOM 1503 C CA . ILE A 1 182 ? -39.741 -12.192 16.956 1.00 63.75 182 ILE A CA 1
ATOM 1504 C C . ILE A 1 182 ? -40.882 -12.621 16.024 1.00 63.75 182 ILE A C 1
ATOM 1506 O O . ILE A 1 182 ? -41.944 -13.026 16.503 1.00 63.75 182 ILE A O 1
ATOM 1510 N N . THR A 1 183 ? -40.663 -12.608 14.708 1.00 64.31 183 THR A N 1
ATOM 1511 C CA . THR A 1 183 ? -41.467 -13.412 13.770 1.00 64.31 183 THR A CA 1
ATOM 1512 C C . THR A 1 183 ? -40.829 -14.794 13.554 1.00 64.31 183 THR A C 1
ATOM 1514 O O . THR A 1 183 ? -39.650 -15.006 13.842 1.00 64.31 183 THR A O 1
ATOM 1517 N N . ASN A 1 184 ? -41.589 -15.772 13.040 1.00 61.44 184 ASN A N 1
ATOM 1518 C CA . ASN A 1 184 ? -41.036 -17.102 12.725 1.00 61.44 184 ASN A CA 1
ATOM 1519 C C . ASN A 1 184 ? -39.892 -17.038 11.692 1.00 61.44 184 ASN A C 1
ATOM 1521 O O . ASN A 1 184 ? -38.975 -17.850 11.773 1.00 61.44 184 ASN A O 1
ATOM 1525 N N . GLY A 1 185 ? -39.913 -16.059 10.778 1.00 63.81 185 GLY A N 1
ATOM 1526 C CA . GLY A 1 185 ? -38.832 -15.828 9.813 1.00 63.81 185 GLY A CA 1
ATOM 1527 C C . GLY A 1 185 ? -37.562 -15.267 10.459 1.00 63.81 185 GLY A C 1
ATOM 1528 O O . GLY A 1 185 ? -36.463 -15.722 10.147 1.00 63.81 185 GLY A O 1
ATOM 1529 N N . ASP A 1 186 ? -37.702 -14.359 11.430 1.00 68.06 186 ASP A N 1
ATOM 1530 C CA . ASP A 1 186 ? -36.555 -13.787 12.153 1.00 68.06 186 ASP A CA 1
ATOM 1531 C C . ASP A 1 186 ? -35.853 -14.842 13.025 1.00 68.06 186 ASP A C 1
ATOM 1533 O O . ASP A 1 186 ? -34.631 -14.836 13.158 1.00 68.06 186 ASP A O 1
ATOM 1537 N N . ASN A 1 187 ? -36.602 -15.807 13.573 1.00 73.94 187 ASN A N 1
ATOM 1538 C CA . ASN A 1 187 ? -36.035 -16.936 14.320 1.00 73.94 187 ASN A CA 1
ATOM 1539 C C . ASN A 1 187 ? -35.167 -17.860 13.452 1.00 73.94 187 ASN A C 1
ATOM 1541 O O . ASN A 1 187 ? -34.149 -18.368 13.928 1.00 73.94 187 ASN A O 1
ATOM 1545 N N . GLU A 1 188 ? -35.553 -18.101 12.197 1.00 78.56 188 GLU A N 1
ATOM 1546 C CA . GLU A 1 188 ? -34.741 -18.884 11.259 1.00 78.56 188 GLU A CA 1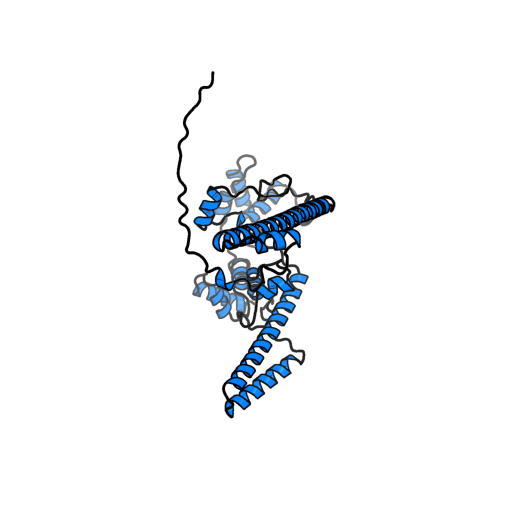
ATOM 1547 C C . GLU A 1 188 ? -33.477 -18.123 10.844 1.00 78.56 188 GLU A C 1
ATOM 1549 O O . GLU A 1 188 ? -32.390 -18.704 10.843 1.00 78.56 188 GLU A O 1
ATOM 1554 N N . GLN A 1 189 ? -33.589 -16.814 10.591 1.00 80.00 189 GLN A N 1
ATOM 1555 C CA . GLN A 1 189 ? -32.439 -15.956 10.287 1.00 80.00 189 GLN A CA 1
ATOM 1556 C C . GLN A 1 189 ? -31.446 -15.881 11.452 1.00 80.00 189 GLN A C 1
ATOM 1558 O O . GLN A 1 189 ? -30.244 -16.037 11.244 1.00 80.00 189 GLN A O 1
ATOM 1563 N N . ILE A 1 190 ? -31.926 -15.725 12.691 1.00 80.06 190 ILE A N 1
ATOM 1564 C CA . ILE A 1 190 ? -31.073 -15.726 13.888 1.00 80.06 190 ILE A CA 1
ATOM 1565 C C . ILE A 1 190 ? -30.326 -17.060 14.026 1.00 80.06 190 ILE A C 1
ATOM 1567 O O . ILE A 1 190 ? -29.126 -17.053 14.301 1.00 80.06 190 ILE A O 1
ATOM 1571 N N . ARG A 1 191 ? -30.999 -18.198 13.806 1.00 82.19 191 ARG A N 1
ATOM 1572 C CA . ARG A 1 191 ? -30.358 -19.525 13.869 1.00 82.19 191 ARG A CA 1
ATOM 1573 C C . ARG A 1 191 ? -29.282 -19.698 12.801 1.00 82.19 191 ARG A C 1
ATOM 1575 O O . ARG A 1 191 ? -28.231 -20.267 13.091 1.00 82.19 191 ARG A O 1
ATOM 1582 N N . GLU A 1 192 ? -29.514 -19.206 11.587 1.00 84.94 192 GLU A N 1
ATOM 1583 C CA . GLU A 1 192 ? -28.513 -19.281 10.519 1.00 84.94 192 GLU A CA 1
ATOM 1584 C C . GLU A 1 192 ? -27.310 -18.369 10.806 1.00 84.94 192 GLU A C 1
ATOM 1586 O O . GLU A 1 192 ? -26.169 -18.810 10.675 1.00 84.94 192 GLU A O 1
ATOM 1591 N N . LEU A 1 193 ? -27.533 -17.144 11.294 1.00 83.50 193 LEU A N 1
ATOM 1592 C CA . LEU A 1 193 ? -26.460 -16.233 11.718 1.00 83.50 193 LEU A CA 1
ATOM 1593 C C . LEU A 1 193 ? -25.633 -16.810 12.883 1.00 83.50 193 LEU A C 1
ATOM 1595 O O . LEU A 1 193 ? -24.409 -16.681 12.906 1.00 83.50 193 LEU A O 1
ATOM 1599 N N . GLN A 1 194 ? -26.275 -17.496 13.834 1.00 83.56 194 GLN A N 1
ATOM 1600 C CA . GLN A 1 194 ? -25.588 -18.209 14.919 1.00 83.56 194 GLN A CA 1
ATOM 1601 C C . GLN A 1 194 ? -24.734 -19.367 14.390 1.00 83.56 194 GLN A C 1
ATOM 1603 O O . GLN A 1 194 ? -23.570 -19.491 14.769 1.00 83.56 194 GLN A O 1
ATOM 1608 N N . ARG A 1 195 ? -25.263 -20.159 13.452 1.00 83.31 195 ARG A N 1
ATOM 1609 C CA . ARG A 1 195 ? -24.515 -21.233 12.786 1.00 83.31 195 ARG A CA 1
ATOM 1610 C C . ARG A 1 195 ? -23.325 -20.694 11.985 1.00 83.31 195 ARG A C 1
ATOM 1612 O O . ARG A 1 195 ? -22.280 -21.339 11.942 1.00 83.31 195 ARG A O 1
ATOM 1619 N N . GLN A 1 196 ? -23.457 -19.528 11.348 1.00 80.25 196 GLN A N 1
ATOM 1620 C CA . GLN A 1 196 ? -22.329 -18.864 10.691 1.00 80.25 196 GLN A CA 1
ATOM 1621 C C . GLN A 1 196 ? -21.239 -18.500 11.701 1.00 80.25 196 GLN A C 1
ATOM 1623 O O . GLN A 1 196 ? -20.070 -18.745 11.423 1.00 80.25 196 GLN A O 1
ATOM 1628 N N . LEU A 1 197 ? -21.607 -17.996 12.885 1.00 80.56 197 LEU A N 1
ATOM 1629 C CA . LEU A 1 197 ? -20.656 -17.677 13.951 1.00 80.56 197 LEU A CA 1
ATOM 1630 C C . LEU A 1 197 ? -19.896 -18.919 14.454 1.00 80.56 197 LEU A C 1
ATOM 1632 O O . LEU A 1 197 ? -18.682 -18.852 14.614 1.00 80.56 197 LEU A O 1
ATO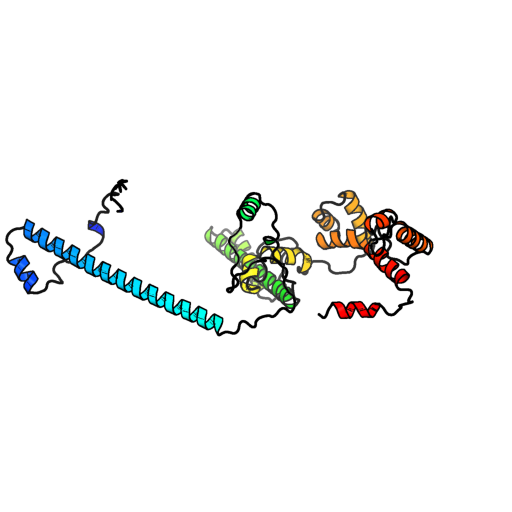M 1636 N N . GLU A 1 198 ? -20.587 -20.047 14.645 1.00 74.94 198 GLU A N 1
ATOM 1637 C CA . GLU A 1 198 ? -19.975 -21.321 15.068 1.00 74.94 198 GLU A CA 1
ATOM 1638 C C . GLU A 1 198 ? -18.967 -21.852 14.037 1.00 74.94 198 GLU A C 1
ATOM 1640 O O . GLU A 1 198 ? -17.910 -22.358 14.403 1.00 74.94 198 GLU A O 1
ATOM 1645 N N . ARG A 1 199 ? -19.228 -21.664 12.735 1.00 72.31 199 ARG A N 1
ATOM 1646 C CA . ARG A 1 199 ? -18.286 -22.053 11.669 1.00 72.31 199 ARG A CA 1
ATOM 1647 C C . ARG A 1 199 ? -16.978 -21.257 11.685 1.00 72.31 199 ARG A C 1
ATOM 1649 O O . ARG A 1 199 ? -15.980 -21.760 11.173 1.00 72.31 199 ARG A O 1
ATOM 1656 N N . PHE A 1 200 ? -16.967 -20.039 12.234 1.00 68.38 200 PHE A N 1
ATOM 1657 C CA . PHE A 1 200 ? -15.744 -19.233 12.339 1.00 68.38 200 PHE A CA 1
ATOM 1658 C C . PHE A 1 200 ? -14.790 -19.724 13.436 1.00 68.38 200 PHE A C 1
ATOM 1660 O O . PHE A 1 200 ? -13.587 -19.493 13.312 1.00 68.38 200 PHE A O 1
ATOM 1667 N N . ASP A 1 201 ? -15.290 -20.394 14.480 1.00 62.03 201 ASP A N 1
ATOM 1668 C CA . ASP A 1 201 ? -14.447 -20.950 15.551 1.00 62.03 201 ASP A CA 1
ATOM 1669 C C . ASP A 1 201 ? -13.658 -22.191 15.082 1.00 62.03 201 ASP A C 1
ATOM 1671 O O . ASP A 1 201 ? -12.566 -22.467 15.583 1.00 62.03 201 ASP A O 1
ATOM 1675 N N . ASP A 1 202 ? -14.132 -22.879 14.037 1.00 55.19 202 ASP A N 1
ATOM 1676 C CA . ASP A 1 202 ? -13.481 -24.044 13.426 1.00 55.19 202 ASP A CA 1
ATOM 1677 C C . ASP A 1 202 ? -12.307 -23.662 12.495 1.00 55.19 202 ASP A C 1
ATOM 1679 O O . ASP A 1 202 ? -12.238 -24.097 11.346 1.00 55.19 202 ASP A O 1
ATOM 1683 N N . ASN A 1 203 ? -11.354 -22.846 12.966 1.00 56.28 203 ASN A N 1
ATOM 1684 C CA . ASN A 1 203 ? -10.012 -22.618 12.383 1.00 56.28 203 ASN A CA 1
ATOM 1685 C C . ASN A 1 203 ? -9.909 -22.275 10.873 1.00 56.28 203 ASN A C 1
ATOM 1687 O O . ASN A 1 203 ? -8.804 -22.229 10.321 1.00 56.28 203 ASN A O 1
ATOM 1691 N N . LYS A 1 204 ? -11.015 -22.015 10.171 1.00 59.66 204 LYS A N 1
ATOM 1692 C CA . LYS A 1 204 ? -11.024 -21.630 8.757 1.00 59.66 204 LYS A CA 1
ATOM 1693 C C . LYS A 1 204 ? -11.107 -20.124 8.656 1.00 59.66 204 LYS A C 1
ATOM 1695 O O . LYS A 1 204 ? -12.170 -19.532 8.532 1.00 59.66 204 LYS A O 1
ATOM 1700 N N . THR A 1 205 ? -9.936 -19.516 8.685 1.00 65.00 205 THR A N 1
ATOM 1701 C CA . THR A 1 205 ? -9.782 -18.094 8.449 1.00 65.00 205 THR A CA 1
ATOM 1702 C C . THR A 1 205 ? -10.211 -17.747 7.018 1.00 65.00 205 THR A C 1
ATOM 1704 O O . THR A 1 205 ? -9.569 -18.171 6.052 1.00 65.00 205 THR A O 1
ATOM 1707 N N . GLU A 1 206 ? -11.288 -16.976 6.867 1.00 76.38 206 GLU A N 1
ATOM 1708 C CA . GLU A 1 206 ? -11.733 -16.503 5.556 1.00 76.38 206 GLU A CA 1
ATOM 1709 C C . GLU A 1 206 ? -10.972 -15.243 5.141 1.00 76.38 206 GLU A C 1
ATOM 1711 O O . GLU A 1 206 ? -10.669 -14.366 5.954 1.00 76.38 206 GLU A O 1
ATOM 1716 N N . TRP A 1 207 ? -10.648 -15.157 3.850 1.00 81.44 207 TRP A N 1
ATOM 1717 C CA . TRP A 1 207 ? -10.031 -13.973 3.259 1.00 81.44 207 TRP A CA 1
ATOM 1718 C C . TRP A 1 207 ? -11.116 -13.042 2.720 1.00 81.44 207 TRP A C 1
ATOM 1720 O O . TRP A 1 207 ? -12.059 -13.548 2.097 1.00 81.44 207 TRP A O 1
ATOM 1730 N N . PRO A 1 208 ? -10.934 -11.713 2.828 1.00 84.81 208 PRO A N 1
ATOM 1731 C CA . PRO A 1 208 ? -11.827 -10.755 2.196 1.00 84.81 208 PRO A CA 1
ATOM 1732 C C . PRO A 1 208 ? -12.077 -11.052 0.704 1.00 84.81 208 PRO A C 1
ATOM 1734 O O . PRO A 1 208 ? -11.231 -11.660 0.027 1.00 84.81 208 PRO A O 1
ATOM 1737 N N . PRO A 1 209 ? -13.228 -10.634 0.152 1.00 84.06 209 PRO A N 1
ATOM 1738 C CA . PRO A 1 209 ? -13.455 -10.647 -1.287 1.00 84.06 209 PRO A CA 1
ATOM 1739 C C . PRO A 1 209 ? -12.443 -9.763 -2.033 1.00 84.06 209 PRO A C 1
ATOM 1741 O O . PRO A 1 209 ? -11.989 -8.734 -1.530 1.00 84.06 209 PRO A O 1
ATOM 1744 N N . LEU A 1 210 ? -12.102 -10.157 -3.264 1.00 80.56 210 LEU A N 1
ATOM 1745 C CA . LEU A 1 210 ? -11.169 -9.396 -4.097 1.00 80.56 210 LEU A CA 1
ATOM 1746 C C . LEU A 1 210 ? -11.791 -8.043 -4.464 1.00 80.56 210 LEU A C 1
ATOM 1748 O O . LEU A 1 210 ? -12.948 -8.006 -4.870 1.00 80.56 210 LEU A O 1
ATOM 1752 N N . ASN A 1 211 ? -11.012 -6.963 -4.357 1.00 79.12 211 ASN A N 1
ATOM 1753 C CA . ASN A 1 211 ? -11.439 -5.581 -4.613 1.00 79.12 211 ASN A CA 1
ATOM 1754 C C . ASN A 1 211 ? -12.556 -5.055 -3.688 1.00 79.12 211 ASN A C 1
ATOM 1756 O O . ASN A 1 211 ? -13.120 -4.004 -3.981 1.00 79.12 211 ASN A O 1
ATOM 1760 N N . SER A 1 212 ? -12.858 -5.738 -2.577 1.00 82.00 212 SER A N 1
ATOM 1761 C CA . SER A 1 212 ? -13.779 -5.239 -1.550 1.00 82.00 212 SER A CA 1
ATOM 1762 C C . SER A 1 212 ? -13.014 -4.761 -0.316 1.00 82.00 212 SER A C 1
ATOM 1764 O O . SER A 1 212 ? -12.071 -5.411 0.136 1.00 82.00 212 SER A O 1
ATOM 1766 N N . ASP A 1 213 ? -13.434 -3.619 0.222 1.00 83.75 213 ASP A N 1
ATOM 1767 C CA . ASP A 1 213 ? -12.989 -3.095 1.519 1.00 83.75 213 ASP A CA 1
ATOM 1768 C C . ASP A 1 213 ? -14.003 -3.388 2.638 1.00 83.75 213 ASP A C 1
ATOM 1770 O O . ASP A 1 213 ? -13.864 -2.893 3.756 1.00 83.75 213 ASP A O 1
ATOM 1774 N N . GLU A 1 214 ? -15.048 -4.168 2.349 1.00 82.50 214 GLU A N 1
ATOM 1775 C CA . GLU A 1 214 ? -16.092 -4.482 3.321 1.00 82.50 214 GLU A CA 1
ATOM 1776 C C . GLU A 1 214 ? -15.508 -5.170 4.553 1.00 82.50 214 GLU A C 1
ATOM 1778 O O . GLU A 1 214 ? -14.732 -6.122 4.459 1.00 82.50 214 GLU A O 1
ATOM 1783 N N . HIS A 1 215 ? -15.907 -4.678 5.725 1.00 82.81 215 HIS A N 1
ATOM 1784 C CA . HIS A 1 215 ? -15.436 -5.155 7.023 1.00 82.81 215 HIS A CA 1
ATOM 1785 C C . HIS A 1 215 ? -13.915 -5.040 7.238 1.00 82.81 215 HIS A C 1
ATOM 1787 O O . HIS A 1 215 ? -13.393 -5.673 8.155 1.00 82.81 215 HIS A O 1
ATOM 1793 N N . ILE A 1 216 ? -13.195 -4.210 6.472 1.00 87.50 216 ILE A N 1
ATOM 1794 C CA . ILE A 1 216 ? -11.766 -3.946 6.692 1.00 87.50 216 ILE A CA 1
ATOM 1795 C C . ILE A 1 216 ? -11.562 -2.524 7.217 1.00 87.50 216 ILE A C 1
ATOM 1797 O O . ILE A 1 216 ? -11.915 -1.540 6.573 1.00 87.50 216 ILE A O 1
ATOM 1801 N N . ASP A 1 217 ? -10.939 -2.420 8.387 1.00 88.31 217 ASP A N 1
ATOM 1802 C CA . ASP A 1 217 ? -10.560 -1.155 9.010 1.00 88.31 217 ASP A CA 1
ATOM 1803 C C . ASP A 1 217 ? -9.055 -0.911 8.827 1.00 88.31 217 ASP A C 1
ATOM 1805 O O . ASP A 1 217 ? -8.209 -1.405 9.583 1.00 88.31 217 ASP A O 1
ATOM 1809 N N . TRP A 1 218 ? -8.723 -0.154 7.780 1.00 89.94 218 TRP A N 1
ATOM 1810 C CA . TRP A 1 218 ? -7.344 0.151 7.402 1.00 89.94 218 TRP A CA 1
ATOM 1811 C C . TRP A 1 218 ? -6.613 1.039 8.414 1.00 89.94 218 TRP A C 1
ATOM 1813 O O . TRP A 1 218 ? -5.392 0.911 8.548 1.00 89.94 218 TRP A O 1
ATOM 1823 N N . GLU A 1 219 ? -7.327 1.903 9.142 1.00 89.44 219 GLU A N 1
ATOM 1824 C CA . GLU A 1 219 ? -6.739 2.749 10.189 1.00 89.44 219 GLU A CA 1
ATOM 1825 C C . GLU A 1 219 ? -6.266 1.878 11.347 1.00 89.44 219 GLU A C 1
ATOM 1827 O O . GLU A 1 219 ? -5.090 1.906 11.721 1.00 89.44 219 GLU A O 1
ATOM 1832 N N . ARG A 1 220 ? -7.138 0.983 11.821 1.00 88.00 220 ARG A N 1
ATOM 1833 C CA . ARG A 1 220 ? -6.794 0.034 12.882 1.00 88.00 220 ARG A CA 1
ATOM 1834 C C . ARG A 1 220 ? -5.652 -0.899 12.487 1.00 88.00 220 ARG A C 1
ATOM 1836 O O . ARG A 1 220 ? -4.830 -1.239 13.342 1.00 88.00 220 ARG A O 1
ATOM 1843 N N . ILE A 1 221 ? -5.592 -1.327 11.223 1.00 87.75 221 ILE A N 1
ATOM 1844 C CA . ILE A 1 221 ? -4.501 -2.171 10.709 1.00 87.75 221 ILE A CA 1
ATOM 1845 C C . ILE A 1 221 ? -3.165 -1.419 10.754 1.00 87.75 221 ILE A C 1
ATOM 1847 O O . ILE A 1 221 ? -2.187 -1.927 11.309 1.00 87.75 221 ILE A O 1
ATOM 1851 N N . SER A 1 222 ? -3.143 -0.195 10.227 1.00 88.88 222 SER A N 1
ATOM 1852 C CA . SER A 1 222 ? -1.970 0.683 10.227 1.00 88.88 222 SER A CA 1
ATOM 1853 C C . SER A 1 222 ? -1.461 0.965 11.646 1.00 88.88 222 SER A C 1
ATOM 1855 O O . SER A 1 222 ? -0.279 0.771 11.945 1.00 88.88 222 SER A O 1
ATOM 1857 N N . GLU A 1 223 ? -2.350 1.376 12.549 1.00 87.94 223 GLU A N 1
ATOM 1858 C CA . GLU A 1 223 ? -1.973 1.808 13.895 1.00 87.94 223 GLU A CA 1
ATOM 1859 C C . GLU A 1 223 ? -1.543 0.651 14.792 1.00 87.94 223 GLU A C 1
ATOM 1861 O O . GLU A 1 223 ? -0.484 0.715 15.416 1.00 87.94 223 GLU A O 1
ATOM 1866 N N . LYS A 1 224 ? -2.353 -0.413 14.868 1.00 82.50 224 LYS A N 1
ATOM 1867 C CA . LYS A 1 224 ? -2.155 -1.468 15.873 1.00 82.50 224 LYS A CA 1
ATOM 1868 C C . LYS A 1 224 ? -1.183 -2.553 15.442 1.00 82.50 224 LYS A C 1
ATOM 1870 O O . LYS A 1 224 ? -0.544 -3.153 16.299 1.00 82.50 224 LYS A O 1
ATOM 1875 N N . PHE A 1 225 ? -1.108 -2.852 14.147 1.00 76.56 225 PHE A N 1
ATOM 1876 C CA . PHE A 1 225 ? -0.323 -3.989 13.664 1.00 76.56 225 PHE A CA 1
ATOM 1877 C C . PHE A 1 225 ? 0.967 -3.571 12.964 1.00 76.56 225 PHE A C 1
ATOM 1879 O O . PHE A 1 225 ? 1.947 -4.318 12.990 1.00 76.56 225 PHE A O 1
ATOM 1886 N N . LEU A 1 226 ? 0.978 -2.379 12.362 1.00 80.44 226 LEU A N 1
ATOM 1887 C CA . LEU A 1 226 ? 2.137 -1.835 11.657 1.00 80.44 226 LEU A CA 1
ATOM 1888 C C . LEU A 1 226 ? 2.764 -0.635 12.379 1.00 80.44 226 LEU A C 1
ATOM 1890 O O . LEU A 1 226 ? 3.720 -0.064 11.858 1.00 80.44 226 LEU A O 1
ATOM 1894 N N . ASN A 1 227 ? 2.281 -0.285 13.579 1.00 78.81 227 ASN A N 1
ATOM 1895 C CA . ASN A 1 227 ? 2.793 0.801 14.420 1.00 78.81 227 ASN A CA 1
ATOM 1896 C C . ASN A 1 227 ? 2.999 2.103 13.631 1.00 78.81 227 ASN A C 1
ATOM 1898 O O . ASN A 1 227 ? 4.074 2.696 13.708 1.00 78.81 227 ASN A O 1
ATOM 1902 N N . THR A 1 228 ? 2.013 2.462 12.797 1.00 77.44 228 THR A N 1
ATOM 1903 C CA . THR A 1 228 ? 2.009 3.657 11.930 1.00 77.44 228 THR A CA 1
ATOM 1904 C C . THR A 1 228 ? 3.209 3.786 10.985 1.00 77.44 228 THR A C 1
ATOM 1906 O O . THR A 1 228 ? 3.460 4.850 10.420 1.00 77.44 228 THR A O 1
ATOM 1909 N N . LYS A 1 229 ? 3.934 2.685 10.741 1.00 78.69 229 LYS A N 1
ATOM 1910 C CA . LYS A 1 229 ? 5.039 2.631 9.773 1.00 78.69 229 LYS A CA 1
ATOM 1911 C C . LYS A 1 229 ? 4.568 2.880 8.338 1.00 78.69 229 LYS A C 1
ATOM 1913 O O . LYS A 1 229 ? 5.336 3.401 7.532 1.00 78.69 229 LYS A O 1
ATOM 1918 N N . TYR A 1 230 ? 3.335 2.482 8.038 1.00 83.06 230 TYR A N 1
ATOM 1919 C CA . TYR A 1 230 ? 2.674 2.654 6.751 1.00 83.06 230 TYR A CA 1
ATOM 1920 C C . TYR A 1 230 ? 1.310 3.291 6.992 1.00 83.06 230 TYR A C 1
ATOM 1922 O O . TYR A 1 230 ? 0.620 2.899 7.926 1.00 83.06 230 TYR A O 1
ATOM 1930 N N . SER A 1 231 ? 0.914 4.241 6.152 1.00 85.75 231 SER A N 1
ATOM 1931 C CA . SER A 1 231 ? -0.413 4.861 6.200 1.00 85.75 231 SER A CA 1
ATOM 1932 C C . SER A 1 231 ? -1.516 3.845 5.878 1.00 85.75 231 SER A C 1
ATOM 1934 O O . SER A 1 231 ? -1.301 2.896 5.119 1.00 85.75 231 SER A O 1
ATOM 1936 N N . ALA A 1 232 ? -2.733 4.080 6.380 1.00 87.50 232 ALA A N 1
ATOM 1937 C CA . ALA A 1 232 ? -3.927 3.310 6.021 1.00 87.50 232 ALA A CA 1
ATOM 1938 C C . ALA A 1 232 ? -4.122 3.217 4.493 1.00 87.50 232 ALA A C 1
ATOM 1940 O O . ALA A 1 232 ? -4.453 2.154 3.964 1.00 87.50 232 ALA A O 1
ATOM 1941 N N . PHE A 1 233 ? -3.830 4.299 3.761 1.00 86.19 233 PHE A N 1
ATOM 1942 C CA . PHE A 1 233 ? -3.900 4.319 2.298 1.00 86.19 233 PHE A CA 1
ATOM 1943 C C . PHE A 1 233 ? -2.861 3.398 1.643 1.00 86.19 233 PHE A C 1
ATOM 1945 O O . PHE A 1 233 ? -3.175 2.677 0.690 1.00 86.19 233 PHE A O 1
ATOM 1952 N N . GLU A 1 234 ? -1.626 3.400 2.151 1.00 87.12 234 GLU A N 1
ATOM 1953 C CA . GLU A 1 234 ? -0.557 2.527 1.655 1.00 87.12 234 GLU A CA 1
ATOM 1954 C C . GLU A 1 234 ? -0.897 1.062 1.926 1.00 87.12 234 GLU A C 1
ATOM 1956 O O . GLU A 1 234 ? -0.756 0.222 1.039 1.00 87.12 234 GLU A O 1
ATOM 1961 N N . CYS A 1 235 ? -1.416 0.777 3.121 1.00 89.94 235 CYS A N 1
ATOM 1962 C CA . CYS A 1 235 ? -1.884 -0.539 3.535 1.00 89.94 235 CYS A CA 1
ATOM 1963 C C . CYS A 1 235 ? -2.971 -1.072 2.590 1.00 89.94 235 CYS A C 1
ATOM 1965 O O . CYS A 1 235 ? -2.817 -2.151 2.012 1.00 89.94 235 CYS A O 1
ATOM 1967 N N . ARG A 1 236 ? -4.026 -0.280 2.367 1.00 91.00 236 ARG A N 1
ATOM 1968 C CA . ARG A 1 236 ? -5.122 -0.612 1.449 1.00 91.00 236 ARG A CA 1
ATOM 1969 C C . ARG A 1 236 ? -4.620 -0.872 0.033 1.00 91.00 236 ARG A C 1
ATOM 1971 O O . ARG A 1 236 ? -4.935 -1.897 -0.572 1.00 91.00 236 ARG A O 1
ATOM 1978 N N . SER A 1 237 ? -3.823 0.053 -0.497 1.00 88.44 237 SER A N 1
ATOM 1979 C CA . SER A 1 237 ? -3.299 -0.041 -1.862 1.00 88.44 237 SER A CA 1
ATOM 1980 C C . SER A 1 237 ? -2.443 -1.294 -2.028 1.00 88.44 237 SER A C 1
ATOM 1982 O O . SER A 1 237 ? -2.614 -2.058 -2.975 1.00 88.44 237 SER A O 1
ATOM 1984 N N . PHE A 1 238 ? -1.553 -1.559 -1.074 1.00 89.00 238 PHE A N 1
ATOM 1985 C CA . PHE A 1 238 ? -0.653 -2.702 -1.136 1.00 89.00 238 PHE A CA 1
ATOM 1986 C C . PHE A 1 238 ? -1.391 -4.044 -1.010 1.00 89.00 238 PHE A C 1
ATOM 1988 O O . PHE A 1 238 ? -1.050 -5.000 -1.717 1.00 89.00 238 PHE A O 1
ATOM 1995 N N . TRP A 1 239 ? -2.446 -4.106 -0.187 1.00 90.31 239 TRP A N 1
ATOM 1996 C CA . TRP A 1 239 ? -3.316 -5.278 -0.088 1.00 90.31 239 TRP A CA 1
ATOM 1997 C C . TRP A 1 239 ? -3.948 -5.643 -1.432 1.00 90.31 239 TRP A C 1
ATOM 1999 O O . TRP A 1 239 ? -3.721 -6.747 -1.938 1.00 90.31 239 TRP A O 1
ATOM 2009 N N . HIS A 1 240 ? -4.675 -4.697 -2.032 1.00 88.06 240 HIS A N 1
ATOM 2010 C CA . HIS A 1 240 ? -5.410 -4.917 -3.281 1.00 88.06 240 HIS A CA 1
ATOM 2011 C C . HIS A 1 240 ? -4.498 -5.127 -4.487 1.00 88.06 240 HIS A C 1
ATOM 2013 O O . HIS A 1 240 ? -4.872 -5.820 -5.429 1.00 88.06 240 HIS A O 1
ATOM 2019 N N . MET A 1 241 ? -3.292 -4.557 -4.476 1.00 87.25 241 MET A N 1
ATOM 2020 C CA . MET A 1 241 ? -2.387 -4.630 -5.624 1.00 87.25 241 MET A CA 1
ATOM 2021 C C . MET A 1 241 ? -1.467 -5.858 -5.609 1.00 87.25 241 MET A C 1
ATOM 2023 O O . MET A 1 241 ? -1.101 -6.331 -6.690 1.00 87.25 241 MET A O 1
ATOM 2027 N N . TYR A 1 242 ? -1.080 -6.369 -4.429 1.00 84.62 242 TYR A N 1
ATOM 2028 C CA . TYR A 1 242 ? 0.005 -7.358 -4.317 1.00 84.62 242 TYR A CA 1
ATOM 2029 C C . TYR A 1 242 ? -0.199 -8.483 -3.293 1.00 84.62 242 TYR A C 1
ATOM 2031 O O . TYR A 1 242 ? 0.262 -9.609 -3.533 1.00 84.62 242 TYR A O 1
ATOM 2039 N N . LEU A 1 243 ? -0.813 -8.205 -2.139 1.00 87.75 243 LEU A N 1
ATOM 2040 C CA . LEU A 1 243 ? -0.817 -9.161 -1.023 1.00 87.75 243 LEU A CA 1
ATOM 2041 C C . LEU A 1 243 ? -2.013 -10.105 -1.003 1.00 87.75 243 LEU A C 1
ATOM 2043 O O . LEU A 1 243 ? -1.868 -11.213 -0.489 1.00 87.75 243 LEU A O 1
ATOM 2047 N N . HIS A 1 244 ? -3.156 -9.715 -1.572 1.00 86.56 244 HIS A N 1
ATOM 2048 C CA . HIS A 1 244 ? -4.355 -10.543 -1.516 1.00 86.56 244 HIS A CA 1
ATOM 2049 C C . HIS A 1 244 ? -4.098 -11.956 -2.104 1.00 86.56 244 HIS A C 1
ATOM 2051 O O . HIS A 1 244 ? -3.664 -12.079 -3.253 1.00 86.56 244 HIS A O 1
ATOM 2057 N N . PRO A 1 245 ? -4.420 -13.047 -1.372 1.00 85.88 245 PRO A N 1
ATOM 2058 C CA . PRO A 1 245 ? -4.137 -14.422 -1.811 1.00 85.88 245 PRO A CA 1
ATOM 2059 C C . PRO A 1 245 ? -4.792 -14.863 -3.127 1.00 85.88 245 PRO A C 1
ATOM 2061 O O . PRO A 1 245 ? -4.291 -15.769 -3.785 1.00 85.88 245 PRO A O 1
ATOM 2064 N N . LYS A 1 246 ? -5.908 -14.237 -3.527 1.00 85.31 246 LYS A N 1
ATOM 2065 C CA . LYS A 1 246 ? -6.624 -14.544 -4.775 1.00 85.31 246 LYS A CA 1
ATOM 2066 C C . LYS A 1 246 ? -5.969 -13.900 -6.006 1.00 85.31 246 LYS A C 1
ATOM 2068 O O . LYS A 1 246 ? -6.392 -14.206 -7.120 1.00 85.31 246 LYS A O 1
ATOM 2073 N N . ILE A 1 247 ? -4.964 -13.035 -5.819 1.00 87.62 247 ILE A N 1
ATOM 2074 C CA . ILE A 1 247 ? -4.211 -12.420 -6.916 1.00 87.62 247 ILE A CA 1
ATOM 2075 C C . ILE A 1 247 ? -3.339 -13.478 -7.584 1.00 87.62 247 ILE A C 1
ATOM 2077 O O . ILE A 1 247 ? -2.521 -14.141 -6.945 1.00 87.62 247 ILE A O 1
ATOM 2081 N N . ASN A 1 248 ? -3.474 -13.590 -8.899 1.00 86.19 248 ASN A N 1
ATOM 2082 C CA . ASN A 1 248 ? -2.673 -14.492 -9.704 1.00 86.19 248 ASN A CA 1
ATOM 2083 C C . ASN A 1 248 ? -1.223 -13.983 -9.818 1.00 86.19 248 ASN A C 1
ATOM 2085 O O . ASN A 1 248 ? -0.959 -12.900 -10.344 1.00 86.19 248 ASN A O 1
ATOM 2089 N N . LYS A 1 249 ? -0.276 -14.793 -9.333 1.00 85.69 249 LYS A N 1
ATOM 2090 C CA . LYS A 1 249 ? 1.174 -14.527 -9.376 1.00 85.69 249 LYS A CA 1
ATOM 2091 C C . LYS A 1 249 ? 1.918 -15.444 -10.357 1.00 85.69 249 LYS A C 1
ATOM 2093 O O . LYS A 1 249 ? 3.143 -15.407 -10.417 1.00 85.69 249 LYS A O 1
ATOM 2098 N N . ASN A 1 250 ? 1.190 -16.258 -11.121 1.00 88.00 250 ASN A N 1
ATOM 2099 C CA . ASN A 1 250 ? 1.765 -17.190 -12.085 1.00 88.00 250 ASN A CA 1
ATOM 2100 C C . ASN A 1 250 ? 2.278 -16.460 -13.331 1.00 88.00 250 ASN A C 1
ATOM 2102 O O . ASN A 1 250 ? 1.879 -15.326 -13.623 1.00 88.00 250 ASN A O 1
ATOM 2106 N N . GLN A 1 251 ? 3.134 -17.148 -14.088 1.00 89.06 251 GLN A N 1
ATOM 2107 C CA . GLN A 1 251 ? 3.677 -16.651 -15.352 1.00 89.06 251 GLN A CA 1
ATOM 2108 C C . GLN A 1 251 ? 2.567 -16.336 -16.365 1.00 89.06 251 GLN A C 1
ATOM 2110 O O . GLN A 1 251 ? 1.498 -16.951 -16.357 1.00 89.06 251 GLN A O 1
ATOM 2115 N N . TRP A 1 252 ? 2.825 -15.355 -17.230 1.00 90.56 252 TRP A N 1
ATOM 2116 C CA . TRP A 1 252 ? 1.910 -14.966 -18.298 1.00 90.56 252 TRP A CA 1
ATOM 2117 C C . TRP A 1 252 ? 1.839 -16.049 -19.364 1.00 90.56 252 TRP A C 1
ATOM 2119 O O . TRP A 1 252 ? 2.859 -16.562 -19.821 1.00 90.56 252 TRP A O 1
ATOM 2129 N N . THR A 1 253 ? 0.619 -16.402 -19.751 1.00 91.38 253 THR A N 1
ATOM 2130 C CA . THR A 1 253 ? 0.385 -17.360 -20.829 1.00 91.38 253 THR A CA 1
ATOM 2131 C C . THR A 1 253 ? 0.179 -16.634 -22.155 1.00 91.38 253 THR A C 1
ATOM 2133 O O . THR A 1 253 ? -0.396 -15.548 -22.204 1.00 91.38 253 THR A O 1
ATOM 2136 N N . ALA A 1 254 ? 0.556 -17.273 -23.265 1.00 89.19 254 ALA A N 1
ATOM 2137 C CA . ALA A 1 254 ? 0.374 -16.696 -24.600 1.00 89.19 254 ALA A CA 1
ATOM 2138 C C . ALA A 1 254 ? -1.100 -16.357 -24.918 1.00 89.19 254 ALA A C 1
ATOM 2140 O O . ALA A 1 254 ? -1.385 -15.408 -25.650 1.00 89.19 254 ALA A O 1
ATOM 2141 N N . LYS A 1 255 ? -2.049 -17.110 -24.340 1.00 90.56 255 LYS A N 1
ATOM 2142 C CA . LYS A 1 255 ? -3.488 -16.832 -24.451 1.00 90.56 255 LYS A CA 1
ATOM 2143 C C . LYS A 1 255 ? -3.865 -15.531 -23.740 1.00 90.56 255 LYS A C 1
ATOM 2145 O O . LYS A 1 255 ? -4.575 -14.711 -24.317 1.00 90.56 255 LYS A O 1
ATOM 2150 N N . GLU A 1 256 ? -3.379 -15.332 -22.514 1.00 91.06 256 GLU A N 1
ATOM 2151 C CA . GLU A 1 256 ? -3.586 -14.084 -21.771 1.00 91.06 256 GLU A CA 1
ATOM 2152 C C . GLU A 1 256 ? -2.962 -12.895 -22.503 1.00 91.06 256 GLU A C 1
ATOM 2154 O O . GLU A 1 256 ? -3.596 -11.849 -22.595 1.00 91.06 256 GLU A O 1
ATOM 2159 N N . ASP A 1 257 ? -1.774 -13.065 -23.083 1.00 91.69 257 ASP A N 1
ATOM 2160 C CA . ASP A 1 257 ? -1.087 -12.014 -23.837 1.00 91.69 257 ASP A CA 1
ATOM 2161 C C . ASP A 1 257 ? -1.855 -11.588 -25.090 1.00 91.69 257 ASP A C 1
ATOM 2163 O O . ASP A 1 257 ? -1.962 -10.395 -25.387 1.00 91.69 257 ASP A O 1
ATOM 2167 N N . SER A 1 258 ? -2.403 -12.556 -25.831 1.00 90.38 258 SER A N 1
ATOM 2168 C CA . SER A 1 258 ? -3.207 -12.279 -27.025 1.00 90.38 258 SER A CA 1
ATOM 2169 C C . SER A 1 258 ? -4.492 -11.530 -26.664 1.00 90.38 258 SER A C 1
ATOM 2171 O O . SER A 1 258 ? -4.778 -10.475 -27.235 1.00 90.38 258 SER A O 1
ATOM 2173 N N . ASN A 1 259 ? -5.208 -12.005 -25.640 1.00 92.75 259 ASN A N 1
ATOM 2174 C CA . ASN A 1 259 ? -6.409 -11.341 -25.135 1.00 92.75 259 ASN A CA 1
ATOM 2175 C C . ASN A 1 259 ? -6.100 -9.934 -24.613 1.00 92.75 259 ASN A C 1
ATOM 2177 O O . ASN A 1 259 ? -6.829 -8.990 -24.909 1.00 92.75 259 ASN A O 1
ATOM 2181 N N . LEU A 1 260 ? -4.997 -9.767 -23.881 1.00 92.88 260 LEU A N 1
ATOM 2182 C CA . LEU A 1 260 ? -4.590 -8.474 -23.348 1.00 92.88 260 LEU A CA 1
ATOM 2183 C C . LEU A 1 260 ? -4.315 -7.463 -24.467 1.00 92.88 260 LEU A C 1
ATOM 2185 O O . LEU A 1 260 ? -4.769 -6.326 -24.378 1.00 92.88 260 LEU A O 1
ATOM 2189 N N . LYS A 1 261 ? -3.639 -7.863 -25.550 1.00 90.56 261 LYS A N 1
ATOM 2190 C CA . LYS A 1 261 ? -3.425 -6.977 -26.708 1.00 90.56 261 LYS A CA 1
ATOM 2191 C C . LYS A 1 261 ? -4.747 -6.507 -27.314 1.00 90.56 261 LYS A C 1
ATOM 2193 O O . LYS A 1 261 ? -4.901 -5.313 -27.554 1.00 90.56 261 LYS A O 1
ATOM 2198 N N . GLN A 1 262 ? -5.702 -7.417 -27.504 1.00 92.00 262 GLN A N 1
ATOM 2199 C CA . GLN A 1 262 ? -7.023 -7.077 -28.041 1.00 92.00 262 GLN A CA 1
ATOM 2200 C C . GLN A 1 262 ? -7.785 -6.117 -27.121 1.00 92.00 262 GLN A C 1
ATOM 2202 O O . GLN A 1 262 ? -8.328 -5.114 -27.587 1.00 92.00 262 GLN A O 1
ATOM 2207 N N . LEU A 1 263 ? -7.791 -6.392 -25.813 1.00 92.81 263 LEU A N 1
ATOM 2208 C CA . LEU A 1 263 ? -8.454 -5.546 -24.823 1.00 92.81 263 LEU A CA 1
ATOM 2209 C C . LEU A 1 263 ? -7.820 -4.155 -24.769 1.00 92.81 263 LEU A C 1
ATOM 2211 O O . LEU A 1 263 ? -8.535 -3.162 -24.821 1.00 92.81 263 LEU A O 1
ATOM 2215 N N . VAL A 1 264 ? -6.493 -4.049 -24.750 1.00 91.56 264 VAL A N 1
ATOM 2216 C CA . VAL A 1 264 ? -5.815 -2.745 -24.707 1.00 91.56 264 VAL A CA 1
ATOM 2217 C C . VAL A 1 264 ? -6.134 -1.902 -25.941 1.00 91.56 264 VAL A C 1
ATOM 2219 O O . VAL A 1 264 ? -6.388 -0.704 -25.811 1.00 91.56 264 VAL A O 1
ATOM 2222 N N . THR A 1 265 ? -6.187 -2.513 -27.129 1.00 88.94 265 THR A N 1
ATOM 2223 C CA . THR A 1 265 ? -6.616 -1.814 -28.347 1.00 88.94 265 THR A CA 1
ATOM 2224 C C . THR A 1 265 ? -8.081 -1.380 -28.258 1.00 88.94 265 THR A C 1
ATOM 2226 O O . THR A 1 265 ? -8.397 -0.241 -28.603 1.00 88.94 265 THR A O 1
ATOM 2229 N N . LYS A 1 266 ? -8.968 -2.240 -27.739 1.00 92.50 266 LYS A N 1
ATOM 2230 C CA . LYS A 1 266 ? -10.394 -1.929 -27.541 1.00 92.50 266 LYS A CA 1
ATOM 2231 C C . LYS A 1 266 ? -10.601 -0.746 -26.588 1.00 92.50 266 LYS A C 1
ATOM 2233 O O . LYS A 1 266 ? -11.363 0.162 -26.904 1.00 92.50 266 LYS A O 1
ATOM 2238 N N . TYR A 1 267 ? -9.889 -0.731 -25.464 1.00 90.81 267 TYR A N 1
ATOM 2239 C CA . TYR A 1 267 ? -9.950 0.319 -24.440 1.00 90.81 267 TYR A CA 1
ATOM 2240 C C . TYR A 1 267 ? -8.988 1.493 -24.708 1.00 90.81 267 TYR A C 1
ATOM 2242 O O . TYR A 1 267 ? -8.765 2.330 -23.837 1.00 90.81 267 TYR A O 1
ATOM 2250 N N . ARG A 1 268 ? -8.411 1.583 -25.918 1.00 88.31 268 ARG A N 1
ATOM 2251 C CA . ARG A 1 268 ? -7.539 2.687 -26.364 1.00 88.31 268 ARG A CA 1
ATOM 2252 C C . ARG A 1 268 ? -6.397 3.015 -25.391 1.00 88.31 268 ARG A C 1
ATOM 2254 O O . ARG A 1 268 ? -6.086 4.184 -25.179 1.00 88.31 268 ARG A O 1
ATOM 2261 N N . PHE A 1 269 ? -5.736 1.996 -24.841 1.00 85.25 269 PHE A N 1
ATOM 2262 C CA . PHE A 1 269 ? -4.591 2.158 -23.928 1.00 85.25 269 PHE A CA 1
ATOM 2263 C C . PHE A 1 269 ? -4.910 2.901 -22.616 1.00 85.25 269 PHE A C 1
ATOM 2265 O O . PHE A 1 269 ? -4.003 3.403 -21.948 1.00 85.25 269 PHE A O 1
ATOM 2272 N N . GLN A 1 270 ? -6.187 2.964 -22.236 1.00 85.69 270 GLN A N 1
ATOM 2273 C CA . GLN A 1 270 ? -6.681 3.617 -21.024 1.00 85.69 270 GLN A CA 1
ATOM 2274 C C . GLN A 1 270 ? -7.476 2.619 -20.164 1.00 85.69 270 GLN A C 1
ATOM 2276 O O . GLN A 1 270 ? -7.732 1.495 -20.585 1.00 85.69 270 GLN A O 1
ATOM 2281 N N . ASN A 1 271 ? -7.843 3.019 -18.943 1.00 89.19 271 ASN A N 1
ATOM 2282 C CA . ASN A 1 271 ? -8.717 2.253 -18.040 1.00 89.19 271 ASN A CA 1
ATOM 2283 C C . ASN A 1 271 ? -8.223 0.833 -17.709 1.00 89.19 271 ASN A C 1
ATOM 2285 O O . ASN A 1 271 ? -8.919 -0.167 -17.876 1.00 89.19 271 ASN A O 1
ATOM 2289 N N . TRP A 1 272 ? -7.013 0.743 -17.155 1.00 90.19 272 TRP A N 1
ATOM 2290 C CA . TRP A 1 272 ? -6.388 -0.529 -16.770 1.00 90.19 272 TRP A CA 1
ATOM 2291 C C . TRP A 1 272 ? -7.200 -1.371 -15.779 1.00 90.19 272 TRP A C 1
ATOM 2293 O O . TRP A 1 272 ? -7.039 -2.589 -15.764 1.00 90.19 272 TRP A O 1
ATOM 2303 N N . SER A 1 273 ? -8.066 -0.756 -14.970 1.00 89.56 273 SER A N 1
ATOM 2304 C CA . SER A 1 273 ? -8.985 -1.474 -14.078 1.00 89.56 273 SER A CA 1
ATOM 2305 C C . SER A 1 273 ? -9.993 -2.319 -14.862 1.00 89.56 273 SER A C 1
ATOM 2307 O O . SER A 1 273 ? -10.072 -3.524 -14.636 1.00 89.56 273 SER A O 1
ATOM 2309 N N . GLU A 1 274 ? -10.665 -1.728 -15.854 1.00 90.31 274 GLU A N 1
ATOM 2310 C CA . GLU A 1 274 ? -11.641 -2.418 -16.713 1.00 90.31 274 GLU A CA 1
ATOM 2311 C C . GLU A 1 274 ? -10.975 -3.480 -17.594 1.00 90.31 274 GLU A C 1
ATOM 2313 O O . GLU A 1 274 ? -11.523 -4.563 -17.800 1.00 90.31 274 GLU A O 1
ATOM 2318 N N . ILE A 1 275 ? -9.762 -3.200 -18.087 1.00 91.25 275 ILE A N 1
ATOM 2319 C CA . ILE A 1 275 ? -8.972 -4.171 -18.857 1.00 91.25 275 ILE A CA 1
ATOM 2320 C C . ILE A 1 275 ? -8.654 -5.396 -17.992 1.00 91.25 275 ILE A C 1
ATOM 2322 O O . ILE A 1 275 ? -8.774 -6.529 -18.457 1.00 91.25 275 ILE A O 1
ATOM 2326 N N . SER A 1 276 ? -8.246 -5.178 -16.740 1.00 90.38 276 SER A N 1
ATOM 2327 C CA . SER A 1 276 ? -7.899 -6.249 -15.803 1.00 90.38 276 SER A CA 1
ATOM 2328 C C . SER A 1 276 ? -9.098 -7.129 -15.464 1.00 90.38 276 SER A C 1
ATOM 2330 O O . SER A 1 276 ? -8.974 -8.352 -15.413 1.00 90.38 276 SER A O 1
ATOM 2332 N N . GLU A 1 277 ? -10.258 -6.507 -15.262 1.00 89.56 277 GLU A N 1
ATOM 2333 C CA . GLU A 1 277 ? -11.517 -7.197 -15.000 1.00 89.56 277 GLU A CA 1
ATOM 2334 C C . GLU A 1 277 ? -11.980 -7.997 -16.225 1.00 89.56 277 GLU A C 1
ATOM 2336 O O . GLU A 1 277 ? -12.237 -9.195 -16.121 1.00 89.56 277 GLU A O 1
ATOM 2341 N N . SER A 1 278 ? -11.952 -7.378 -17.409 1.00 89.75 278 SER A N 1
ATOM 2342 C CA . SER A 1 278 ? -12.306 -8.022 -18.682 1.00 89.75 278 SER A CA 1
ATOM 2343 C C . SER A 1 278 ? -11.379 -9.183 -19.048 1.00 89.75 278 SER A C 1
ATOM 2345 O O . SER A 1 278 ? -11.796 -10.125 -19.720 1.00 89.75 278 SER A O 1
ATOM 2347 N N . LEU A 1 279 ? -10.112 -9.129 -18.626 1.00 89.44 279 LEU A N 1
ATOM 2348 C CA . LEU A 1 279 ? -9.155 -10.213 -18.837 1.00 89.44 279 LEU A CA 1
ATOM 2349 C C . LEU A 1 279 ? -9.503 -11.453 -17.995 1.00 89.44 279 LEU A C 1
ATOM 2351 O O . LEU A 1 279 ? -9.130 -12.562 -18.376 1.00 89.44 279 LEU A O 1
ATOM 2355 N N . GLY A 1 280 ? -10.186 -11.286 -16.855 1.00 85.88 280 GLY A N 1
ATOM 2356 C CA . GLY A 1 280 ? -10.660 -12.384 -16.003 1.00 85.88 280 GLY A CA 1
ATOM 2357 C C . GLY A 1 280 ? -9.558 -13.259 -15.387 1.00 85.88 280 GLY A C 1
ATOM 2358 O O . GLY A 1 280 ? -9.845 -14.291 -14.784 1.00 85.88 280 GLY A O 1
ATOM 2359 N N . SER A 1 281 ? -8.285 -12.868 -15.506 1.00 83.38 281 SER A N 1
ATOM 2360 C CA . SER A 1 281 ? -7.122 -13.666 -15.084 1.00 83.38 281 SER A CA 1
ATOM 2361 C C . SER A 1 281 ? -6.788 -13.547 -13.593 1.00 83.38 281 SER A C 1
ATOM 2363 O O . SER A 1 281 ? -5.771 -14.084 -13.143 1.00 83.38 281 SER A O 1
ATOM 2365 N N . LYS A 1 282 ? -7.622 -12.827 -12.824 1.00 85.06 282 LYS A N 1
ATOM 2366 C CA . LYS A 1 282 ? -7.396 -12.467 -11.410 1.00 85.06 282 LYS A CA 1
ATOM 2367 C C . LYS A 1 282 ? -6.051 -11.762 -11.174 1.00 85.06 282 LYS A C 1
ATOM 2369 O O . LYS A 1 282 ? -5.485 -11.836 -10.083 1.00 85.06 282 LYS A O 1
ATOM 2374 N N . ARG A 1 283 ? -5.513 -11.102 -12.203 1.00 88.56 283 ARG A N 1
ATOM 2375 C CA . ARG A 1 283 ? -4.381 -10.177 -12.083 1.00 88.56 283 ARG A CA 1
ATOM 2376 C C . ARG A 1 283 ? -4.887 -8.780 -11.750 1.00 88.56 283 ARG A C 1
ATOM 2378 O O . ARG A 1 283 ? -6.055 -8.475 -11.984 1.00 88.56 283 ARG A O 1
ATOM 2385 N N . THR A 1 284 ? -4.019 -7.952 -11.180 1.00 89.81 284 THR A N 1
ATOM 2386 C CA . THR A 1 284 ? -4.351 -6.569 -10.812 1.00 89.81 284 THR A CA 1
ATOM 2387 C C . THR A 1 284 ? -4.078 -5.606 -11.963 1.00 89.81 284 THR A C 1
ATOM 2389 O O . THR A 1 284 ? -3.217 -5.856 -12.813 1.00 89.81 284 THR A O 1
ATOM 2392 N N . CYS A 1 285 ? -4.766 -4.461 -11.970 1.00 90.31 285 CYS A N 1
ATOM 2393 C CA . CYS A 1 285 ? -4.631 -3.451 -13.024 1.00 90.31 285 CYS A CA 1
ATOM 2394 C C . CYS A 1 285 ? -3.178 -2.997 -13.222 1.00 90.31 285 CYS A C 1
ATOM 2396 O O . CYS A 1 285 ? -2.729 -2.818 -14.355 1.00 90.31 285 CYS A O 1
ATOM 2398 N N . LEU A 1 286 ? -2.404 -2.898 -12.136 1.00 89.31 286 LEU A N 1
ATOM 2399 C CA . LEU A 1 286 ? -0.989 -2.561 -12.214 1.00 89.31 286 LEU A CA 1
ATOM 2400 C C . LEU A 1 286 ? -0.151 -3.686 -12.835 1.00 89.31 286 LEU A C 1
ATOM 2402 O O . LEU A 1 286 ? 0.731 -3.394 -13.638 1.00 89.31 286 LEU A O 1
ATOM 2406 N N . GLN A 1 287 ? -0.403 -4.955 -12.493 1.00 90.25 287 GLN A N 1
ATOM 2407 C CA . GLN A 1 287 ? 0.306 -6.088 -13.104 1.00 90.25 287 GLN A CA 1
ATOM 2408 C C . GLN A 1 287 ? 0.068 -6.132 -14.615 1.00 90.25 287 GLN A C 1
ATOM 2410 O O . GLN A 1 287 ? 1.015 -6.311 -15.379 1.00 90.25 287 GLN A O 1
ATOM 2415 N N . VAL A 1 288 ? -1.184 -5.928 -15.030 1.00 91.00 288 VAL A N 1
ATOM 2416 C CA . VAL A 1 288 ? -1.599 -5.898 -16.435 1.00 91.00 288 VAL A CA 1
ATOM 2417 C C . VAL A 1 288 ? -0.949 -4.731 -17.179 1.00 91.00 288 VAL A C 1
ATOM 2419 O O . VAL A 1 288 ? -0.326 -4.937 -18.219 1.00 91.00 288 VAL A O 1
ATOM 2422 N N . CYS A 1 289 ? -1.033 -3.523 -16.618 1.00 90.06 289 CYS A N 1
ATOM 2423 C CA . CYS A 1 289 ? -0.419 -2.319 -17.175 1.00 90.06 289 CYS A CA 1
ATOM 2424 C C . CYS A 1 289 ? 1.097 -2.478 -17.325 1.00 90.06 289 CYS A C 1
ATOM 2426 O O . CYS A 1 289 ? 1.654 -2.263 -18.403 1.00 90.06 289 CYS A O 1
ATOM 2428 N N . LYS A 1 290 ? 1.766 -2.930 -16.258 1.00 89.38 290 LYS A N 1
ATOM 2429 C CA . LYS A 1 290 ? 3.209 -3.168 -16.258 1.00 89.38 290 LYS A CA 1
ATOM 2430 C C . LYS A 1 290 ? 3.590 -4.157 -17.351 1.00 89.38 290 LYS A C 1
ATOM 2432 O O . LYS A 1 290 ? 4.394 -3.791 -18.198 1.00 89.38 290 LYS A O 1
ATOM 2437 N N . HIS A 1 291 ? 2.988 -5.349 -17.359 1.00 89.50 291 HIS A N 1
ATOM 2438 C CA . HIS A 1 291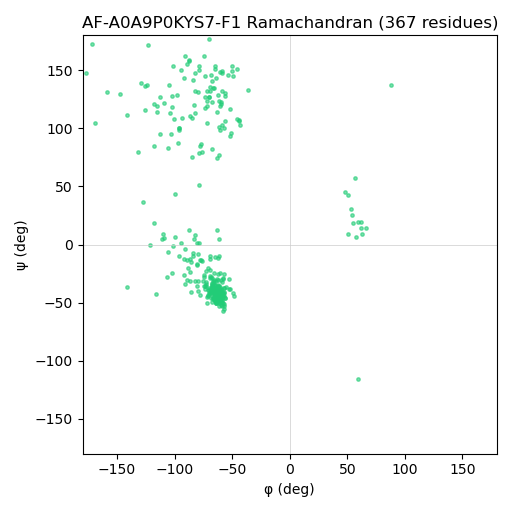 ? 3.277 -6.397 -18.345 1.00 89.50 291 HIS A CA 1
ATOM 2439 C C . HIS A 1 291 ? 3.051 -5.918 -19.778 1.00 89.50 291 HIS A C 1
ATOM 2441 O O . HIS A 1 291 ? 3.879 -6.155 -20.659 1.00 89.50 291 HIS A O 1
ATOM 2447 N N . TYR A 1 292 ? 1.972 -5.168 -20.015 1.00 88.81 292 TYR A N 1
ATOM 2448 C CA . TYR A 1 292 ? 1.727 -4.593 -21.327 1.00 88.81 292 TYR A CA 1
ATOM 2449 C C . TYR A 1 292 ? 2.882 -3.688 -21.765 1.00 88.81 292 TYR A C 1
ATOM 2451 O O . TYR A 1 292 ? 3.443 -3.903 -22.832 1.00 88.81 292 TYR A O 1
ATOM 2459 N N . PHE A 1 293 ? 3.293 -2.717 -20.947 1.00 85.06 293 PHE A N 1
ATOM 2460 C CA . PHE A 1 293 ? 4.347 -1.774 -21.329 1.00 85.06 293 PHE A CA 1
ATOM 2461 C C . PHE A 1 293 ? 5.766 -2.360 -21.311 1.00 85.06 293 PHE A C 1
ATOM 2463 O O . PHE A 1 293 ? 6.628 -1.875 -22.048 1.00 85.06 293 PHE A O 1
ATOM 2470 N N . THR A 1 294 ? 6.041 -3.371 -20.484 1.00 82.25 294 THR A N 1
ATOM 2471 C CA . THR A 1 294 ? 7.376 -3.983 -20.389 1.00 82.25 294 THR A CA 1
ATOM 2472 C C . THR A 1 294 ? 7.599 -5.075 -21.425 1.00 82.25 294 THR A C 1
ATOM 2474 O O . THR A 1 294 ? 8.679 -5.137 -22.025 1.00 82.25 294 THR A O 1
ATOM 2477 N N . ASP A 1 295 ? 6.588 -5.908 -21.659 1.00 81.56 295 ASP A N 1
ATOM 2478 C CA . ASP A 1 295 ? 6.752 -7.176 -22.366 1.00 81.56 295 ASP A CA 1
ATOM 2479 C C . ASP A 1 295 ? 5.980 -7.223 -23.687 1.00 81.56 295 ASP A C 1
ATOM 2481 O O . ASP A 1 295 ? 6.550 -7.637 -24.698 1.00 81.56 295 ASP A O 1
ATOM 2485 N N . LEU A 1 296 ? 4.734 -6.736 -23.729 1.00 81.31 296 LEU A N 1
ATOM 2486 C CA . LEU A 1 296 ? 3.882 -6.849 -24.926 1.00 81.31 296 LEU A CA 1
ATOM 2487 C C . LEU A 1 296 ? 3.991 -5.671 -25.896 1.00 81.31 296 LEU A C 1
ATOM 2489 O O . LEU A 1 296 ? 3.904 -5.864 -27.107 1.00 81.31 296 LEU A O 1
ATOM 2493 N N . HIS A 1 297 ? 4.201 -4.467 -25.377 1.00 73.75 297 HIS A N 1
ATOM 2494 C CA . HIS A 1 297 ? 4.359 -3.209 -26.106 1.00 73.75 297 HIS A CA 1
ATOM 2495 C C . HIS A 1 297 ? 5.845 -2.852 -26.221 1.00 73.75 297 HIS A C 1
ATOM 2497 O O . HIS A 1 297 ? 6.301 -1.726 -25.990 1.00 73.75 297 HIS A O 1
ATOM 2503 N N . ARG A 1 298 ? 6.640 -3.873 -26.540 1.00 65.50 298 ARG A N 1
ATOM 2504 C CA . ARG A 1 298 ? 8.073 -3.753 -26.752 1.00 65.50 298 ARG A CA 1
ATOM 2505 C C . ARG A 1 298 ? 8.320 -3.153 -28.141 1.00 65.50 298 ARG A C 1
ATOM 2507 O O . ARG A 1 298 ? 8.589 -3.871 -29.092 1.00 65.50 298 ARG A O 1
ATOM 2514 N N . HIS A 1 299 ? 8.287 -1.824 -28.229 1.00 59.62 299 HIS A N 1
ATOM 2515 C CA . HIS A 1 299 ? 8.765 -1.071 -29.407 1.00 59.62 299 HIS A CA 1
ATOM 2516 C C . HIS A 1 299 ? 10.284 -1.124 -29.580 1.00 59.62 299 HIS A C 1
ATOM 2518 O O . HIS A 1 299 ? 10.815 -0.674 -30.585 1.00 59.62 299 HIS A O 1
ATOM 2524 N N . PHE A 1 300 ? 11.001 -1.648 -28.584 1.00 62.12 300 PHE A N 1
ATOM 2525 C CA . PHE A 1 300 ? 12.455 -1.648 -28.561 1.00 62.12 300 PHE A CA 1
ATOM 2526 C C . PHE A 1 300 ? 13.020 -3.063 -28.674 1.00 62.12 300 PHE A C 1
ATOM 2528 O O . PHE A 1 300 ? 12.706 -3.926 -27.853 1.00 62.12 300 PHE A O 1
ATOM 2535 N N . LYS A 1 301 ? 13.919 -3.300 -29.631 1.00 64.12 301 LYS A N 1
ATOM 2536 C CA . LYS A 1 301 ? 14.609 -4.582 -29.799 1.00 64.12 301 LYS A CA 1
ATOM 2537 C C . LYS A 1 301 ? 15.439 -4.916 -28.554 1.00 64.12 301 LYS A C 1
ATOM 2539 O O . LYS A 1 301 ? 16.332 -4.170 -28.137 1.00 64.12 301 LYS A O 1
ATOM 2544 N N . VAL A 1 302 ? 15.155 -6.082 -27.975 1.00 60.56 302 VAL A N 1
ATOM 2545 C CA . VAL A 1 302 ? 15.952 -6.727 -26.921 1.00 60.56 302 VAL A CA 1
ATOM 2546 C C . VAL A 1 302 ? 16.678 -7.890 -27.587 1.00 60.56 302 VAL A C 1
ATOM 2548 O O . VAL A 1 302 ? 16.180 -9.008 -27.625 1.00 60.56 302 VAL A O 1
ATOM 2551 N N . GLY A 1 303 ? 17.807 -7.587 -28.214 1.00 70.44 303 GLY A N 1
ATOM 2552 C CA . GLY A 1 303 ? 18.612 -8.536 -28.978 1.00 70.44 303 GLY A CA 1
ATOM 2553 C C . GLY A 1 303 ? 19.938 -7.904 -29.387 1.00 70.44 303 GLY A C 1
ATOM 2554 O O . GLY A 1 303 ? 20.130 -6.701 -29.172 1.00 70.44 303 GLY A O 1
ATOM 2555 N N . SER A 1 304 ? 20.836 -8.708 -29.958 1.00 72.31 304 SER A N 1
ATOM 2556 C CA . SER A 1 304 ? 22.160 -8.272 -30.415 1.00 72.31 304 SER A CA 1
ATOM 2557 C C . SER A 1 304 ? 22.066 -7.080 -31.368 1.00 72.31 304 SER A C 1
ATOM 2559 O O . SER A 1 304 ? 21.090 -6.942 -32.110 1.00 72.31 304 SER A O 1
ATOM 2561 N N . PHE A 1 305 ? 23.056 -6.194 -31.308 1.00 79.00 305 PHE A N 1
ATOM 2562 C CA . PHE A 1 305 ? 23.221 -5.150 -32.311 1.00 79.00 305 PHE A CA 1
ATOM 2563 C C . PHE A 1 305 ? 23.657 -5.788 -33.626 1.00 79.00 305 PHE A C 1
ATOM 2565 O O . PHE A 1 305 ? 24.475 -6.708 -33.640 1.00 79.00 305 PHE A O 1
ATOM 2572 N N . THR A 1 306 ? 23.043 -5.342 -34.714 1.00 85.38 306 THR A N 1
ATOM 2573 C CA . THR A 1 306 ? 23.499 -5.676 -36.063 1.00 85.38 306 THR A CA 1
ATOM 2574 C C . THR A 1 306 ? 24.695 -4.804 -36.425 1.00 85.38 306 THR A C 1
ATOM 2576 O O . THR A 1 306 ? 24.814 -3.682 -35.933 1.00 85.38 306 THR A O 1
ATOM 2579 N N . GLN A 1 307 ? 25.556 -5.296 -37.316 1.00 80.69 307 GLN A N 1
ATOM 2580 C CA . GLN A 1 307 ? 26.725 -4.537 -37.766 1.00 80.69 307 GLN A CA 1
ATOM 2581 C C . GLN A 1 307 ? 26.323 -3.176 -38.364 1.00 80.69 307 GLN A C 1
ATOM 2583 O O . GLN A 1 307 ? 26.952 -2.167 -38.081 1.00 80.69 307 GLN A O 1
ATOM 2588 N N . GLU A 1 308 ? 25.206 -3.128 -39.093 1.00 84.94 308 GLU A N 1
ATOM 2589 C CA . GLU A 1 308 ? 24.636 -1.897 -39.658 1.00 84.94 308 GLU A CA 1
ATOM 2590 C C . GLU A 1 308 ? 24.222 -0.883 -38.576 1.00 84.94 308 GLU A C 1
ATOM 2592 O O . GLU A 1 308 ? 24.457 0.319 -38.715 1.00 84.94 308 GLU A O 1
ATOM 2597 N N . GLU A 1 309 ? 23.616 -1.353 -37.478 1.00 84.38 309 GLU A N 1
ATOM 2598 C CA . GLU A 1 309 ? 23.259 -0.504 -36.335 1.00 84.38 309 GLU A CA 1
ATOM 2599 C C . GLU A 1 309 ? 24.504 0.039 -35.627 1.00 84.38 309 GLU A C 1
ATOM 2601 O O . GLU A 1 309 ? 24.494 1.186 -35.174 1.00 84.38 309 GLU A O 1
ATOM 2606 N N . ASP A 1 310 ? 25.562 -0.765 -35.535 1.00 85.12 310 ASP A N 1
ATOM 2607 C CA . ASP A 1 310 ? 26.828 -0.366 -34.926 1.00 85.12 310 ASP A CA 1
ATOM 2608 C C . ASP A 1 310 ? 27.584 0.648 -35.792 1.00 85.12 310 ASP A C 1
ATOM 2610 O O . ASP A 1 310 ? 28.036 1.674 -35.280 1.00 85.12 310 ASP A O 1
ATOM 2614 N N . ASP A 1 311 ? 27.643 0.440 -37.107 1.00 85.25 311 ASP A N 1
ATOM 2615 C CA . ASP A 1 311 ? 28.255 1.379 -38.053 1.00 85.25 311 ASP A CA 1
ATOM 2616 C C . ASP A 1 311 ? 27.499 2.723 -38.061 1.00 85.25 311 ASP A C 1
ATOM 2618 O O . ASP A 1 311 ? 28.097 3.811 -38.058 1.00 85.25 311 ASP A O 1
ATOM 2622 N N . LEU A 1 312 ? 26.165 2.673 -37.976 1.00 88.00 312 LEU A N 1
ATOM 2623 C CA . LEU A 1 312 ? 25.325 3.856 -37.809 1.00 88.00 312 LEU A CA 1
ATOM 2624 C C . LEU A 1 312 ? 25.581 4.544 -36.459 1.00 88.00 312 LEU A C 1
ATOM 2626 O O . LEU A 1 312 ? 25.701 5.768 -36.398 1.00 88.00 312 LEU A O 1
ATOM 2630 N N . LEU A 1 313 ? 25.700 3.786 -35.368 1.00 87.12 313 LEU A N 1
ATOM 2631 C CA . LEU A 1 313 ? 25.977 4.336 -34.042 1.00 87.12 313 LEU A CA 1
ATOM 2632 C C . LEU A 1 313 ? 27.338 5.043 -34.013 1.00 87.12 313 LEU A C 1
ATOM 2634 O O . LEU A 1 313 ? 27.427 6.178 -33.543 1.00 87.12 313 LEU A O 1
ATOM 2638 N N . ILE A 1 314 ? 28.378 4.411 -34.558 1.00 85.56 314 ILE A N 1
ATOM 2639 C CA . ILE A 1 314 ? 29.739 4.956 -34.619 1.00 85.56 314 ILE A CA 1
ATOM 2640 C C . ILE A 1 314 ? 29.778 6.218 -35.482 1.00 85.56 314 ILE A C 1
ATOM 2642 O O . ILE A 1 314 ? 30.362 7.224 -35.072 1.00 85.56 314 ILE A O 1
ATOM 2646 N N . SER A 1 315 ? 29.144 6.201 -36.657 1.00 87.75 315 SER A N 1
ATOM 2647 C CA . SER A 1 315 ? 29.105 7.373 -37.541 1.00 87.75 315 SER A CA 1
ATOM 2648 C C . SER A 1 315 ? 28.368 8.554 -36.901 1.00 87.75 315 SER A C 1
ATOM 2650 O O . SER A 1 315 ? 28.844 9.689 -36.978 1.00 87.75 315 SER A O 1
ATOM 2652 N N . LEU A 1 316 ? 27.261 8.306 -36.193 1.00 88.12 316 LEU A N 1
ATOM 2653 C CA . LEU A 1 316 ? 26.524 9.337 -35.460 1.00 88.12 316 LEU A CA 1
ATOM 2654 C C . LEU A 1 316 ? 27.307 9.875 -34.260 1.00 88.12 316 LEU A C 1
ATOM 2656 O O . LEU A 1 316 ? 27.290 11.084 -34.027 1.00 88.12 316 LEU A O 1
ATOM 2660 N N . ILE A 1 317 ? 28.013 9.015 -33.520 1.00 86.25 317 ILE A N 1
ATOM 2661 C CA . ILE A 1 317 ? 28.891 9.449 -32.427 1.00 86.25 317 ILE A CA 1
ATOM 2662 C C . ILE A 1 317 ? 29.987 10.351 -32.991 1.00 86.25 317 ILE A C 1
ATOM 2664 O O . ILE A 1 317 ? 30.077 11.494 -32.566 1.00 86.25 317 ILE A O 1
ATOM 2668 N N . ARG A 1 318 ? 30.731 9.912 -34.014 1.00 84.12 318 ARG A N 1
ATOM 2669 C CA . ARG A 1 318 ? 31.790 10.724 -34.643 1.00 84.12 318 ARG A CA 1
ATOM 2670 C C . ARG A 1 318 ? 31.276 12.067 -35.168 1.00 84.12 318 ARG A C 1
ATOM 2672 O O . ARG A 1 318 ? 31.973 13.067 -35.063 1.00 84.12 318 ARG A O 1
ATOM 2679 N N . LYS A 1 319 ? 30.057 12.097 -35.715 1.00 87.12 319 LYS A N 1
ATOM 2680 C CA . LYS A 1 319 ? 29.447 13.308 -36.284 1.00 87.12 319 LYS A CA 1
ATOM 2681 C C . LYS A 1 319 ? 28.982 14.314 -35.230 1.00 87.12 319 LYS A C 1
ATOM 2683 O O . LYS A 1 319 ? 29.058 15.516 -35.465 1.00 87.12 319 LYS A O 1
ATOM 2688 N N . TYR A 1 320 ? 28.428 13.841 -34.114 1.00 85.31 320 TYR A N 1
ATOM 2689 C CA . TYR A 1 320 ? 27.807 14.701 -33.100 1.00 85.31 320 TYR A CA 1
ATOM 2690 C C . TYR A 1 320 ? 28.643 14.870 -31.827 1.00 85.31 320 TYR A C 1
ATOM 2692 O O . TYR A 1 320 ? 28.252 15.645 -30.951 1.00 85.31 320 TYR A O 1
ATOM 2700 N N . GLN A 1 321 ? 29.756 14.149 -31.702 1.00 82.25 321 GLN A N 1
ATOM 2701 C CA . GLN A 1 321 ? 30.677 14.261 -30.582 1.00 82.25 321 GLN A CA 1
ATOM 2702 C C . GLN A 1 321 ? 31.369 15.623 -30.604 1.00 82.25 321 GLN A C 1
ATOM 2704 O O . GLN A 1 321 ? 32.038 15.994 -31.562 1.00 82.25 321 GLN A O 1
ATOM 2709 N N . MET A 1 322 ? 31.221 16.353 -29.502 1.00 79.31 322 MET A N 1
ATOM 2710 C CA . MET A 1 322 ? 31.913 17.613 -29.256 1.00 79.31 322 MET A CA 1
ATOM 2711 C C . MET A 1 322 ? 32.882 17.369 -28.099 1.00 79.31 322 MET A C 1
ATOM 2713 O O . MET A 1 322 ? 32.481 17.376 -26.932 1.00 79.31 322 MET A O 1
ATOM 2717 N N . GLY A 1 323 ? 34.141 17.060 -28.421 1.00 76.44 323 GLY A N 1
ATOM 2718 C CA . GLY A 1 323 ? 35.144 16.654 -27.432 1.00 76.44 323 GLY A CA 1
ATOM 2719 C C . GLY A 1 323 ? 34.710 15.401 -26.661 1.00 76.44 323 GLY A C 1
ATOM 2720 O O . GLY A 1 323 ? 34.525 14.340 -27.251 1.00 76.44 323 GLY A O 1
ATOM 2721 N N . ASN A 1 324 ? 34.498 15.534 -25.349 1.00 74.12 324 ASN A N 1
ATOM 2722 C CA . ASN A 1 324 ? 34.072 14.432 -24.472 1.00 74.12 324 ASN A CA 1
ATOM 2723 C C . ASN A 1 324 ? 32.544 14.304 -24.334 1.00 74.12 324 ASN A C 1
ATOM 2725 O O . ASN A 1 324 ? 32.058 13.396 -23.659 1.00 74.12 324 ASN A O 1
ATOM 2729 N N . HIS A 1 325 ? 31.766 15.209 -24.936 1.00 80.50 325 HIS A N 1
ATOM 2730 C CA . HIS A 1 325 ? 30.313 15.227 -24.797 1.00 80.50 325 HIS A CA 1
ATOM 2731 C C . HIS A 1 325 ? 29.610 14.648 -26.032 1.00 80.50 325 HIS A C 1
ATOM 2733 O O . HIS A 1 325 ? 29.815 15.097 -27.161 1.00 80.50 325 HIS A O 1
ATOM 2739 N N . ILE A 1 326 ? 28.709 13.689 -25.793 1.00 83.56 326 ILE A N 1
ATOM 2740 C CA . ILE A 1 326 ? 27.898 13.031 -26.821 1.00 83.56 326 ILE A CA 1
ATOM 2741 C C . ILE A 1 326 ? 26.415 13.372 -26.585 1.00 83.56 326 ILE A C 1
ATOM 2743 O O . ILE A 1 326 ? 25.833 12.942 -25.581 1.00 83.56 326 ILE A O 1
ATOM 2747 N N . PRO A 1 327 ? 25.755 14.112 -27.497 1.00 84.69 327 PRO A N 1
ATOM 2748 C CA . PRO A 1 327 ? 24.350 14.480 -27.361 1.00 84.69 327 PRO A CA 1
ATOM 2749 C C . PRO A 1 327 ? 23.431 13.309 -27.748 1.00 84.69 327 PRO A C 1
ATOM 2751 O O . PRO A 1 327 ? 22.825 13.277 -28.821 1.00 84.69 327 PRO A O 1
ATOM 2754 N N . TRP A 1 328 ? 23.272 12.355 -26.831 1.00 83.19 328 TRP A N 1
ATOM 2755 C CA . TRP A 1 328 ? 22.459 11.146 -27.014 1.00 83.19 328 TRP A CA 1
ATOM 2756 C C . TRP A 1 328 ? 21.017 11.403 -27.461 1.00 83.19 328 TRP A C 1
ATOM 2758 O O . TRP A 1 328 ? 20.440 10.576 -28.156 1.00 83.19 328 TRP A O 1
ATOM 2768 N N . ALA A 1 329 ? 20.426 12.543 -27.092 1.00 84.50 329 ALA A N 1
ATOM 2769 C CA . ALA A 1 329 ? 19.069 12.898 -27.505 1.00 84.50 329 ALA A CA 1
ATOM 2770 C C . ALA A 1 329 ? 18.927 13.043 -29.032 1.00 84.50 329 ALA A C 1
ATOM 2772 O O . ALA A 1 329 ? 17.859 12.766 -29.570 1.00 84.50 329 ALA A O 1
ATOM 2773 N N . LYS A 1 330 ? 19.993 13.454 -29.735 1.00 84.38 330 LYS A N 1
ATOM 2774 C CA . LYS A 1 330 ? 20.013 13.511 -31.205 1.00 84.38 330 LYS A CA 1
ATOM 2775 C C . LYS A 1 330 ? 20.219 12.120 -31.798 1.00 84.38 330 LYS A C 1
ATOM 2777 O O . LYS A 1 330 ? 19.487 11.739 -32.699 1.00 84.38 330 LYS A O 1
ATOM 2782 N N . ILE A 1 331 ? 21.145 11.346 -31.233 1.00 86.19 331 ILE A N 1
ATOM 2783 C CA . ILE A 1 331 ? 21.478 9.992 -31.701 1.00 86.19 331 ILE A CA 1
ATOM 2784 C C . ILE A 1 331 ? 20.265 9.062 -31.602 1.00 86.19 331 ILE A C 1
ATOM 2786 O O . ILE A 1 331 ? 19.928 8.400 -32.574 1.00 86.19 331 ILE A O 1
ATOM 2790 N N . VAL A 1 332 ? 19.552 9.066 -30.471 1.00 87.44 332 VAL A N 1
ATOM 2791 C CA . VAL A 1 332 ? 18.379 8.201 -30.248 1.00 87.44 332 VAL A CA 1
ATOM 2792 C C . VAL A 1 332 ? 17.282 8.433 -31.285 1.00 87.44 332 VAL A C 1
ATOM 2794 O O . VAL A 1 332 ? 16.625 7.478 -31.668 1.00 87.44 332 VAL A O 1
ATOM 2797 N N . LYS A 1 333 ? 17.106 9.657 -31.803 1.00 86.62 333 LYS A N 1
ATOM 2798 C CA . LYS A 1 333 ? 16.096 9.932 -32.842 1.00 86.62 333 LYS A CA 1
ATOM 2799 C C . LYS A 1 333 ? 16.345 9.172 -34.147 1.00 86.62 333 LYS A C 1
ATOM 2801 O O . LYS A 1 333 ? 15.400 8.942 -34.892 1.00 86.62 333 LYS A O 1
ATOM 2806 N N . HIS A 1 334 ? 17.592 8.794 -34.427 1.00 85.56 334 HIS A N 1
ATOM 2807 C CA . HIS A 1 334 ? 17.937 8.009 -35.611 1.00 85.56 334 HIS A CA 1
ATOM 2808 C C . HIS A 1 334 ? 17.651 6.510 -35.434 1.00 85.56 334 HIS A C 1
ATOM 2810 O O . HIS A 1 334 ? 17.547 5.797 -36.429 1.00 85.56 334 HIS A O 1
ATOM 2816 N N . PHE A 1 335 ? 17.471 6.034 -34.198 1.00 83.19 335 PHE A N 1
ATOM 2817 C CA . PHE A 1 335 ? 17.135 4.644 -33.900 1.00 83.19 335 PHE A CA 1
ATOM 2818 C C . PHE A 1 335 ? 15.653 4.527 -33.530 1.00 83.19 335 PHE A C 1
ATOM 2820 O O . PHE A 1 335 ? 15.229 5.006 -32.483 1.00 83.19 335 PHE A O 1
ATOM 2827 N N . LYS A 1 336 ? 14.859 3.851 -34.369 1.00 74.75 336 LYS A N 1
ATOM 2828 C CA . LYS A 1 336 ? 13.420 3.644 -34.112 1.00 74.75 336 LYS A CA 1
ATOM 2829 C C . LYS A 1 336 ? 13.170 2.672 -32.952 1.00 74.75 336 LYS A C 1
ATOM 2831 O O . LYS A 1 336 ? 12.336 2.946 -32.096 1.00 74.75 336 LYS A O 1
ATOM 2836 N N . ASP A 1 337 ? 13.981 1.613 -32.869 1.00 78.31 337 ASP A N 1
ATOM 2837 C CA . ASP A 1 337 ? 13.721 0.479 -31.974 1.00 78.31 337 ASP A CA 1
ATOM 2838 C C . ASP A 1 337 ? 14.808 0.277 -30.898 1.00 78.31 337 ASP A C 1
ATOM 2840 O O . ASP A 1 337 ? 14.908 -0.803 -30.315 1.00 78.31 337 ASP A O 1
ATOM 2844 N N . ARG A 1 338 ? 15.658 1.271 -30.590 1.00 80.56 338 ARG A N 1
ATOM 2845 C CA . ARG A 1 338 ? 16.695 1.147 -29.536 1.00 80.56 338 ARG A CA 1
ATOM 2846 C C . ARG A 1 338 ? 16.579 2.242 -28.476 1.00 80.56 338 ARG A C 1
ATOM 2848 O O . ARG A 1 338 ? 16.382 3.414 -28.781 1.00 80.56 338 ARG A O 1
ATOM 2855 N N . LYS A 1 339 ? 16.726 1.868 -27.200 1.00 79.38 339 LYS A N 1
ATOM 2856 C CA . LYS A 1 339 ? 16.689 2.808 -26.066 1.00 79.38 339 LYS A CA 1
ATOM 2857 C C . LYS A 1 339 ? 18.021 3.545 -25.921 1.00 79.38 339 LYS A C 1
ATOM 2859 O O . LYS A 1 339 ? 19.084 2.968 -26.137 1.00 79.38 339 LYS A O 1
ATOM 2864 N N . ARG A 1 340 ? 17.978 4.781 -25.403 1.00 82.19 340 ARG A N 1
ATOM 2865 C CA . ARG A 1 340 ? 19.174 5.586 -25.069 1.00 82.19 340 ARG A CA 1
ATOM 2866 C C . ARG A 1 340 ? 20.211 4.811 -24.255 1.00 82.19 340 ARG A C 1
ATOM 2868 O O . ARG A 1 340 ? 21.401 4.895 -24.530 1.00 82.19 340 ARG A O 1
ATOM 2875 N N . THR A 1 341 ? 19.757 4.070 -23.248 1.00 82.25 341 THR A N 1
ATOM 2876 C CA . THR A 1 341 ? 20.625 3.286 -22.362 1.00 82.25 341 THR A CA 1
ATOM 2877 C C . THR A 1 341 ? 21.343 2.158 -23.097 1.00 82.25 341 THR A C 1
ATOM 2879 O O . THR A 1 341 ? 22.518 1.939 -22.830 1.00 82.25 341 THR A O 1
ATOM 2882 N N . GLN A 1 342 ? 20.676 1.494 -24.047 1.00 81.69 342 GLN A N 1
ATOM 2883 C CA . GLN A 1 342 ? 21.276 0.435 -24.865 1.00 81.69 342 GLN A CA 1
ATOM 2884 C C . GLN A 1 342 ? 22.368 0.999 -25.781 1.00 81.69 342 GLN A C 1
ATOM 2886 O O . GLN A 1 342 ? 23.455 0.440 -25.836 1.00 81.69 342 GLN A O 1
ATOM 2891 N N . LEU A 1 343 ? 22.108 2.133 -26.445 1.00 86.06 343 LEU A N 1
ATOM 2892 C CA . LEU A 1 343 ? 23.092 2.799 -27.312 1.00 86.06 343 LEU A CA 1
ATOM 2893 C C . LEU A 1 343 ? 24.310 3.293 -26.525 1.00 86.06 343 LEU A C 1
ATOM 2895 O O . LEU A 1 343 ? 25.441 3.133 -26.970 1.00 86.06 343 LEU A O 1
ATOM 2899 N N . TYR A 1 344 ? 24.083 3.852 -25.333 1.00 84.44 344 TYR A N 1
ATOM 2900 C CA . TYR A 1 344 ? 25.165 4.265 -24.443 1.00 84.44 344 TYR A CA 1
ATOM 2901 C C . TYR A 1 344 ? 26.033 3.070 -24.030 1.00 84.44 344 TYR A C 1
ATOM 2903 O O . TYR A 1 344 ? 27.248 3.116 -24.197 1.00 84.44 344 TYR A O 1
ATOM 2911 N N . GLN A 1 345 ? 25.419 1.978 -23.564 1.00 83.00 345 GLN A N 1
ATOM 2912 C CA . GLN A 1 345 ? 26.141 0.757 -23.193 1.00 83.00 345 GLN A CA 1
ATOM 2913 C C . GLN A 1 345 ? 26.930 0.181 -24.370 1.00 83.00 345 GLN A C 1
ATOM 2915 O O . GLN A 1 345 ? 28.113 -0.102 -24.220 1.00 83.00 345 GLN A O 1
ATOM 2920 N N . ARG A 1 346 ? 26.307 0.099 -25.550 1.00 85.25 346 ARG A N 1
ATOM 2921 C CA . ARG A 1 346 ? 26.963 -0.375 -26.768 1.00 85.25 346 ARG A CA 1
ATOM 2922 C C . ARG A 1 346 ? 28.143 0.516 -27.159 1.00 85.25 346 ARG A C 1
ATOM 2924 O O . ARG A 1 346 ? 29.198 0.013 -27.509 1.00 85.25 346 ARG A O 1
ATOM 2931 N N . SER A 1 347 ? 28.020 1.837 -27.019 1.00 81.94 347 SER A N 1
ATOM 2932 C CA . SER A 1 347 ? 29.125 2.760 -27.307 1.00 81.94 347 SER A CA 1
ATOM 2933 C C . SER A 1 347 ? 30.318 2.615 -26.364 1.00 81.94 347 SER A C 1
ATOM 2935 O O . SER A 1 347 ? 31.445 2.836 -26.794 1.00 81.94 347 SER A O 1
ATOM 2937 N N . LEU A 1 348 ? 30.099 2.222 -25.102 1.00 81.69 348 LEU A N 1
ATOM 2938 C CA . LEU A 1 348 ? 31.194 1.974 -24.162 1.00 81.69 348 LEU A CA 1
ATOM 2939 C C . LEU A 1 348 ? 32.049 0.788 -24.616 1.00 81.69 348 LEU A C 1
ATOM 2941 O O . LEU A 1 348 ? 33.266 0.845 -24.491 1.00 81.69 348 LEU A O 1
ATOM 2945 N N . GLU A 1 349 ? 31.438 -0.239 -25.212 1.00 75.25 349 GLU A N 1
ATOM 2946 C CA . GLU A 1 349 ? 32.172 -1.371 -25.795 1.00 75.25 349 GLU A CA 1
ATOM 2947 C C . GLU A 1 349 ? 33.106 -0.913 -26.931 1.00 75.25 349 GLU A C 1
ATOM 2949 O O . GLU A 1 349 ? 34.225 -1.410 -27.045 1.00 75.25 349 GLU A O 1
ATOM 2954 N N . TYR A 1 350 ? 32.696 0.091 -27.717 1.00 71.56 350 TYR A N 1
ATOM 2955 C CA . TYR A 1 350 ? 33.504 0.664 -28.801 1.00 71.56 350 TYR A CA 1
ATOM 2956 C C . TYR A 1 350 ? 34.565 1.663 -28.327 1.00 71.56 350 TYR A C 1
ATOM 2958 O O . TYR A 1 350 ? 35.680 1.661 -28.841 1.00 71.56 350 TYR A O 1
ATOM 2966 N N . VAL A 1 351 ? 34.240 2.518 -27.354 1.00 63.97 351 VAL A N 1
ATOM 2967 C CA . VAL A 1 351 ? 35.164 3.535 -26.820 1.00 63.97 351 VAL A CA 1
ATOM 2968 C C . VAL A 1 351 ? 36.246 2.896 -25.950 1.00 63.97 351 VAL A C 1
ATOM 2970 O O . VAL A 1 351 ? 37.374 3.380 -25.922 1.00 63.97 351 VAL A O 1
ATOM 2973 N N . SER A 1 352 ? 35.930 1.802 -25.253 1.00 58.38 352 SER A N 1
ATOM 2974 C CA . SER A 1 352 ? 36.882 1.138 -24.366 1.00 58.38 352 SER A CA 1
ATOM 2975 C C . SER A 1 352 ? 37.823 0.159 -25.064 1.00 58.38 352 SER A C 1
ATOM 2977 O O . SER A 1 352 ? 38.727 -0.312 -24.392 1.00 58.38 352 SER A O 1
ATOM 2979 N N . GLY A 1 353 ? 37.674 -0.159 -26.356 1.00 50.38 353 GLY A N 1
ATOM 2980 C CA . GLY A 1 353 ? 38.663 -0.947 -27.118 1.00 50.38 353 GLY A CA 1
ATOM 2981 C C . GLY A 1 353 ? 39.009 -2.346 -26.571 1.00 50.38 353 GLY A C 1
ATOM 2982 O O . GLY A 1 353 ? 39.897 -3.003 -27.105 1.00 50.38 353 GLY A O 1
ATOM 2983 N N . TYR A 1 354 ? 38.320 -2.830 -25.535 1.00 42.31 354 TYR A N 1
ATOM 2984 C CA . TYR A 1 354 ? 38.597 -4.104 -24.885 1.00 42.31 354 TYR A CA 1
ATOM 2985 C C . TYR A 1 354 ? 37.398 -5.035 -25.025 1.00 42.31 354 TYR A C 1
ATOM 2987 O O . TYR A 1 354 ? 36.299 -4.765 -24.539 1.00 42.31 354 TYR A O 1
ATOM 2995 N N . SER A 1 355 ? 37.655 -6.181 -25.656 1.00 46.62 355 SER A N 1
ATOM 2996 C CA . SER A 1 355 ? 36.854 -7.395 -25.536 1.00 46.62 355 SER A CA 1
ATOM 2997 C C . SER A 1 355 ? 36.660 -7.725 -24.052 1.00 46.62 355 SER A C 1
ATOM 2999 O O . SER A 1 355 ? 37.510 -8.365 -23.435 1.00 46.62 355 SER A O 1
ATOM 3001 N N . CYS A 1 356 ? 35.542 -7.308 -23.462 1.00 39.50 356 CYS A N 1
ATOM 3002 C CA . CYS A 1 356 ? 35.240 -7.606 -22.069 1.00 39.50 356 CYS A CA 1
ATOM 3003 C C . CYS A 1 356 ? 33.974 -8.446 -21.944 1.00 39.50 356 CYS A C 1
ATOM 3005 O O . CYS A 1 356 ? 32.902 -7.988 -21.557 1.00 39.50 356 CYS A O 1
ATOM 3007 N N . ARG A 1 357 ? 34.193 -9.753 -22.089 1.00 38.16 357 ARG A N 1
ATOM 3008 C CA . ARG A 1 357 ? 33.386 -10.830 -21.497 1.00 38.16 357 ARG A CA 1
ATOM 3009 C C . ARG A 1 357 ? 33.415 -10.823 -19.950 1.00 38.16 357 ARG A C 1
ATOM 3011 O O . ARG A 1 357 ? 32.983 -11.783 -19.327 1.00 38.16 357 ARG A O 1
ATOM 3018 N N . SER A 1 358 ? 33.915 -9.752 -19.323 1.00 38.62 358 SER A N 1
ATOM 3019 C CA . SER A 1 358 ? 34.187 -9.630 -17.885 1.00 38.62 358 SER A CA 1
ATOM 3020 C C . SER A 1 358 ? 33.454 -8.480 -17.169 1.00 38.62 358 SER A C 1
ATOM 3022 O O . SER A 1 358 ? 33.557 -8.375 -15.948 1.00 38.62 358 SER A O 1
ATOM 3024 N N . TYR A 1 359 ? 32.637 -7.661 -17.849 1.00 41.22 359 TYR A N 1
ATOM 3025 C CA . TYR A 1 359 ? 31.899 -6.556 -17.196 1.00 41.22 359 TYR A CA 1
ATOM 3026 C C . TYR A 1 359 ? 30.588 -6.955 -16.495 1.00 41.22 359 TYR A C 1
ATOM 3028 O O . TYR A 1 359 ? 29.866 -6.094 -15.992 1.00 41.22 359 TYR A O 1
ATOM 3036 N N . ILE A 1 360 ? 30.297 -8.253 -16.368 1.00 43.25 360 ILE A N 1
ATOM 3037 C CA . ILE A 1 360 ? 29.219 -8.726 -15.482 1.00 43.25 360 ILE A CA 1
ATOM 3038 C C . ILE A 1 360 ? 29.591 -8.509 -13.996 1.00 43.25 360 ILE A C 1
ATOM 3040 O O . ILE A 1 360 ? 28.700 -8.326 -13.170 1.00 43.25 360 ILE A O 1
ATOM 3044 N N . ASN A 1 361 ? 30.881 -8.386 -13.649 1.00 36.47 361 ASN A N 1
ATOM 3045 C CA . ASN A 1 361 ? 31.321 -8.258 -12.250 1.00 36.47 361 ASN A CA 1
ATOM 304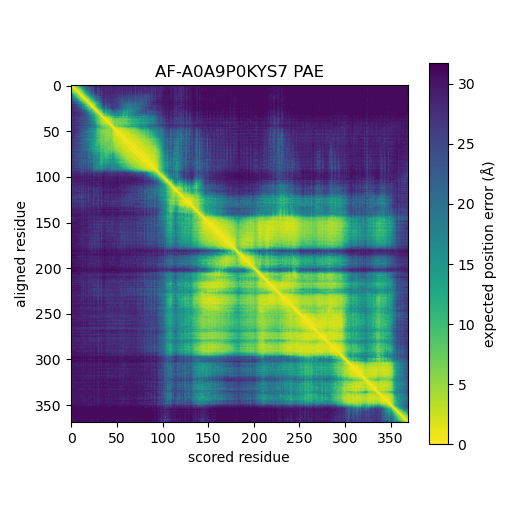6 C C . ASN A 1 361 ? 31.340 -6.830 -11.667 1.00 36.47 361 ASN A C 1
ATOM 3048 O O . ASN A 1 361 ? 31.392 -6.679 -10.450 1.00 36.47 361 ASN A O 1
ATOM 3052 N N . MET A 1 362 ? 31.214 -5.766 -12.469 1.00 35.38 362 MET A N 1
ATOM 3053 C CA . MET A 1 362 ? 31.192 -4.386 -11.936 1.00 35.38 362 MET A CA 1
ATOM 3054 C C . MET A 1 362 ? 29.806 -3.924 -11.455 1.00 35.38 362 MET A C 1
ATOM 3056 O O . MET A 1 362 ? 29.694 -2.905 -10.777 1.00 35.38 362 MET A O 1
ATOM 3060 N N . ARG A 1 363 ? 28.734 -4.682 -11.737 1.00 35.81 363 ARG A N 1
ATOM 3061 C CA . ARG A 1 363 ? 27.402 -4.406 -11.165 1.00 35.81 363 ARG A CA 1
ATOM 3062 C C . ARG A 1 363 ? 27.262 -4.827 -9.698 1.00 35.81 363 ARG A C 1
ATOM 3064 O O . ARG A 1 363 ? 26.317 -4.383 -9.055 1.00 35.81 363 ARG A O 1
ATOM 3071 N N . LEU A 1 364 ? 28.192 -5.626 -9.166 1.00 35.84 364 LEU A N 1
ATOM 3072 C CA . LEU A 1 364 ? 28.186 -6.039 -7.758 1.00 35.84 364 LEU A CA 1
ATOM 3073 C C . LEU A 1 364 ? 28.926 -5.065 -6.828 1.00 35.84 364 LEU A C 1
ATOM 3075 O O . LEU A 1 364 ? 28.617 -5.026 -5.643 1.00 35.84 364 LEU A O 1
ATOM 3079 N N . LEU A 1 365 ? 29.821 -4.216 -7.344 1.00 34.62 365 LEU A N 1
ATOM 3080 C CA . LEU A 1 365 ? 30.568 -3.257 -6.516 1.00 34.62 365 LEU A CA 1
ATOM 3081 C C . LEU A 1 365 ? 29.872 -1.903 -6.327 1.00 34.62 365 LEU A C 1
ATOM 3083 O O . LEU A 1 365 ? 30.230 -1.165 -5.420 1.00 34.62 365 LEU A O 1
ATOM 3087 N N . HIS A 1 366 ? 28.833 -1.591 -7.107 1.00 33.38 366 HIS A N 1
ATOM 3088 C CA . HIS A 1 366 ? 28.061 -0.352 -6.927 1.00 33.38 366 HIS A CA 1
ATOM 3089 C C . HIS A 1 366 ? 26.808 -0.511 -6.044 1.00 33.38 366 HIS A C 1
ATOM 3091 O O . HIS A 1 366 ? 26.080 0.458 -5.839 1.00 33.38 366 HIS A O 1
ATOM 3097 N N . PHE A 1 367 ? 26.563 -1.720 -5.521 1.00 35.91 367 PHE A N 1
ATOM 3098 C CA . PHE A 1 367 ? 25.518 -2.009 -4.525 1.00 35.91 367 PHE A CA 1
ATOM 3099 C C . PHE A 1 367 ? 26.054 -2.135 -3.088 1.00 35.91 367 PHE A C 1
ATOM 3101 O O . PHE A 1 367 ? 25.266 -2.309 -2.161 1.00 35.91 367 PHE A O 1
ATOM 3108 N N . TYR A 1 368 ? 27.368 -2.003 -2.897 1.00 32.00 368 TYR A N 1
ATOM 3109 C CA . TYR A 1 368 ? 28.018 -1.908 -1.593 1.00 32.00 368 TYR A CA 1
ATOM 3110 C C . TYR A 1 368 ? 28.992 -0.726 -1.604 1.00 32.00 368 TYR A C 1
ATOM 3112 O O . TYR A 1 368 ? 30.183 -0.924 -1.809 1.00 32.00 368 TYR A O 1
ATOM 3120 N N . ILE A 1 369 ? 28.460 0.489 -1.431 1.00 33.78 369 ILE A N 1
ATOM 3121 C CA . ILE A 1 369 ? 29.024 1.631 -0.680 1.00 33.78 369 ILE A CA 1
ATOM 3122 C C . ILE A 1 369 ? 27.888 2.626 -0.437 1.00 33.78 369 ILE A C 1
ATOM 3124 O O . ILE A 1 369 ? 27.146 2.922 -1.403 1.00 33.78 369 ILE A O 1
#